Protein 2DY1 (pdb70)

Sequence (660 aa):
GAMIRTVALVGHAGSGKTTLTEALLYKTGAKERRGRVEEGTTTTDYTPEAKLHRTTVRTGVAPLLFRGHRVFLLDAPGYGDFVGEIRGALEAADAALVAVSAEAGVQVGTERAWTVAERLGLPRMVVVTKLDKGGDYYALLEDLRSTLGPILPIDLPLYEGGKWVGLIDVFHGKAYRYENGEEREAEVPPEERERVQRFRQEVLEAIVETDEGLLEKYLEGEEVTGEALEKAFHEAVRRGLLYPVALASGEREIGVLPLLELILEALPSPTERFGDGPPLAKVFKVQVDPFMGQVAYLRLYRGRLKPGDSLQSEAGQVRLPHLYVPMGKDLLEVEEAEAGFVLGVPKAEGLHRGMVLWQGEKPESEEVPFARLPDPNVPVALHPKGRTDEARLGEALRKLLEEDPSLKLERQEETGELLLWGHGELHLATAKERLQDYGVEVEFSVPKVPYRETIKKVAEGQGKYKKQTGGHGQYGDVWLRLEPASEYGFEWRITGGVIPSKYQEAIEEGIKEAAKKGVLAGFPVMGFKAIVYNGSYHEVDSSDLAFQIAASLAFKKVMAEAHPVLLEPIYRLKVLAPQERVGDVLSDLQARRGRILGMEQEGALSVVHAEVPLAEVLEYYKALPGLTGGAGAYTLEFSHYAEVPPHLAQRIVQERAQEG

CATH classification: 3.40.50.300 (+2 more: 2.40.30.10, 3.30.70.870)

Organism: Thermus thermophilus (strain ATCC 27634 / DSM 579 / HB8) (NCBI:txid300852)

InterPro domains:
  IPR000640 Elongation factor EFG, domain V-like [PF00679] (563-649)
  IPR000640 Elongation factor EFG, domain V-like [SM00838] (563-650)
  IPR000795 Translational (tr)-type GTP-binding domain [PF00009] (2-267)
  IPR000795 Translational (tr)-type GTP-binding domain [PS51722] (1-269)
  IPR005225 Small GTP-binding domain [TIGR00231] (4-142)
  IPR005517 Translation elongation factor EFG/EF2, domain IV [PF03764] (445-560)
  IPR005517 Translation elongation factor EFG/EF2, domain IV [SM00889] (446-561)
  IPR009000 Translation protein, beta-barrel domain superfamily [SSF50447] (251-366)
  IPR009022 Elongation factor G, domain III [cd16262] (372-446)
  IPR014721 Small ribosomal subunit protein uS5 domain 2-type fold, subgroup [G3DSA:3.30.230.10] (450-651)
  IPR020568 Ribosomal protein uS5 domain 2-type superfamily [SSF54211] (448-562)
  IPR027417 P-loop containing nucleoside triphosphate hydrolase [G3DSA:3.40.50.300] (1-273)
  IPR027417 P-loop containing nucleoside triphosphate hydrolase [SSF52540] (2-267)
  IPR035647 EF-G domain III/V-like [SSF54980] (372-447)
  IPR035647 EF-G domain III/V-like [SSF54980] (563-653)
  IPR035649 EFG, domain V [cd03713] (566-643)
  IPR041095 Elongation Factor G, domain II [PF14492] (371-442)
  IPR047872 Elongation factor G, domain IV [cd01434] (449-561)
  IPR053905 Elongation factor G-like, domain II [PF22042] (279-348)

Solvent-accessible surface area: 30512 Å² total; per-residue (Å²): 88,72,65,12,12,1,0,0,0,0,2,45,21,52,2,18,11,11,27,0,1,2,0,0,0,91,49,32,61,43,50,162,189,29,8,82,36,102,113,16,74,10,23,6,7,41,4,71,4,2,81,125,60,112,16,8,10,23,7,2,4,1,18,2,95,25,184,42,29,84,2,3,0,0,0,0,1,6,95,21,22,8,18,5,11,19,31,0,0,0,6,0,0,0,0,0,0,0,0,2,7,10,104,52,12,38,54,103,4,1,66,115,4,10,56,8,0,90,161,27,59,2,7,10,0,0,0,0,4,62,4,62,118,66,27,87,1,41,42,8,7,124,82,0,113,101,68,17,25,57,4,2,6,25,10,0,0,4,69,73,92,71,121,9,8,0,7,0,31,0,52,107,35,96,0,57,62,19,106,151,6,111,80,189,112,25,138,13,34,104,173,25,114,150,76,9,91,120,26,74,95,81,5,44,89,27,5,5,115,36,44,157,39,10,59,108,82,119,147,117,67,95,135,32,65,38,122,29,15,92,149,4,11,30,47,1,0,79,132,18,83,8,12,0,0,2,2,0,4,4,90,102,18,5,1,3,46,38,3,0,74,13,0,11,87,0,0,5,21,5,68,75,75,38,32,125,35,66,14,4,1,4,0,2,3,1,1,6,20,42,215,84,31,0,4,0,11,3,0,2,0,51,16,127,2,110,49,25,47,35,0,60,4,129,80,30,114,20,147,4,70,93,2,45,6,0,27,4,129,82,40,75,88,35,126,74,0,55,20,0,7,0,4,1,17,41,187,3,86,49,12,75,54,32,28,33,0,17,64,63,164,97,19,122,97,150,89,19,14,140,10,152,35,41,120,18,80,4,21,9,0,9,71,38,131,32,221,75,10,104,92,128,8,52,81,4,10,103,57,4,40,32,8,20,59,5,6,99,61,50,149,42,169,58,37,43,18,31,9,0,58,0,33,12,89,38,3,4,33,7,4,81,29,10,0,115,38,36,34,2,79,2,65,56,44,67,12,134,17,28,30,58,0,17,6,104,114,67,12,79,8,46,0,81,42,126,133,128,119,75,65,151,10,43,17,0,8,0,84,0,80,1,39,53,32,116,135,90,22,34,38,53,126,23,100,81,53,54,3,31,88,133,14,63,131,3,0,39,66,0,0,105,81,4,10,136,142,6,60,52,12,30,22,36,15,55,12,3,70,0,19,0,64,63,7,35,76,99,138,124,38,14,31,75,99,0,0,41,47,0,0,28,78,0,0,70,100,0,0,63,81,0,93,28,17,4,14,4,1,16,45,108,0,98,0,32,0,31,111,153,79,19,48,62,0,35,65,30,0,122,82,44,77,20,156,68,88,29,84,108,145,103,52,72,61,14,15,0,46,1,42,0,7,19,34,51,2,25,64,0,27,97,34,6,65,60,31,1,62,59,58,22,58,45,69,46,96,94,31,71,38,32,92,8,51,95,142,40,13,114,129,21,30,95,107,113,78,141,148,131

Secondary structure (DSSP, 8-state):
---EEEEEEEESTTSSHHHHHHHHHHHTTSSSS---GGGT--SS--SHHHHHTTS--S-EEEEEEETTEEEEEEE---SGGGHHHHHHHHHH-SEEEEEEETTT-S-HHHHHHHHHHHHTT--EEEEEE-GGG---HHHHHHHHHHHH-SEEE-EEEEEETTEEEEEEETTTTEEEEEETTEEEEEPPPGGGHHHHHHHHHHHHHHHHTT-HHHHHHHHHT----HHHHHHHHHHHHHTTS-EEEEE-BTTTTBSHHHHHHHHHHHSPPHHHHH-S-S-EEEEEEEEEETTTEEEEEEEEEESEE-TTEEEB-TTS-EEESSEEEEETTEEEEES-EETT-EEEESS-TT--TT-EEESSSPPPGGGS---PPPPP-EEEEEEESSHHHHHHHHHHHHHHHHH-TTSEEEE-TTT--EEEEESSHHHHHHHHHHHHHTT--EEEEPPPP--EEEESS-EEEEEEEEEEETTEEEEEEEEEEEEE-SS-EEEE---TTSS-GGGHHHHHHHHHHHHTS-TTTSPPB-SEEEEEEEEE--TTTB-HHHHHHHHHHHHHHHHHHS-EEEEEEEEEEEEEEEGGGHHHHHHHHHHTT-EEEEEEEETTEEEEEEEEEGGG-TTHHHHHHHHHTT--EEEEEEEEEEEPPHHHHHHHHHHHHH--

Structure (mmCIF, N/CA/C/O backbone):
data_2DY1
#
_entry.id   2DY1
#
_cell.length_a   159.194
_cell.length_b   56.129
_cell.length_c   92.189
_cell.angle_alpha   90.00
_cell.angle_beta   104.568
_cell.angle_gamma   90.00
#
_symmetry.space_group_name_H-M   'C 1 2 1'
#
loop_
_entity.id
_entity.type
_entity.pdbx_description
1 polymer 'Elongation factor G'
2 non-polymer 'MAGNESIUM ION'
3 non-polymer "GUANOSINE-5'-TRIPHOSPHATE"
4 water water
#
loop_
_atom_site.group_PDB
_atom_site.id
_atom_site.type_symbol
_atom_site.label_atom_id
_atom_site.label_alt_id
_atom_site.label_comp_id
_atom_site.label_asym_id
_atom_site.label_entity_id
_atom_site.label_seq_id
_atom_site.pdbx_PDB_ins_code
_atom_site.Cartn_x
_atom_site.Cartn_y
_atom_site.Cartn_z
_atom_site.occupancy
_atom_site.B_iso_or_equiv
_atom_site.auth_seq_id
_atom_site.auth_comp_id
_atom_site.auth_asym_id
_atom_site.auth_atom_id
_atom_site.pdbx_PDB_model_num
ATOM 1 N N . GLY A 1 6 ? 42.216 13.309 12.492 1.00 57.52 6 GLY A N 1
ATOM 2 C CA . GLY A 1 6 ? 41.721 12.354 11.457 1.00 58.41 6 GLY A CA 1
ATOM 3 C C . GLY A 1 6 ? 40.600 11.476 11.978 1.00 56.00 6 GLY A C 1
ATOM 4 O O . GLY A 1 6 ? 40.675 10.972 13.098 1.00 60.40 6 GLY A O 1
ATOM 5 N N . ALA A 1 7 ? 39.560 11.295 11.170 1.00 48.75 7 ALA A N 1
ATOM 6 C CA . ALA A 1 7 ? 38.416 10.475 11.557 1.00 50.54 7 ALA A CA 1
ATOM 7 C C . ALA A 1 7 ? 37.621 11.105 12.701 1.00 46.10 7 ALA A C 1
ATOM 8 O O . ALA A 1 7 ? 36.914 10.409 13.432 1.00 50.65 7 ALA A O 1
ATOM 10 N N . MET A 1 8 ? 37.740 12.420 12.852 1.00 36.50 8 MET A N 1
ATOM 11 C CA . MET A 1 8 ? 37.033 13.128 13.907 1.00 24.03 8 MET A CA 1
ATOM 12 C C . MET A 1 8 ? 35.568 13.247 13.520 1.00 18.91 8 MET A C 1
ATOM 13 O O . MET A 1 8 ? 35.239 13.351 12.342 1.00 16.69 8 MET A O 1
ATOM 18 N N . ILE A 1 9 ? 34.697 13.207 14.515 1.00 15.41 9 ILE A N 1
ATOM 19 C CA . ILE A 1 9 ? 33.263 13.334 14.271 1.00 12.64 9 ILE A CA 1
ATOM 20 C C . ILE A 1 9 ? 32.708 14.356 15.251 1.00 13.20 9 ILE A C 1
ATOM 21 O O . ILE A 1 9 ? 33.173 14.443 16.384 1.00 12.30 9 ILE A O 1
ATOM 26 N N . ARG A 1 10 ? 31.748 15.167 14.799 1.00 11.13 10 ARG A N 1
ATOM 27 C CA . ARG A 1 10 ? 31.084 16.150 15.655 1.00 8.48 10 ARG A CA 1
ATOM 28 C C . ARG A 1 10 ? 29.584 16.068 15.364 1.00 10.83 10 ARG A C 1
ATOM 29 O O . ARG A 1 10 ? 29.192 15.792 14.237 1.00 13.79 10 ARG A O 1
ATOM 37 N N . THR A 1 11 ? 28.760 16.279 16.381 1.00 9.59 11 THR A N 1
ATOM 38 C CA . THR A 1 11 ? 27.306 16.341 16.199 1.00 8.33 11 THR A CA 1
ATOM 39 C C . THR A 1 11 ? 26.963 17.754 16.683 1.00 12.66 11 THR A C 1
ATOM 40 O O . THR A 1 11 ? 27.203 18.101 17.845 1.00 10.14 11 THR A O 1
ATOM 44 N N . VAL A 1 12 ? 26.324 18.533 15.818 1.00 9.25 12 VAL A N 1
ATOM 45 C CA . VAL A 1 12 ? 26.063 19.939 16.126 1.00 10.12 12 VAL A CA 1
ATOM 46 C C . VAL A 1 12 ? 24.650 20.342 15.745 1.00 9.50 12 VAL A C 1
ATOM 47 O O . VAL A 1 12 ? 24.211 20.014 14.640 1.00 9.84 12 VAL A O 1
ATOM 51 N N . ALA A 1 13 ? 23.945 21.040 16.646 1.00 9.34 13 ALA A N 1
ATOM 52 C CA . ALA A 1 13 ? 22.590 21.531 16.324 1.00 7.82 13 ALA A CA 1
ATOM 53 C C . ALA A 1 13 ? 22.741 22.988 15.910 1.00 9.08 13 ALA A C 1
ATOM 54 O O . ALA A 1 13 ? 23.354 23.763 16.635 1.00 10.39 13 ALA A O 1
ATOM 56 N N . LEU A 1 14 ? 22.169 23.342 14.762 1.00 6.99 14 LEU A N 1
ATOM 57 C CA . LEU A 1 14 ? 22.232 24.711 14.230 1.00 8.36 14 LEU A CA 1
ATOM 58 C C . LEU A 1 14 ? 20.871 25.315 14.587 1.00 9.09 14 LEU A C 1
ATOM 59 O O . LEU A 1 14 ? 19.809 24.893 14.068 1.00 9.31 14 LEU A O 1
ATOM 64 N N . VAL A 1 15 ? 20.902 26.312 15.469 1.00 8.52 15 VAL A N 1
ATOM 65 C CA . VAL A 1 15 ? 19.689 26.938 15.985 1.00 7.48 15 VAL A CA 1
ATOM 66 C C . VAL A 1 15 ? 19.797 28.442 15.866 1.00 7.95 15 VAL A C 1
ATOM 67 O O . VAL A 1 15 ? 20.860 28.968 15.534 1.00 10.56 15 VAL A O 1
ATOM 71 N N . GLY A 1 16 ? 18.693 29.125 16.116 1.00 9.15 16 GLY A N 1
ATOM 72 C CA . GLY A 1 16 ? 18.713 30.580 16.032 1.00 9.60 16 GLY A CA 1
ATOM 73 C C . GLY A 1 16 ? 17.337 31.096 15.648 1.00 10.76 16 GLY A C 1
ATOM 74 O O . GLY A 1 16 ? 16.472 30.329 15.252 1.00 12.70 16 GLY A O 1
ATOM 75 N N . HIS A 1 17 ? 17.137 32.397 15.768 1.00 10.70 17 HIS A N 1
ATOM 76 C CA . HIS A 1 17 ? 15.858 32.997 15.438 1.00 13.37 17 HIS A CA 1
ATOM 77 C C . HIS A 1 17 ? 15.461 32.720 14.009 1.00 12.73 17 HIS A C 1
ATOM 78 O O . HIS A 1 17 ? 16.300 32.560 13.119 1.00 11.84 17 HIS A O 1
ATOM 85 N N . ALA A 1 18 ? 14.153 32.711 13.787 1.00 13.09 18 ALA A N 1
ATOM 86 C CA . ALA A 1 18 ? 13.623 32.484 12.465 1.00 14.00 18 ALA A CA 1
ATOM 87 C C . ALA A 1 18 ? 14.251 33.439 11.451 1.00 13.50 18 ALA A C 1
ATOM 88 O O . ALA A 1 18 ? 14.332 34.649 11.686 1.00 13.82 18 ALA A O 1
ATOM 90 N N . GLY A 1 19 ? 14.687 32.897 10.323 1.00 11.74 19 GLY A N 1
ATOM 91 C CA . GLY A 1 19 ? 15.259 33.695 9.254 1.00 11.08 19 GLY A CA 1
ATOM 92 C C . GLY A 1 19 ? 16.696 34.145 9.427 1.00 12.62 19 GLY A C 1
ATOM 93 O O . GLY A 1 19 ? 17.170 34.988 8.665 1.00 20.42 19 GLY A O 1
ATOM 94 N N . SER A 1 20 ? 17.391 33.597 10.423 1.00 11.89 20 SER A N 1
ATOM 95 C CA . SER A 1 20 ? 18.781 33.969 10.679 1.00 10.23 20 SER A CA 1
ATOM 96 C C . SER A 1 20 ? 19.781 33.345 9.690 1.00 18.83 20 SER A C 1
ATOM 97 O O . SER A 1 20 ? 20.984 33.536 9.832 1.00 21.66 20 SER A O 1
ATOM 100 N N . GLY A 1 21 ? 19.295 32.568 8.719 1.00 11.85 21 GLY A N 1
ATOM 101 C CA . GLY A 1 21 ? 20.167 32.014 7.698 1.00 12.51 21 GLY A CA 1
ATOM 102 C C . GLY A 1 21 ? 20.677 30.596 7.872 1.00 11.06 21 GLY A C 1
ATOM 103 O O . GLY A 1 21 ? 21.614 30.204 7.190 1.00 11.33 21 GLY A O 1
ATOM 104 N N . LYS A 1 22 ? 20.042 29.851 8.769 1.00 8.74 22 LYS A N 1
ATOM 105 C CA . LYS A 1 22 ? 20.437 28.477 9.076 1.00 9.93 22 LYS A CA 1
ATOM 106 C C . LYS A 1 22 ? 20.377 27.509 7.898 1.00 11.47 22 LYS A C 1
ATOM 107 O O . LYS A 1 22 ? 21.357 26.833 7.565 1.00 10.68 22 LYS A O 1
ATOM 113 N N . THR A 1 23 ? 19.224 27.437 7.250 1.00 9.40 23 THR A N 1
ATOM 114 C CA . THR A 1 23 ? 19.096 26.507 6.149 1.00 9.48 23 THR A CA 1
ATOM 115 C C . THR A 1 23 ? 19.965 26.905 4.978 1.00 10.73 23 THR A C 1
ATOM 116 O O . THR A 1 23 ? 20.497 26.060 4.282 1.00 9.09 23 THR A O 1
ATOM 120 N N . THR A 1 24 ? 20.125 28.213 4.766 1.00 10.29 24 THR A N 1
ATOM 121 C CA . THR A 1 24 ? 20.955 28.688 3.673 1.00 8.67 24 THR A CA 1
ATOM 122 C C . THR A 1 24 ? 22.435 28.324 3.926 1.00 9.10 24 THR A C 1
ATOM 123 O O . THR A 1 24 ? 23.179 27.966 3.006 1.00 11.06 24 THR A O 1
ATOM 127 N N . LEU A 1 25 ? 22.845 28.395 5.188 1.00 10.15 25 LEU A N 1
ATOM 128 C CA . LEU A 1 25 ? 24.205 28.022 5.535 1.00 10.08 25 LEU A CA 1
ATOM 129 C C . LEU A 1 25 ? 24.373 26.509 5.350 1.00 7.66 25 LEU A C 1
ATOM 130 O O . LEU A 1 25 ? 25.393 26.026 4.847 1.00 9.54 25 LEU A O 1
ATOM 135 N N . THR A 1 26 ? 23.349 25.766 5.761 1.00 9.27 26 THR A N 1
ATOM 136 C CA . THR A 1 26 ? 23.376 24.303 5.645 1.00 8.78 26 THR A CA 1
ATOM 137 C C . THR A 1 26 ? 23.516 23.910 4.176 1.00 11.54 26 THR A C 1
ATOM 138 O O . THR A 1 26 ? 24.310 23.038 3.822 1.00 10.32 26 THR A O 1
ATOM 142 N N . GLU A 1 27 ? 22.720 24.552 3.313 1.00 10.60 27 GLU A N 1
ATOM 143 C CA . GLU A 1 27 ? 22.797 24.312 1.868 1.00 9.62 27 GLU A CA 1
ATOM 144 C C . GLU A 1 27 ? 24.203 24.592 1.340 1.00 11.18 27 GLU A C 1
ATOM 145 O O . GLU A 1 27 ? 24.738 23.829 0.550 1.00 11.63 27 GLU A O 1
ATOM 151 N N . ALA A 1 28 ? 24.798 25.698 1.783 1.00 11.15 28 ALA A N 1
ATOM 152 C CA . ALA A 1 28 ? 26.141 26.066 1.334 1.00 12.61 28 ALA A CA 1
ATOM 153 C C . ALA A 1 28 ? 27.169 25.026 1.772 1.00 11.84 28 ALA A C 1
ATOM 154 O O . ALA A 1 28 ? 28.071 24.690 1.009 1.00 11.78 28 ALA A O 1
ATOM 156 N N . LEU A 1 29 ? 27.027 24.520 2.993 1.00 9.77 29 LEU A N 1
ATOM 157 C CA . LEU A 1 29 ? 27.943 23.492 3.488 1.00 10.53 29 LEU A CA 1
ATOM 158 C C . LEU A 1 29 ? 27.773 22.193 2.678 1.00 11.32 29 LEU A C 1
ATOM 159 O O . LEU A 1 29 ? 28.770 21.517 2.322 1.00 11.38 29 LEU A O 1
ATOM 164 N N . LEU A 1 30 ? 26.528 21.827 2.358 1.00 11.58 30 LEU A N 1
ATOM 165 C CA . LEU A 1 30 ? 26.306 20.605 1.568 1.00 13.13 30 LEU A CA 1
ATOM 166 C C . LEU A 1 30 ? 26.911 20.766 0.163 1.00 12.48 30 LEU A C 1
ATOM 167 O O . LEU A 1 30 ? 27.566 19.848 -0.370 1.00 12.30 30 LEU A O 1
ATOM 172 N N . TYR A 1 31 ? 26.727 21.942 -0.424 1.00 11.11 31 TYR A N 1
ATOM 173 C CA . TYR A 1 31 ? 27.278 22.198 -1.747 1.00 13.93 31 TYR A CA 1
ATOM 174 C C . TYR A 1 31 ? 28.806 22.257 -1.739 1.00 15.71 31 TYR A C 1
ATOM 175 O O . TYR A 1 31 ? 29.463 21.562 -2.533 1.00 13.83 31 TYR A O 1
ATOM 184 N N . LYS A 1 32 ? 29.378 23.028 -0.808 1.00 11.13 32 LYS A N 1
ATOM 185 C CA . LYS A 1 32 ? 30.828 23.187 -0.787 1.00 14.14 32 LYS A CA 1
ATOM 186 C C . LYS A 1 32 ? 31.609 21.925 -0.471 1.00 16.31 32 LYS A C 1
ATOM 187 O O . LYS A 1 32 ? 32.749 21.794 -0.916 1.00 13.29 32 LYS A O 1
ATOM 193 N N . THR A 1 33 ? 31.008 21.010 0.287 1.00 12.90 33 THR A N 1
ATOM 194 C CA . THR A 1 33 ? 31.667 19.743 0.611 1.00 14.37 33 THR A CA 1
ATOM 195 C C . THR A 1 33 ? 31.417 18.697 -0.473 1.00 15.36 33 THR A C 1
ATOM 196 O O . THR A 1 33 ? 31.973 17.596 -0.424 1.00 17.88 33 THR A O 1
ATOM 200 N N . GLY A 1 34 ? 30.557 19.025 -1.436 1.00 14.50 34 GLY A N 1
ATOM 201 C CA . GLY A 1 34 ? 30.295 18.103 -2.530 1.00 16.67 34 GLY A CA 1
ATOM 202 C C . GLY A 1 34 ? 29.191 17.094 -2.295 1.00 20.99 34 GLY A C 1
ATOM 203 O O . GLY A 1 34 ? 29.049 16.148 -3.085 1.00 21.73 34 GLY A O 1
ATOM 204 N N . ALA A 1 35 ? 28.405 17.284 -1.231 1.00 15.70 35 ALA A N 1
ATOM 205 C CA . ALA A 1 35 ? 27.301 16.365 -0.916 1.00 15.97 35 ALA A CA 1
ATOM 206 C C . ALA A 1 35 ? 26.159 16.478 -1.920 1.00 18.01 35 ALA A C 1
ATOM 207 O O . ALA A 1 35 ? 25.342 15.550 -2.048 1.00 23.56 35 ALA A O 1
ATOM 209 N N . LYS A 1 36 ? 26.080 17.606 -2.615 1.00 17.23 36 LYS A N 1
ATOM 210 C CA . LYS A 1 36 ? 25.047 17.799 -3.634 1.00 21.41 36 LYS A CA 1
ATOM 211 C C . LYS A 1 36 ? 25.573 18.720 -4.743 1.00 25.27 36 LYS A C 1
ATOM 212 O O . LYS A 1 36 ? 26.430 19.571 -4.494 1.00 20.84 36 LYS A O 1
ATOM 218 N N . GLU A 1 37 ? 25.066 18.525 -5.967 1.00 26.94 37 GLU A N 1
ATOM 219 C CA . GLU A 1 37 ? 25.502 19.300 -7.150 1.00 31.37 37 GLU A CA 1
ATOM 220 C C . GLU A 1 37 ? 25.404 20.811 -7.085 1.00 26.46 37 GLU A C 1
ATOM 221 O O . GLU A 1 37 ? 26.305 21.527 -7.525 1.00 28.78 37 GLU A O 1
ATOM 227 N N . ARG A 1 38 ? 24.275 21.304 -6.601 1.00 27.50 38 ARG A N 1
ATOM 228 C CA . ARG A 1 38 ? 24.060 22.736 -6.562 1.00 33.07 38 ARG A CA 1
ATOM 229 C C . ARG A 1 38 ? 23.486 23.188 -5.249 1.00 23.78 38 ARG A C 1
ATOM 230 O O . ARG A 1 38 ? 22.835 22.412 -4.544 1.00 34.70 38 ARG A O 1
ATOM 238 N N . ARG A 1 39 ? 23.760 24.434 -4.895 1.00 23.24 39 ARG A N 1
ATOM 239 C CA . ARG A 1 39 ? 23.213 24.973 -3.671 1.00 22.76 39 ARG A CA 1
ATOM 240 C C . ARG A 1 39 ? 21.760 25.304 -3.987 1.00 24.97 39 ARG A C 1
ATOM 241 O O . ARG A 1 39 ? 21.489 26.090 -4.905 1.00 28.72 39 ARG A O 1
ATOM 249 N N . GLY A 1 40 ? 20.833 24.689 -3.256 1.00 17.38 40 GLY A N 1
ATOM 250 C CA . GLY A 1 40 ? 19.427 24.987 -3.453 1.00 16.48 40 GLY A CA 1
ATOM 251 C C . GLY A 1 40 ? 19.139 26.303 -2.746 1.00 20.89 40 GLY A C 1
ATOM 252 O O . GLY A 1 40 ? 20.017 26.871 -2.104 1.00 20.83 40 GLY A O 1
ATOM 253 N N . ARG A 1 41 ? 17.899 26.773 -2.832 1.00 12.79 41 ARG A N 1
ATOM 254 C CA . ARG A 1 41 ? 17.486 28.034 -2.249 1.00 13.66 41 ARG A CA 1
ATOM 255 C C . ARG A 1 41 ? 16.145 27.910 -1.556 1.00 13.13 41 ARG A C 1
ATOM 256 O O . ARG A 1 41 ? 15.215 27.303 -2.086 1.00 13.86 41 ARG A O 1
ATOM 264 N N . VAL A 1 42 ? 16.030 28.495 -0.375 1.00 11.97 42 VAL A N 1
ATOM 265 C CA . VAL A 1 42 ? 14.777 28.446 0.376 1.00 11.23 42 VAL A CA 1
ATOM 266 C C . VAL A 1 42 ? 13.643 29.072 -0.444 1.00 17.03 42 VAL A C 1
ATOM 267 O O . VAL A 1 42 ? 12.544 28.528 -0.508 1.00 13.82 42 VAL A O 1
ATOM 271 N N . GLU A 1 43 ? 13.926 30.207 -1.082 1.00 15.64 43 GLU A N 1
ATOM 272 C CA . GLU A 1 43 ? 12.921 30.905 -1.877 1.00 18.88 43 GLU A CA 1
ATOM 273 C C . GLU A 1 43 ? 12.448 30.115 -3.107 1.00 19.66 43 GLU A C 1
ATOM 274 O O . GLU A 1 43 ? 11.443 30.483 -3.732 1.00 21.18 43 GLU A O 1
ATOM 280 N N . GLU A 1 44 ? 13.156 29.042 -3.470 1.00 15.93 44 GLU A N 1
ATOM 281 C CA . GLU A 1 44 ? 12.757 28.210 -4.611 1.00 15.93 44 GLU A CA 1
ATOM 282 C C . GLU A 1 44 ? 12.316 26.802 -4.192 1.00 17.54 44 GLU A C 1
ATOM 283 O O . GLU A 1 44 ? 11.985 25.982 -5.033 1.00 15.56 44 GLU A O 1
ATOM 289 N N . GLY A 1 45 ? 12.318 26.539 -2.884 1.00 13.08 45 GLY A N 1
ATOM 290 C CA . GLY A 1 45 ? 11.921 25.236 -2.368 1.00 12.70 45 GLY A CA 1
ATOM 291 C C . GLY A 1 45 ? 12.862 24.099 -2.709 1.00 14.55 45 GLY A C 1
ATOM 292 O O . GLY A 1 45 ? 12.470 22.920 -2.665 1.00 12.35 45 GLY A O 1
ATOM 293 N N . THR A 1 46 ? 14.123 24.429 -2.992 1.00 12.58 46 THR A N 1
ATOM 294 C CA . THR A 1 46 ? 15.092 23.425 -3.405 1.00 10.42 46 THR A CA 1
ATOM 295 C C . THR A 1 46 ? 16.175 23.042 -2.387 1.00 9.15 46 THR A C 1
ATOM 296 O O . THR A 1 46 ? 17.195 22.495 -2.779 1.00 13.16 46 THR A O 1
ATOM 300 N N . THR A 1 47 ? 15.932 23.303 -1.107 1.00 11.62 47 THR A N 1
ATOM 301 C CA . THR A 1 47 ? 16.924 22.936 -0.096 1.00 11.95 47 THR A CA 1
ATOM 302 C C . THR A 1 47 ? 16.697 21.515 0.387 1.00 9.22 47 THR A C 1
ATOM 303 O O . THR A 1 47 ? 15.599 20.977 0.295 1.00 12.48 47 THR A O 1
ATOM 307 N N . THR A 1 48 ? 17.765 20.929 0.912 1.00 12.38 48 THR A N 1
ATOM 308 C CA . THR A 1 48 ? 17.713 19.585 1.474 1.00 12.03 48 THR A CA 1
ATOM 309 C C . THR A 1 48 ? 16.871 19.542 2.747 1.00 9.58 48 THR A C 1
ATOM 310 O O . THR A 1 48 ? 16.078 18.616 2.933 1.00 11.00 48 THR A O 1
ATOM 314 N N . THR A 1 49 ? 17.036 20.526 3.643 1.00 9.76 49 THR A N 1
ATOM 315 C CA . THR A 1 49 ? 16.275 20.543 4.890 1.00 11.46 49 THR A CA 1
ATOM 316 C C . THR A 1 49 ? 14.785 20.727 4.730 1.00 11.98 49 THR A C 1
ATOM 317 O O . THR A 1 49 ? 13.980 19.974 5.260 1.00 13.81 49 THR A O 1
ATOM 321 N N . ASP A 1 50 ? 14.413 21.781 4.024 1.00 9.89 50 ASP A N 1
ATOM 322 C CA . ASP A 1 50 ? 13.018 22.086 3.866 1.00 11.39 50 ASP A CA 1
ATOM 323 C C . ASP A 1 50 ? 12.388 21.327 2.702 1.00 16.09 50 ASP A C 1
ATOM 324 O O . ASP A 1 50 ? 12.364 21.803 1.566 1.00 14.95 50 ASP A O 1
ATOM 329 N N . TYR A 1 51 ? 11.883 20.132 2.994 1.00 11.05 51 TYR A N 1
ATOM 330 C CA . TYR A 1 51 ? 11.281 19.301 1.957 1.00 11.86 51 TYR A CA 1
ATOM 331 C C . TYR A 1 51 ? 9.808 18.952 2.180 1.00 10.97 51 TYR A C 1
ATOM 332 O O . TYR A 1 51 ? 9.133 18.572 1.229 1.00 13.29 51 TYR A O 1
ATOM 341 N N . THR A 1 52 ? 9.291 19.055 3.406 1.00 9.49 52 THR A N 1
ATOM 342 C CA . THR A 1 52 ? 7.870 18.742 3.589 1.00 10.85 52 THR A CA 1
ATOM 343 C C . THR A 1 52 ? 7.033 19.878 3.007 1.00 10.45 52 THR A C 1
ATOM 344 O O . THR A 1 52 ? 7.516 21.004 2.840 1.00 12.06 52 THR A O 1
ATOM 348 N N . PRO A 1 53 ? 5.772 19.601 2.654 1.00 11.65 53 PRO A N 1
ATOM 349 C CA . PRO A 1 53 ? 4.925 20.650 2.095 1.00 11.46 53 PRO A CA 1
ATOM 350 C C . PRO A 1 53 ? 4.788 21.860 3.016 1.00 12.09 53 PRO A C 1
ATOM 351 O O . PRO A 1 53 ? 4.719 23.009 2.566 1.00 12.03 53 PRO A O 1
ATOM 355 N N . GLU A 1 54 ? 4.757 21.597 4.323 1.00 10.68 54 GLU A N 1
ATOM 356 C CA . GLU A 1 54 ? 4.577 22.659 5.288 1.00 10.11 54 GLU A CA 1
ATOM 357 C C . GLU A 1 54 ? 5.803 23.563 5.329 1.00 10.54 54 GLU A C 1
ATOM 358 O O . GLU A 1 54 ? 5.679 24.786 5.375 1.00 10.60 54 GLU A O 1
ATOM 364 N N . ALA A 1 55 ? 6.990 22.960 5.316 1.00 9.46 55 ALA A N 1
ATOM 365 C CA . ALA A 1 55 ? 8.226 23.754 5.339 1.00 12.59 55 ALA A CA 1
ATOM 366 C C . ALA A 1 55 ? 8.349 24.651 4.124 1.00 11.14 55 ALA A C 1
ATOM 367 O O . ALA A 1 55 ? 8.758 25.802 4.237 1.00 11.64 55 ALA A O 1
ATOM 369 N N . LYS A 1 56 ? 8.001 24.124 2.956 1.00 12.12 56 LYS A N 1
ATOM 370 C CA . LYS A 1 56 ? 8.103 24.900 1.738 1.00 11.55 56 LYS A CA 1
ATOM 371 C C . LYS A 1 56 ? 7.020 25.965 1.650 1.00 12.06 56 LYS A C 1
ATOM 372 O O . LYS A 1 56 ? 7.319 27.117 1.351 1.00 12.08 56 LYS A O 1
ATOM 378 N N . LEU A 1 57 ? 5.775 25.607 1.959 1.00 11.85 57 LEU A N 1
ATOM 379 C CA . LEU A 1 57 ? 4.687 26.583 1.879 1.00 11.51 57 LEU A CA 1
ATOM 380 C C . LEU A 1 57 ? 4.948 27.783 2.785 1.00 14.75 57 LEU A C 1
ATOM 381 O O . LEU A 1 57 ? 4.782 28.946 2.372 1.00 14.23 57 LEU A O 1
ATOM 386 N N . HIS A 1 58 ? 5.376 27.518 4.014 1.00 11.57 58 HIS A N 1
ATOM 387 C CA . HIS A 1 58 ? 5.612 28.593 4.962 1.00 11.27 58 HIS A CA 1
ATOM 388 C C . HIS A 1 58 ? 7.019 29.166 4.919 1.00 10.64 58 HIS A C 1
ATOM 389 O O . HIS A 1 58 ? 7.338 30.074 5.685 1.00 13.91 58 HIS A O 1
ATOM 396 N N . ARG A 1 59 ? 7.849 28.629 4.027 1.00 10.66 59 ARG A N 1
ATOM 397 C CA . ARG A 1 59 ? 9.229 29.087 3.849 1.00 10.75 59 ARG A CA 1
ATOM 398 C C . ARG A 1 59 ? 9.962 29.195 5.189 1.00 11.80 59 ARG A C 1
ATOM 399 O O . ARG A 1 59 ? 10.617 30.196 5.485 1.00 13.52 59 ARG A O 1
ATOM 407 N N . THR A 1 60 ? 9.836 28.150 5.998 1.00 11.03 60 THR A N 1
ATOM 408 C CA . THR A 1 60 ? 10.491 28.110 7.303 1.00 7.61 60 THR A CA 1
ATOM 409 C C . THR A 1 60 ? 10.746 26.648 7.632 1.00 9.79 60 THR A C 1
ATOM 410 O O . THR A 1 60 ? 10.029 25.764 7.176 1.00 11.25 60 THR A O 1
ATOM 414 N N . THR A 1 61 ? 11.780 26.378 8.418 1.00 8.75 61 THR A N 1
ATOM 415 C CA . THR A 1 61 ? 12.069 25.013 8.790 1.00 10.43 61 THR A CA 1
ATOM 416 C C . THR A 1 61 ? 11.090 24.539 9.858 1.00 10.71 61 THR A C 1
ATOM 417 O O . THR A 1 61 ? 11.186 24.897 11.034 1.00 10.07 61 THR A O 1
ATOM 421 N N . VAL A 1 62 ? 10.146 23.701 9.434 1.00 10.63 62 VAL A N 1
ATOM 422 C CA . VAL A 1 62 ? 9.126 23.151 10.319 1.00 8.12 62 VAL A CA 1
ATOM 423 C C . VAL A 1 62 ? 9.674 21.892 10.988 1.00 9.10 62 VAL A C 1
ATOM 424 O O . VAL A 1 62 ? 9.320 21.583 12.130 1.00 10.05 62 VAL A O 1
ATOM 428 N N . ARG A 1 63 ? 10.529 21.183 10.249 1.00 10.14 63 ARG A N 1
ATOM 429 C CA . ARG A 1 63 ? 11.110 19.933 10.720 1.00 8.38 63 ARG A CA 1
ATOM 430 C C . ARG A 1 63 ? 12.612 19.942 10.562 1.00 9.29 63 ARG A C 1
ATOM 431 O O . ARG A 1 63 ? 13.135 20.301 9.501 1.00 9.64 63 ARG A O 1
ATOM 439 N N . THR A 1 64 ? 13.312 19.558 11.627 1.00 9.46 64 THR A N 1
ATOM 440 C CA . THR A 1 64 ? 14.759 19.476 11.581 1.00 8.15 64 THR A CA 1
ATOM 441 C C . THR A 1 64 ? 15.237 18.574 10.445 1.00 11.12 64 THR A C 1
ATOM 442 O O . THR A 1 64 ? 14.689 17.485 10.232 1.00 11.39 64 THR A O 1
ATOM 446 N N . GLY A 1 65 ? 16.245 19.045 9.713 1.00 9.14 65 GLY A N 1
ATOM 447 C CA . GLY A 1 65 ? 16.842 18.267 8.635 1.00 8.17 65 GLY A CA 1
ATOM 448 C C . GLY A 1 65 ? 18.276 17.919 9.003 1.00 11.10 65 GLY A C 1
ATOM 449 O O . GLY A 1 65 ? 18.991 18.719 9.585 1.00 10.23 65 GLY A O 1
ATOM 450 N N . VAL A 1 66 ? 18.688 16.700 8.677 1.00 8.75 66 VAL A N 1
ATOM 451 C CA . VAL A 1 66 ? 20.054 16.265 8.952 1.00 8.52 66 VAL A CA 1
ATOM 452 C C . VAL A 1 66 ? 20.931 16.500 7.727 1.00 10.91 66 VAL A C 1
ATOM 453 O O . VAL A 1 66 ? 20.536 16.209 6.584 1.00 12.29 66 VAL A O 1
ATOM 457 N N . ALA A 1 67 ? 22.091 17.105 7.951 1.00 8.43 67 ALA A N 1
ATOM 458 C CA . ALA A 1 67 ? 23.073 17.321 6.903 1.00 8.58 67 ALA A CA 1
ATOM 459 C C . ALA A 1 67 ? 24.337 16.609 7.380 1.00 10.98 67 ALA A C 1
ATOM 460 O O . ALA A 1 67 ? 25.055 17.113 8.233 1.00 11.60 67 ALA A O 1
ATOM 462 N N . PRO A 1 68 ? 24.600 15.410 6.859 1.00 8.51 68 PRO A N 1
ATOM 463 C CA . PRO A 1 68 ? 25.781 14.618 7.249 1.00 9.18 68 PRO A CA 1
ATOM 464 C C . PRO A 1 68 ? 27.004 15.040 6.460 1.00 16.38 68 PRO A C 1
ATOM 465 O O . PRO A 1 68 ? 27.335 14.440 5.447 1.00 21.83 68 PRO A O 1
ATOM 469 N N . LEU A 1 69 ? 27.706 16.049 6.957 1.00 10.48 69 LEU A N 1
ATOM 470 C CA . LEU A 1 69 ? 28.848 16.580 6.232 1.00 9.60 69 LEU A CA 1
ATOM 471 C C . LEU A 1 69 ? 30.117 15.769 6.350 1.00 13.03 69 LEU A C 1
ATOM 472 O O . LEU A 1 69 ? 30.453 15.276 7.432 1.00 14.45 69 LEU A O 1
ATOM 477 N N . LEU A 1 70 ? 30.790 15.616 5.214 1.00 11.48 70 LEU A N 1
ATOM 478 C CA . LEU A 1 70 ? 32.058 14.896 5.137 1.00 13.79 70 LEU A CA 1
ATOM 479 C C . LEU A 1 70 ? 33.082 15.897 4.618 1.00 14.30 70 LEU A C 1
ATOM 480 O O . LEU A 1 70 ? 32.863 16.550 3.601 1.00 15.78 70 LEU A O 1
ATOM 485 N N . PHE A 1 71 ? 34.200 16.034 5.317 1.00 13.19 71 PHE A N 1
ATOM 486 C CA . PHE A 1 71 ? 35.201 16.991 4.887 1.00 15.24 71 PHE A CA 1
ATOM 487 C C . PHE A 1 71 ? 36.569 16.484 5.309 1.00 15.24 71 PHE A C 1
ATOM 488 O O . PHE A 1 71 ? 36.861 16.355 6.495 1.00 16.14 71 PHE A O 1
ATOM 496 N N . ARG A 1 72 ? 37.406 16.207 4.315 1.00 16.99 72 ARG A N 1
ATOM 497 C CA . ARG A 1 72 ? 38.750 15.705 4.562 1.00 18.65 72 ARG A CA 1
ATOM 498 C C . ARG A 1 72 ? 38.774 14.552 5.545 1.00 16.33 72 ARG A C 1
ATOM 499 O O . ARG A 1 72 ? 39.624 14.497 6.439 1.00 18.63 72 ARG A O 1
ATOM 507 N N . GLY A 1 73 ? 37.830 13.628 5.375 1.00 17.62 73 GLY A N 1
ATOM 508 C CA . GLY A 1 73 ? 37.778 12.458 6.238 1.00 18.43 73 GLY A CA 1
ATOM 509 C C . GLY A 1 73 ? 37.081 12.651 7.580 1.00 17.61 73 GLY A C 1
ATOM 510 O O . GLY A 1 73 ? 36.846 11.686 8.316 1.00 23.24 73 GLY A O 1
ATOM 511 N N . HIS A 1 74 ? 36.757 13.897 7.906 1.00 14.27 74 HIS A N 1
ATOM 512 C CA . HIS A 1 74 ? 36.070 14.206 9.165 1.00 12.36 74 HIS A CA 1
ATOM 513 C C . HIS A 1 74 ? 34.572 14.302 8.877 1.00 14.89 74 HIS A C 1
ATOM 514 O O . HIS A 1 74 ? 34.172 14.577 7.751 1.00 16.04 74 HIS A O 1
ATOM 521 N N . ARG A 1 75 ? 33.752 14.072 9.895 1.00 12.12 75 ARG A N 1
ATOM 522 C CA . ARG A 1 75 ? 32.311 14.125 9.723 1.00 10.16 75 ARG A CA 1
ATOM 523 C C . ARG A 1 75 ? 31.659 15.057 10.722 1.00 16.90 75 ARG A C 1
ATOM 524 O O . ARG A 1 75 ? 31.987 15.055 11.914 1.00 15.82 75 ARG A O 1
ATOM 532 N N . VAL A 1 76 ? 30.763 15.899 10.228 1.00 10.62 76 VAL A N 1
ATOM 533 C CA . VAL A 1 76 ? 30.018 16.759 11.121 1.00 9.41 76 VAL A CA 1
ATOM 534 C C . VAL A 1 76 ? 28.565 16.478 10.825 1.00 12.09 76 VAL A C 1
ATOM 535 O O . VAL A 1 76 ? 28.111 16.712 9.706 1.00 12.03 76 VAL A O 1
ATOM 539 N N . PHE A 1 77 ? 27.851 15.922 11.808 1.00 10.08 77 PHE A N 1
ATOM 540 C CA . PHE A 1 77 ? 26.423 15.673 11.603 1.00 10.00 77 PHE A CA 1
ATOM 541 C C . PHE A 1 77 ? 25.757 16.938 12.087 1.00 11.13 77 PHE A C 1
ATOM 542 O O . PHE A 1 77 ? 25.657 17.173 13.287 1.00 10.80 77 PHE A O 1
ATOM 550 N N . LEU A 1 78 ? 25.286 17.743 11.129 1.00 10.12 78 LEU A N 1
ATOM 551 C CA . LEU A 1 78 ? 24.680 19.042 11.424 1.00 8.62 78 LEU A CA 1
ATOM 552 C C . LEU A 1 78 ? 23.168 18.920 11.400 1.00 9.50 78 LEU A C 1
ATOM 553 O O . LEU A 1 78 ? 22.601 18.434 10.429 1.00 10.51 78 LEU A O 1
ATOM 558 N N . LEU A 1 79 ? 22.526 19.354 12.477 1.00 9.40 79 LEU A N 1
ATOM 559 C CA . LEU A 1 79 ? 21.061 19.282 12.553 1.00 9.00 79 LEU A CA 1
ATOM 560 C C . LEU A 1 79 ? 20.534 20.700 12.325 1.00 10.46 79 LEU A C 1
ATOM 561 O O . LEU A 1 79 ? 20.694 21.567 13.178 1.00 11.35 79 LEU A O 1
ATOM 566 N N . ASP A 1 80 ? 19.897 20.915 11.165 1.00 8.34 80 ASP A N 1
ATOM 567 C CA . ASP A 1 80 ? 19.377 22.244 10.775 1.00 8.78 80 ASP A CA 1
ATOM 568 C C . ASP A 1 80 ? 17.976 22.332 11.376 1.00 9.52 80 ASP A C 1
ATOM 569 O O . ASP A 1 80 ? 17.013 21.755 10.861 1.00 10.35 80 ASP A O 1
ATOM 574 N N . ALA A 1 81 ? 17.882 23.045 12.484 1.00 9.07 81 ALA A N 1
ATOM 575 C CA . ALA A 1 81 ? 16.652 23.114 13.272 1.00 8.64 81 ALA A CA 1
ATOM 576 C C . ALA A 1 81 ? 15.756 24.289 12.972 1.00 7.93 81 ALA A C 1
ATOM 577 O O . ALA A 1 81 ? 16.190 25.255 12.335 1.00 9.07 81 ALA A O 1
ATOM 579 N N . PRO A 1 82 ? 14.495 24.224 13.439 1.00 9.91 82 PRO A N 1
ATOM 580 C CA . PRO A 1 82 ? 13.546 25.317 13.227 1.00 9.24 82 PRO A CA 1
ATOM 581 C C . PRO A 1 82 ? 14.005 26.566 13.968 1.00 9.95 82 PRO A C 1
ATOM 582 O O . PRO A 1 82 ? 14.862 26.530 14.871 1.00 10.65 82 PRO A O 1
ATOM 586 N N . GLY A 1 83 ? 13.370 27.675 13.616 1.00 12.30 83 GLY A N 1
ATOM 587 C CA . GLY A 1 83 ? 13.660 28.927 14.274 1.00 11.25 83 GLY A CA 1
ATOM 588 C C . GLY A 1 83 ? 12.462 29.373 15.115 1.00 13.76 83 GLY A C 1
ATOM 589 O O . GLY A 1 83 ? 12.622 29.907 16.196 1.00 16.25 83 GLY A O 1
ATOM 590 N N . TYR A 1 84 ? 11.246 29.120 14.639 1.00 10.79 84 TYR A N 1
ATOM 591 C CA . TYR A 1 84 ? 10.066 29.569 15.372 1.00 10.87 84 TYR A CA 1
ATOM 592 C C . TYR A 1 84 ? 9.741 28.747 16.608 1.00 13.70 84 TYR A C 1
ATOM 593 O O . TYR A 1 84 ? 9.871 27.516 16.594 1.00 11.26 84 TYR A O 1
ATOM 602 N N . GLY A 1 85 ? 9.277 29.427 17.657 1.00 16.67 85 GLY A N 1
ATOM 603 C CA . GLY A 1 85 ? 8.922 28.751 18.902 1.00 16.14 85 GLY A CA 1
ATOM 604 C C . GLY A 1 85 ? 7.779 27.765 18.728 1.00 14.07 85 GLY A C 1
ATOM 605 O O . GLY A 1 85 ? 7.549 26.878 19.556 1.00 12.84 85 GLY A O 1
ATOM 606 N N . ASP A 1 86 ? 7.023 27.937 17.651 1.00 11.34 86 ASP A N 1
ATOM 607 C CA . ASP A 1 86 ? 5.951 27.014 17.342 1.00 10.83 86 ASP A CA 1
ATOM 608 C C . ASP A 1 86 ? 6.493 25.594 17.248 1.00 9.68 86 ASP A C 1
ATOM 609 O O . ASP A 1 86 ? 5.777 24.604 17.508 1.00 10.73 86 ASP A O 1
ATOM 614 N N . PHE A 1 87 ? 7.750 25.504 16.840 1.00 11.65 87 PHE A N 1
ATOM 615 C CA . PHE A 1 87 ? 8.390 24.206 16.631 1.00 9.58 87 PHE A CA 1
ATOM 616 C C . PHE A 1 87 ? 9.389 23.828 17.716 1.00 10.30 87 PHE A C 1
ATOM 617 O O . PHE A 1 87 ? 10.401 23.174 17.437 1.00 11.26 87 PHE A O 1
ATOM 625 N N . VAL A 1 88 ? 9.090 24.256 18.936 1.00 10.28 88 VAL A N 1
ATOM 626 C CA . VAL A 1 88 ? 9.913 23.955 20.118 1.00 8.71 88 VAL A CA 1
ATOM 627 C C . VAL A 1 88 ? 10.215 22.447 20.211 1.00 11.87 88 VAL A C 1
ATOM 628 O O . VAL A 1 88 ? 11.292 22.058 20.662 1.00 12.12 88 VAL A O 1
ATOM 632 N N . GLY A 1 89 ? 9.268 21.596 19.825 1.00 10.47 89 GLY A N 1
ATOM 633 C CA . GLY A 1 89 ? 9.515 20.158 19.885 1.00 11.83 89 GLY A CA 1
ATOM 634 C C . GLY A 1 89 ? 10.772 19.762 19.119 1.00 10.55 89 GLY A C 1
ATOM 635 O O . GLY A 1 89 ? 11.698 19.115 19.643 1.00 12.31 89 GLY A O 1
ATOM 636 N N . GLU A 1 90 ? 10.836 20.196 17.875 1.00 10.91 90 GLU A N 1
ATOM 637 C CA . GLU A 1 90 ? 11.973 19.887 17.027 1.00 8.97 90 GLU A CA 1
ATOM 638 C C . GLU A 1 90 ? 13.242 20.595 17.460 1.00 9.69 90 GLU A C 1
ATOM 639 O O . GLU A 1 90 ? 14.326 20.028 17.389 1.00 10.64 90 GLU A O 1
ATOM 645 N N . ILE A 1 91 ? 13.107 21.838 17.903 1.00 9.54 91 ILE A N 1
ATOM 646 C CA . ILE A 1 91 ? 14.271 22.581 18.351 1.00 9.60 91 ILE A CA 1
ATOM 647 C C . ILE A 1 91 ? 14.905 21.897 19.558 1.00 9.42 91 ILE A C 1
ATOM 648 O O . ILE A 1 91 ? 16.128 21.672 19.577 1.00 10.45 91 ILE A O 1
ATOM 653 N N . ARG A 1 92 ? 14.098 21.577 20.561 1.00 10.36 92 ARG A N 1
ATOM 654 C CA . ARG A 1 92 ? 14.673 20.946 21.756 1.00 9.55 92 ARG A CA 1
ATOM 655 C C . ARG A 1 92 ? 15.192 19.551 21.442 1.00 10.35 92 ARG A C 1
ATOM 656 O O . ARG A 1 92 ? 16.227 19.128 21.986 1.00 11.31 92 ARG A O 1
ATOM 664 N N . GLY A 1 93 ? 14.509 18.854 20.542 1.00 10.1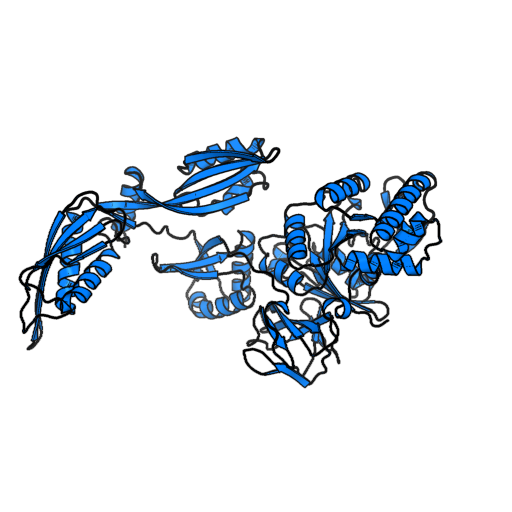0 93 GLY A N 1
ATOM 665 C CA . GLY A 1 93 ? 14.969 17.531 20.142 1.00 11.24 93 GLY A CA 1
ATOM 666 C C . GLY A 1 93 ? 16.332 17.599 19.457 1.00 11.33 93 GLY A C 1
ATOM 667 O O . GLY A 1 93 ? 17.187 16.741 19.681 1.00 11.40 93 GLY A O 1
ATOM 668 N N . ALA A 1 94 ? 16.552 18.603 18.605 1.00 8.63 94 ALA A N 1
ATOM 669 C CA . ALA A 1 94 ? 17.833 18.746 17.906 1.00 7.97 94 ALA A CA 1
ATOM 670 C C . ALA A 1 94 ? 18.947 19.040 18.903 1.00 9.48 94 ALA A C 1
ATOM 671 O O . ALA A 1 94 ? 20.036 18.493 18.783 1.00 9.80 94 ALA A O 1
ATOM 673 N N . LEU A 1 95 ? 18.666 19.887 19.890 1.00 9.48 95 LEU A N 1
ATOM 674 C CA . LEU A 1 95 ? 19.681 20.213 20.885 1.00 8.21 95 LEU A CA 1
ATOM 675 C C . LEU A 1 95 ? 19.989 18.976 21.737 1.00 11.35 95 LEU A C 1
ATOM 676 O O . LEU A 1 95 ? 21.151 18.712 22.060 1.00 12.40 95 LEU A O 1
ATOM 681 N N . GLU A 1 96 ? 18.955 18.216 22.094 1.00 11.20 96 GLU A N 1
ATOM 682 C CA . GLU A 1 96 ? 19.140 16.975 22.873 1.00 11.64 96 GLU A CA 1
ATOM 683 C C . GLU A 1 96 ? 20.074 16.018 22.158 1.00 13.48 96 GLU A C 1
ATOM 684 O O . GLU A 1 96 ? 20.877 15.307 22.785 1.00 13.76 96 GLU A O 1
ATOM 690 N N . ALA A 1 97 ? 19.934 15.971 20.834 1.00 9.74 97 ALA A N 1
ATOM 691 C CA . ALA A 1 97 ? 20.695 15.085 19.983 1.00 8.72 97 ALA A CA 1
ATOM 692 C C . ALA A 1 97 ? 22.123 15.475 19.700 1.00 8.85 97 ALA A C 1
ATOM 693 O O . ALA A 1 97 ? 22.887 14.655 19.235 1.00 11.88 97 ALA A O 1
ATOM 695 N N . ALA A 1 98 ? 22.485 16.726 19.970 1.00 10.81 98 ALA A N 1
ATOM 696 C CA . ALA A 1 98 ? 23.826 17.205 19.627 1.00 9.39 98 ALA A CA 1
ATOM 697 C C . ALA A 1 98 ? 24.727 17.373 20.831 1.00 8.74 98 ALA A C 1
ATOM 698 O O . ALA A 1 98 ? 24.246 17.365 21.951 1.00 9.66 98 ALA A O 1
ATOM 700 N N . ASP A 1 99 ? 26.021 17.550 20.565 1.00 8.89 99 ASP A N 1
ATOM 701 C CA . ASP A 1 99 ? 26.984 17.759 21.634 1.00 9.20 99 ASP A CA 1
ATOM 702 C C . ASP A 1 99 ? 27.409 19.229 21.723 1.00 12.55 99 ASP A C 1
ATOM 703 O O . ASP A 1 99 ? 28.213 19.597 22.595 1.00 12.34 99 ASP A O 1
ATOM 708 N N . ALA A 1 100 ? 26.873 20.071 20.837 1.00 9.81 100 ALA A N 1
ATOM 709 C CA . ALA A 1 100 ? 27.192 21.507 20.841 1.00 10.80 100 ALA A CA 1
ATOM 710 C C . ALA A 1 100 ? 26.138 22.215 20.012 1.00 9.54 100 ALA A C 1
ATOM 711 O O . ALA A 1 100 ? 25.488 21.590 19.166 1.00 10.35 100 ALA A O 1
ATOM 713 N N . ALA A 1 101 ? 25.975 23.514 20.266 1.00 10.51 101 ALA A N 1
ATOM 714 C CA . ALA A 1 101 ? 25.011 24.310 19.520 1.00 9.16 101 ALA A CA 1
ATOM 715 C C . ALA A 1 101 ? 25.735 25.380 18.706 1.00 11.76 101 ALA A C 1
ATOM 716 O O . ALA A 1 101 ? 26.613 26.061 19.221 1.00 13.48 101 ALA A O 1
ATOM 718 N N . LEU A 1 102 ? 25.390 25.489 17.426 1.00 8.94 102 LEU A N 1
ATOM 719 C CA . LEU A 1 102 ? 25.927 26.533 16.547 1.00 10.19 102 LEU A CA 1
ATOM 720 C C . LEU A 1 102 ? 24.733 27.471 16.451 1.00 9.36 102 LEU A C 1
ATOM 721 O O . LEU A 1 102 ? 23.683 27.093 15.930 1.00 10.17 102 LEU A O 1
ATOM 726 N N . VAL A 1 103 ? 24.895 28.692 16.939 1.00 10.24 103 VAL A N 1
ATOM 727 C CA . VAL A 1 103 ? 23.786 29.638 17.009 1.00 10.41 103 VAL A CA 1
ATOM 728 C C . VAL A 1 103 ? 23.936 30.725 15.962 1.00 11.07 103 VAL A C 1
ATOM 729 O O . VAL A 1 103 ? 24.846 31.532 16.042 1.00 10.71 103 VAL A O 1
ATOM 733 N N . ALA A 1 104 ? 23.043 30.724 14.964 1.00 9.04 104 ALA A N 1
ATOM 734 C CA . ALA A 1 104 ? 23.084 31.723 13.898 1.00 9.46 104 ALA A CA 1
ATOM 735 C C . ALA A 1 104 ? 22.468 33.006 14.417 1.00 9.32 104 ALA A C 1
ATOM 736 O O . ALA A 1 104 ? 21.422 32.991 15.079 1.00 11.02 104 ALA A O 1
ATOM 738 N N . VAL A 1 105 ? 23.140 34.115 14.121 1.00 10.57 105 VAL A N 1
ATOM 739 C CA . VAL A 1 105 ? 22.676 35.436 14.534 1.00 12.18 105 VAL A CA 1
ATOM 740 C C . VAL A 1 105 ? 22.800 36.365 13.327 1.00 11.46 105 VAL A C 1
ATOM 741 O O . VAL A 1 105 ? 23.881 36.537 12.769 1.00 11.19 105 VAL A O 1
ATOM 745 N N . SER A 1 106 ? 21.685 36.967 12.917 1.00 13.43 106 SER A N 1
ATOM 746 C CA . SER A 1 106 ? 21.708 37.905 11.794 1.00 13.33 106 SER A CA 1
ATOM 747 C C . SER A 1 106 ? 22.382 39.211 12.237 1.00 11.67 106 SER A C 1
ATOM 748 O O . SER A 1 106 ? 22.053 39.749 13.294 1.00 14.19 106 SER A O 1
ATOM 751 N N . ALA A 1 107 ? 23.317 39.713 11.436 1.00 14.11 107 ALA A N 1
ATOM 752 C CA . ALA A 1 107 ? 24.015 40.943 11.777 1.00 15.95 107 ALA A CA 1
ATOM 753 C C . ALA A 1 107 ? 23.049 42.123 11.800 1.00 17.83 107 ALA A C 1
ATOM 754 O O . ALA A 1 107 ? 23.319 43.131 12.440 1.00 21.47 107 ALA A O 1
ATOM 756 N N . GLU A 1 108 ? 21.923 41.985 11.117 1.00 18.06 108 GLU A N 1
ATOM 757 C CA . GLU A 1 108 ? 20.920 43.052 11.079 1.00 27.93 108 GLU A CA 1
ATOM 758 C C . GLU A 1 108 ? 20.157 43.167 12.385 1.00 29.60 108 GLU A C 1
ATOM 759 O O . GLU A 1 108 ? 19.883 44.258 12.876 1.00 33.58 108 GLU A O 1
ATOM 765 N N . ALA A 1 109 ? 19.767 42.016 12.913 1.00 23.73 109 ALA A N 1
ATOM 766 C CA . ALA A 1 109 ? 18.951 41.973 14.114 1.00 21.33 109 ALA A CA 1
ATOM 767 C C . ALA A 1 109 ? 19.617 41.724 15.448 1.00 25.85 109 ALA A C 1
ATOM 768 O O . ALA A 1 109 ? 19.077 42.113 16.482 1.00 26.02 109 ALA A O 1
ATOM 770 N N . GLY A 1 110 ? 20.764 41.059 15.453 1.00 17.52 110 GLY A N 1
ATOM 771 C CA . GLY A 1 110 ? 21.421 40.780 16.716 1.00 18.83 110 GLY A CA 1
ATOM 772 C C . GLY A 1 110 ? 20.690 39.656 17.429 1.00 20.00 110 GLY A C 1
ATOM 773 O O . GLY A 1 110 ? 19.948 38.897 16.798 1.00 17.67 110 GLY A O 1
ATOM 774 N N . VAL A 1 111 ? 20.901 39.537 18.732 1.00 18.61 111 VAL A N 1
ATOM 775 C CA . VAL A 1 111 ? 20.233 38.503 19.518 1.00 18.89 111 VAL A CA 1
ATOM 776 C C . VAL A 1 111 ? 18.733 38.800 19.597 1.00 20.93 111 VAL A C 1
ATOM 777 O O . VAL A 1 111 ? 18.323 39.880 20.031 1.00 20.19 111 VAL A O 1
ATOM 781 N N . GLN A 1 112 ? 17.920 37.844 19.157 1.00 17.02 112 GLN A N 1
ATOM 782 C CA . GLN A 1 112 ? 16.473 37.995 19.185 1.00 14.95 112 GLN A CA 1
ATOM 783 C C . GLN A 1 112 ? 15.885 37.018 20.194 1.00 17.95 112 GLN A C 1
ATOM 784 O O . GLN A 1 112 ? 16.608 36.215 20.784 1.00 18.00 112 GLN A O 1
ATOM 790 N N . VAL A 1 113 ? 14.579 37.099 20.418 1.00 22.71 113 VAL A N 1
ATOM 791 C CA . VAL A 1 113 ? 13.955 36.211 21.384 1.00 24.65 113 VAL A CA 1
ATOM 792 C C . VAL A 1 113 ? 14.217 34.746 21.053 1.00 21.85 113 VAL A C 1
ATOM 793 O O . VAL A 1 113 ? 14.516 33.954 21.948 1.00 22.15 113 VAL A O 1
ATOM 797 N N . GLY A 1 114 ? 14.137 34.394 19.772 1.00 20.06 114 GLY A N 1
ATOM 798 C CA . GLY A 1 114 ? 14.374 33.011 19.378 1.00 17.15 114 GLY A CA 1
ATOM 799 C C . GLY A 1 114 ? 15.806 32.564 19.606 1.00 19.17 114 GLY A C 1
ATOM 800 O O . GLY A 1 114 ? 16.080 31.371 19.796 1.00 20.74 114 GLY A O 1
ATOM 801 N N . THR A 1 115 ? 16.730 33.523 19.571 1.00 16.94 115 THR A N 1
ATOM 802 C CA . THR A 1 115 ? 18.142 33.256 19.790 1.00 18.72 115 THR A CA 1
ATOM 803 C C . THR A 1 115 ? 18.296 32.887 21.266 1.00 18.62 115 THR A C 1
ATOM 804 O O . THR A 1 115 ? 18.927 31.892 21.602 1.00 18.54 115 THR A O 1
ATOM 808 N N . GLU A 1 116 ? 17.711 33.708 22.136 1.00 16.16 116 GLU A N 1
ATOM 809 C CA . GLU A 1 116 ? 17.779 33.474 23.575 1.00 17.58 116 GLU A CA 1
ATOM 810 C C . GLU A 1 116 ? 17.162 32.141 23.970 1.00 17.29 116 GLU A C 1
ATOM 811 O O . GLU A 1 116 ? 17.709 31.436 24.805 1.00 18.57 116 GLU A O 1
ATOM 817 N N . ARG A 1 117 ? 16.021 31.800 23.380 1.00 17.21 117 ARG A N 1
ATOM 818 C CA . ARG A 1 117 ? 15.384 30.533 23.733 1.00 19.57 117 ARG A CA 1
ATOM 819 C C . ARG A 1 117 ? 16.292 29.344 23.442 1.00 19.88 117 ARG A C 1
ATOM 820 O O . ARG A 1 117 ? 16.431 28.440 24.273 1.00 21.27 117 ARG A O 1
ATOM 828 N N . ALA A 1 118 ? 16.889 29.322 22.254 1.00 16.28 118 ALA A N 1
ATOM 829 C CA . ALA A 1 118 ? 17.764 28.207 21.899 1.00 15.79 118 ALA A CA 1
ATOM 830 C C . ALA A 1 118 ? 19.008 28.222 22.785 1.00 18.54 118 ALA A C 1
ATOM 831 O O . ALA A 1 118 ? 19.477 27.172 23.220 1.00 16.90 118 ALA A O 1
ATOM 833 N N . TRP A 1 119 ? 19.550 29.416 23.034 1.00 16.30 119 TRP A N 1
ATOM 834 C CA . TRP A 1 119 ? 20.739 29.563 23.875 1.00 16.59 119 TRP A CA 1
ATOM 835 C C . TRP A 1 119 ? 20.495 28.988 25.275 1.00 15.53 119 TRP A C 1
ATOM 836 O O . TRP A 1 119 ? 21.327 28.261 25.818 1.00 16.81 119 TRP A O 1
ATOM 847 N N . THR A 1 120 ? 19.339 29.311 25.843 1.00 17.49 120 THR A N 1
ATOM 848 C CA . THR A 1 120 ? 18.981 28.849 27.181 1.00 17.52 120 THR A CA 1
ATOM 849 C C . THR A 1 120 ? 18.837 27.327 27.243 1.00 14.98 120 THR A C 1
ATOM 850 O O . THR A 1 120 ? 19.298 26.695 28.191 1.00 16.81 120 THR A O 1
ATOM 854 N N . VAL A 1 121 ? 18.187 26.750 26.238 1.00 12.70 121 VAL A N 1
ATOM 855 C CA . VAL A 1 121 ? 18.020 25.294 26.208 1.00 12.88 121 VAL A CA 1
ATOM 856 C C . VAL A 1 121 ? 19.400 24.651 26.120 1.00 15.74 121 VAL A C 1
ATOM 857 O O . VAL A 1 121 ? 19.698 23.683 26.839 1.00 14.15 121 VAL A O 1
ATOM 861 N N . ALA A 1 122 ? 20.263 25.204 25.265 1.00 13.80 122 ALA A N 1
ATOM 862 C CA . ALA A 1 122 ? 21.601 24.654 25.122 1.00 12.71 122 ALA A CA 1
ATOM 863 C C . ALA A 1 122 ? 22.336 24.713 26.458 1.00 16.75 122 ALA A C 1
ATOM 864 O O . ALA A 1 122 ? 23.013 23.762 26.845 1.00 14.18 122 ALA A O 1
ATOM 866 N N . GLU A 1 123 ? 22.206 25.845 27.146 1.00 16.06 123 GLU A N 1
ATOM 867 C CA . GLU A 1 123 ? 22.858 26.034 28.442 1.00 21.56 123 GLU A CA 1
ATOM 868 C C . GLU A 1 123 ? 22.384 24.988 29.453 1.00 18.94 123 GLU A C 1
ATOM 869 O O . GLU A 1 123 ? 23.211 24.366 30.141 1.00 20.72 123 GLU A O 1
ATOM 875 N N . ARG A 1 124 ? 21.071 24.766 29.527 1.00 18.39 124 ARG A N 1
ATOM 876 C CA . ARG A 1 124 ? 20.516 23.793 30.469 1.00 19.83 124 ARG A CA 1
ATOM 877 C C . ARG A 1 124 ? 20.973 22.376 30.159 1.00 19.11 124 ARG A C 1
ATOM 878 O O . ARG A 1 124 ? 21.083 21.551 31.056 1.00 19.52 124 ARG A O 1
ATOM 886 N N . LEU A 1 125 ? 21.234 22.092 28.886 1.00 15.07 125 LEU A N 1
ATOM 887 C CA . LEU A 1 125 ? 21.725 20.773 28.482 1.00 13.95 125 LEU A CA 1
ATOM 888 C C . LEU A 1 125 ? 23.226 20.656 28.708 1.00 16.72 125 LEU A C 1
ATOM 889 O O . LEU A 1 125 ? 23.797 19.582 28.537 1.00 19.58 125 LEU A O 1
ATOM 894 N N . GLY A 1 126 ? 23.861 21.769 29.076 1.00 15.91 126 GLY A N 1
ATOM 895 C CA . GLY A 1 126 ? 25.295 21.767 29.323 1.00 17.20 126 GLY A CA 1
ATOM 896 C C . GLY A 1 126 ? 26.117 21.762 28.053 1.00 19.00 126 GLY A C 1
ATOM 897 O O . GLY A 1 126 ? 27.262 21.302 28.035 1.00 20.11 126 GLY A O 1
ATOM 898 N N . LEU A 1 127 ? 25.537 22.297 26.983 1.00 13.60 127 LEU A N 1
ATOM 899 C CA . LEU A 1 127 ? 26.212 22.315 25.703 1.00 10.78 127 LEU A CA 1
ATOM 900 C C . LEU A 1 127 ? 27.085 23.503 25.370 1.00 12.33 127 LEU A C 1
ATOM 901 O O . LEU A 1 127 ? 26.716 24.632 25.644 1.00 13.37 127 LEU A O 1
ATOM 906 N N . PRO A 1 128 ? 28.250 23.250 24.757 1.00 11.20 128 PRO A N 1
ATOM 907 C CA . PRO A 1 128 ? 29.155 24.320 24.336 1.00 11.30 128 PRO A CA 1
ATOM 908 C C . PRO A 1 128 ? 28.362 25.076 23.258 1.00 14.86 128 PRO A C 1
ATOM 909 O O . PRO A 1 128 ? 27.487 24.496 22.591 1.00 13.19 128 PRO A O 1
ATOM 913 N N . ARG A 1 129 ? 28.665 26.356 23.081 1.00 13.22 129 ARG A N 1
ATOM 914 C CA . ARG A 1 129 ? 27.982 27.172 22.087 1.00 13.59 129 ARG A CA 1
ATOM 915 C C . ARG A 1 129 ? 28.986 27.985 21.279 1.00 14.92 129 ARG A C 1
ATOM 916 O O . ARG A 1 129 ? 30.004 28.448 21.806 1.00 13.19 129 ARG A O 1
ATOM 924 N N . MET A 1 130 ? 28.713 28.110 19.985 1.00 11.22 130 MET A N 1
ATOM 925 C CA . MET A 1 130 ? 29.522 28.913 19.062 1.00 11.02 130 MET A CA 1
ATOM 926 C C . MET A 1 130 ? 28.472 29.749 18.332 1.00 14.42 130 MET A C 1
ATOM 927 O O . MET A 1 130 ? 27.347 29.301 18.171 1.00 14.60 130 MET A O 1
ATOM 932 N N . VAL A 1 131 ? 28.824 30.970 17.940 1.00 10.64 131 VAL A N 1
ATOM 933 C CA . VAL A 1 131 ? 27.899 31.850 17.221 1.00 11.16 131 VAL A CA 1
ATOM 934 C C . VAL A 1 131 ? 28.390 32.016 15.804 1.00 9.50 131 VAL A C 1
ATOM 935 O O . VAL A 1 131 ? 29.596 32.116 15.580 1.00 12.48 131 VAL A O 1
ATOM 939 N N . VAL A 1 132 ? 27.472 32.032 14.838 1.00 7.66 132 VAL A N 1
ATOM 940 C CA . VAL A 1 132 ? 27.861 32.329 13.460 1.00 9.73 132 VAL A CA 1
ATOM 941 C C . VAL A 1 132 ? 27.014 33.529 13.037 1.00 9.45 132 VAL A C 1
ATOM 942 O O . VAL A 1 132 ? 25.788 33.507 13.118 1.00 10.48 132 VAL A O 1
ATOM 946 N N . VAL A 1 133 ? 27.690 34.601 12.631 1.00 8.35 133 VAL A N 1
ATOM 947 C CA . VAL A 1 133 ? 27.009 35.828 12.223 1.00 8.68 133 VAL A CA 1
ATOM 948 C C . VAL A 1 133 ? 26.782 35.819 10.730 1.00 8.64 133 VAL A C 1
ATOM 949 O O . VAL A 1 133 ? 27.726 35.758 9.926 1.00 9.34 133 VAL A O 1
ATOM 953 N N . THR A 1 134 ? 25.501 35.872 10.379 1.00 9.90 134 THR A N 1
ATOM 954 C CA . THR A 1 134 ? 25.053 35.853 8.988 1.00 9.45 134 THR A CA 1
ATOM 955 C C . THR A 1 134 ? 24.533 37.212 8.542 1.00 10.33 134 THR A C 1
ATOM 956 O O . THR A 1 134 ? 24.413 38.131 9.337 1.00 12.15 134 THR A O 1
ATOM 960 N N . LYS A 1 135 ? 24.223 37.305 7.250 1.00 13.90 135 LYS A N 1
ATOM 961 C CA . LYS A 1 135 ? 23.626 38.509 6.668 1.00 16.08 135 LYS A CA 1
ATOM 962 C C . LYS A 1 135 ? 24.373 39.835 6.816 1.00 15.30 135 LYS A C 1
ATOM 963 O O . LYS A 1 135 ? 23.762 40.908 6.711 1.00 17.38 135 LYS A O 1
ATOM 969 N N . LEU A 1 136 ? 25.682 39.793 7.060 1.00 11.49 136 LEU A N 1
ATOM 970 C CA . LEU A 1 136 ? 26.398 41.059 7.181 1.00 12.05 136 LEU A CA 1
ATOM 971 C C . LEU A 1 136 ? 26.353 41.817 5.839 1.00 14.33 136 LEU A C 1
ATOM 972 O O . LEU A 1 136 ? 26.523 43.043 5.818 1.00 17.95 136 LEU A O 1
ATOM 977 N N . ASP A 1 137 ? 26.091 41.114 4.741 1.00 15.65 137 ASP A N 1
ATOM 978 C CA . ASP A 1 137 ? 26.042 41.761 3.424 1.00 18.13 137 ASP A CA 1
ATOM 979 C C . ASP A 1 137 ? 24.882 42.735 3.329 1.00 22.79 137 ASP A C 1
ATOM 980 O O . ASP A 1 137 ? 24.845 43.584 2.426 1.00 21.95 137 ASP A O 1
ATOM 985 N N . LYS A 1 138 ? 23.935 42.625 4.254 1.00 18.81 138 LYS A N 1
ATOM 986 C CA . LYS A 1 138 ? 22.804 43.532 4.241 1.00 26.51 138 LYS A CA 1
ATOM 987 C C . LYS A 1 138 ? 23.144 44.905 4.850 1.00 30.37 138 LYS A C 1
ATOM 988 O O . LYS A 1 138 ? 22.313 45.811 4.823 1.00 33.31 138 LYS A O 1
ATOM 994 N N . GLY A 1 139 ? 24.359 45.063 5.396 1.00 26.63 139 GLY A N 1
ATOM 995 C CA . GLY A 1 139 ? 24.786 46.372 5.903 1.00 29.16 139 GLY A CA 1
ATOM 996 C C . GLY A 1 139 ? 25.047 46.742 7.364 1.00 31.51 139 GLY A C 1
ATOM 997 O O . GLY A 1 139 ? 25.355 47.909 7.660 1.00 34.57 139 GLY A O 1
ATOM 998 N N . GLY A 1 140 ? 24.962 45.773 8.265 1.00 24.02 140 GLY A N 1
ATOM 999 C CA . GLY A 1 140 ? 25.146 46.026 9.688 1.00 20.85 140 GLY A CA 1
ATOM 1000 C C . GLY A 1 140 ? 26.518 46.389 10.230 1.00 15.36 140 GLY A C 1
ATOM 1001 O O . GLY A 1 140 ? 27.494 46.464 9.499 1.00 20.91 140 GLY A O 1
ATOM 1002 N N . ASP A 1 141 ? 26.570 46.617 11.540 1.00 15.05 141 ASP A N 1
ATOM 1003 C CA . ASP A 1 141 ? 27.802 47.002 12.229 1.00 12.00 141 ASP A CA 1
ATOM 1004 C C . ASP A 1 141 ? 28.298 45.825 13.070 1.00 14.53 141 ASP A C 1
ATOM 1005 O O . ASP A 1 141 ? 27.844 45.603 14.200 1.00 14.58 141 ASP A O 1
ATOM 1010 N N . TYR A 1 142 ? 29.251 45.095 12.516 1.00 13.86 142 TYR A N 1
ATOM 1011 C CA . TYR A 1 142 ? 29.785 43.916 13.180 1.00 14.99 142 TYR A CA 1
ATOM 1012 C C . TYR A 1 142 ? 30.425 44.202 14.530 1.00 12.26 142 TYR A C 1
ATOM 1013 O O . TYR A 1 142 ? 30.290 43.418 15.461 1.00 14.52 142 TYR A O 1
ATOM 1022 N N . TYR A 1 143 ? 31.120 45.326 14.645 1.00 12.40 143 TYR A N 1
ATOM 1023 C CA . TYR A 1 143 ? 31.782 45.643 15.892 1.00 13.19 143 TYR A CA 1
ATOM 1024 C C . TYR A 1 143 ? 30.806 45.952 17.012 1.00 12.16 143 TYR A C 1
ATOM 1025 O O . TYR A 1 143 ? 31.026 45.536 18.145 1.00 13.69 143 TYR A O 1
ATOM 1034 N N . ALA A 1 144 ? 29.716 46.650 16.697 1.00 12.57 144 ALA A N 1
ATOM 1035 C CA . ALA A 1 144 ? 28.708 46.943 17.701 1.00 14.37 144 ALA A CA 1
ATOM 1036 C C . ALA A 1 144 ? 28.024 45.621 18.069 1.00 14.33 144 ALA A C 1
ATOM 1037 O O . ALA A 1 144 ? 27.644 45.416 19.219 1.00 14.91 144 ALA A O 1
ATOM 1039 N N . LEU A 1 145 ? 27.866 44.731 17.087 1.00 13.29 145 LEU A N 1
ATOM 1040 C CA . LEU A 1 145 ? 27.243 43.434 17.346 1.00 12.81 145 LEU A CA 1
ATOM 1041 C C . LEU A 1 145 ? 28.102 42.645 18.324 1.00 12.85 145 LEU A C 1
ATOM 1042 O O . LEU A 1 145 ? 27.574 42.060 19.257 1.00 13.39 145 LEU A O 1
ATOM 1047 N N . LEU A 1 146 ? 29.421 42.645 18.140 1.00 12.00 146 LEU A N 1
ATOM 1048 C CA . LEU A 1 146 ? 30.280 41.930 19.092 1.00 13.66 146 LEU A CA 1
ATOM 1049 C C . LEU A 1 146 ? 30.081 42.477 20.514 1.00 15.47 146 LEU A C 1
ATOM 1050 O O . LEU A 1 146 ? 30.034 41.710 21.479 1.00 15.99 146 LEU A O 1
ATOM 1055 N N . GLU A 1 147 ? 29.974 43.802 20.656 1.00 14.23 147 GLU A N 1
ATOM 1056 C CA . GLU A 1 147 ? 29.763 44.371 21.988 1.00 16.28 147 GLU A CA 1
ATOM 1057 C C . GLU A 1 147 ? 28.417 43.920 22.552 1.00 16.59 147 GLU A C 1
ATOM 1058 O O . GLU A 1 147 ? 28.291 43.609 23.738 1.00 17.67 147 GLU A O 1
ATOM 1064 N N . ASP A 1 148 ? 27.404 43.881 21.699 1.00 15.21 148 ASP A N 1
ATOM 1065 C CA . ASP A 1 148 ? 26.081 43.464 22.134 1.00 14.04 148 ASP A CA 1
ATOM 1066 C C . ASP A 1 148 ? 26.093 41.990 22.529 1.00 16.27 148 ASP A C 1
ATOM 1067 O O . ASP A 1 148 ? 25.434 41.598 23.482 1.00 18.24 148 ASP A O 1
ATOM 1072 N N . LEU A 1 149 ? 26.830 41.179 21.775 1.00 13.68 149 LEU A N 1
ATOM 1073 C CA . LEU A 1 149 ? 26.921 39.754 22.087 1.00 13.54 149 LEU A CA 1
ATOM 1074 C C . LEU A 1 149 ? 27.615 39.572 23.434 1.00 16.48 149 LEU A C 1
ATOM 1075 O O . LEU A 1 149 ? 27.207 38.741 24.239 1.00 17.72 149 LEU A O 1
ATOM 1080 N N . ARG A 1 150 ? 28.663 40.352 23.677 1.00 17.09 150 ARG A N 1
ATOM 1081 C CA . ARG A 1 150 ? 29.372 40.257 24.953 1.00 18.40 150 ARG A CA 1
ATOM 1082 C C . ARG A 1 150 ? 28.439 40.648 26.106 1.00 21.38 150 ARG A C 1
ATOM 1083 O O . ARG A 1 150 ? 28.422 40.000 27.161 1.00 21.97 150 ARG A O 1
ATOM 1091 N N . SER A 1 151 ? 27.655 41.701 25.896 1.00 20.49 151 SER A N 1
ATOM 1092 C CA . SER A 1 151 ? 26.729 42.180 26.917 1.00 20.20 151 SER A CA 1
ATOM 1093 C C . SER A 1 151 ? 25.638 41.174 27.249 1.00 25.15 151 SER A C 1
ATOM 1094 O O . SER A 1 151 ? 25.231 41.042 28.401 1.00 25.41 151 SER A O 1
ATOM 1097 N N . THR A 1 152 ? 25.166 40.474 26.228 1.00 20.55 152 THR A N 1
ATOM 1098 C CA . THR A 1 152 ? 24.073 39.525 26.379 1.00 24.22 152 THR A CA 1
ATOM 1099 C C . THR A 1 152 ? 24.453 38.080 26.668 1.00 24.36 152 THR A C 1
ATOM 1100 O O . THR A 1 152 ? 23.806 37.416 27.484 1.00 25.89 152 THR A O 1
ATOM 1104 N N . LEU A 1 153 ? 25.489 37.588 26.000 1.00 21.62 153 LEU A N 1
ATOM 1105 C CA . LEU A 1 153 ? 25.911 36.197 26.164 1.00 20.89 153 LEU A CA 1
ATOM 1106 C C . LEU A 1 153 ? 27.127 35.976 27.062 1.00 22.13 153 LEU A C 1
ATOM 1107 O O . LEU A 1 153 ? 27.334 34.874 27.583 1.00 25.58 153 LEU A O 1
ATOM 1112 N N . GLY A 1 154 ? 27.956 36.995 27.228 1.00 21.45 154 GLY A N 1
ATOM 1113 C CA . GLY A 1 154 ? 29.103 36.820 28.092 1.00 18.90 154 GLY A CA 1
ATOM 1114 C C . GLY A 1 154 ? 30.454 36.646 27.433 1.00 21.47 154 GLY A C 1
ATOM 1115 O O . GLY A 1 154 ? 30.843 37.451 26.580 1.00 22.77 154 GLY A O 1
ATOM 1116 N N . PRO A 1 155 ? 31.191 35.583 27.801 1.00 18.31 155 PRO A N 1
ATOM 1117 C CA . PRO A 1 155 ? 32.518 35.304 27.268 1.00 16.62 155 PRO A CA 1
ATOM 1118 C C . PRO A 1 155 ? 32.653 34.896 25.805 1.00 16.23 155 PRO A C 1
ATOM 1119 O O . PRO A 1 155 ? 33.142 33.817 25.492 1.00 15.13 155 PRO A O 1
ATOM 1123 N N . ILE A 1 156 ? 32.251 35.786 24.907 1.00 16.52 156 ILE A N 1
ATOM 1124 C CA . ILE A 1 156 ? 32.401 35.495 23.487 1.00 19.20 156 ILE A CA 1
ATOM 1125 C C . ILE A 1 156 ? 33.871 35.618 23.104 1.00 18.35 156 ILE A C 1
ATOM 1126 O O . ILE A 1 156 ? 34.666 36.279 23.791 1.00 21.09 156 ILE A O 1
ATOM 1131 N N . LEU A 1 157 ? 34.242 34.977 22.005 1.00 12.23 157 LEU A N 1
ATOM 1132 C CA . LEU A 1 157 ? 35.622 34.992 21.555 1.00 14.62 157 LEU A CA 1
ATOM 1133 C C . LEU A 1 157 ? 35.617 35.219 20.044 1.00 15.51 157 LEU A C 1
ATOM 1134 O O . LEU A 1 157 ? 35.368 34.301 19.271 1.00 14.80 157 LEU A O 1
ATOM 1139 N N . PRO A 1 158 ? 35.896 36.451 19.606 1.00 14.75 158 PRO A N 1
ATOM 1140 C CA . PRO A 1 158 ? 35.900 36.717 18.160 1.00 13.63 158 PRO A CA 1
ATOM 1141 C C . PRO A 1 158 ? 36.995 35.968 17.415 1.00 15.15 158 PRO A C 1
ATOM 1142 O O . PRO A 1 158 ? 38.172 36.144 17.688 1.00 23.18 158 PRO A O 1
ATOM 1146 N N . ILE A 1 159 ? 36.608 35.121 16.475 1.00 13.35 159 ILE A N 1
ATOM 1147 C CA . ILE A 1 159 ? 37.566 34.385 15.668 1.00 13.92 159 ILE A CA 1
ATOM 1148 C C . ILE A 1 159 ? 37.789 35.163 14.382 1.00 14.92 159 ILE A C 1
ATOM 1149 O O . ILE A 1 159 ? 38.908 35.258 13.876 1.00 14.54 159 ILE A O 1
ATOM 1154 N N . ASP A 1 160 ? 36.704 35.725 13.855 1.00 12.07 160 ASP A N 1
ATOM 1155 C CA . ASP A 1 160 ? 36.764 36.450 12.591 1.00 12.16 160 ASP A CA 1
ATOM 1156 C C . ASP A 1 160 ? 36.331 37.891 12.743 1.00 10.10 160 ASP A C 1
ATOM 1157 O O . ASP A 1 160 ? 35.505 38.212 13.605 1.00 12.23 160 ASP A O 1
ATOM 1162 N N . LEU A 1 161 ? 36.889 38.723 11.866 1.00 13.18 161 LEU A N 1
ATOM 1163 C CA . LEU A 1 161 ? 36.479 40.119 11.719 1.00 11.70 161 LEU A CA 1
ATOM 1164 C C . LEU A 1 161 ? 36.181 40.224 10.213 1.00 11.19 161 LEU A C 1
ATOM 1165 O O . LEU A 1 161 ? 36.694 39.462 9.406 1.00 12.29 161 LEU A O 1
ATOM 1170 N N . PRO A 1 162 ? 35.336 41.173 9.818 1.00 9.83 162 PRO A N 1
ATOM 1171 C CA . PRO A 1 162 ? 35.020 41.291 8.395 1.00 12.23 162 PRO A CA 1
ATOM 1172 C C . PRO A 1 162 ? 36.060 41.979 7.535 1.00 12.26 162 PRO A C 1
ATOM 1173 O O . PRO A 1 162 ? 36.692 42.961 7.962 1.00 13.05 162 PRO A O 1
ATOM 1177 N N . LEU A 1 163 ? 36.258 41.444 6.332 1.00 12.00 163 LEU A N 1
ATOM 1178 C CA . LEU A 1 163 ? 37.152 42.094 5.380 1.00 11.73 163 LEU A CA 1
ATOM 1179 C C . LEU A 1 163 ? 36.273 42.901 4.440 1.00 13.04 163 LEU A C 1
ATOM 1180 O O . LEU A 1 163 ? 35.355 42.369 3.823 1.00 13.22 163 LEU A O 1
ATOM 1185 N N . TYR A 1 164 ? 36.526 44.206 4.359 1.00 13.93 164 TYR A N 1
ATOM 1186 C CA . TYR A 1 164 ? 35.762 45.073 3.472 1.00 13.18 164 TYR A CA 1
ATOM 1187 C C . TYR A 1 164 ? 36.632 45.636 2.364 1.00 14.12 164 TYR A C 1
ATOM 1188 O O . TYR A 1 164 ? 37.843 45.805 2.531 1.00 17.87 164 TYR A O 1
ATOM 1197 N N . GLU A 1 165 ? 35.997 45.932 1.238 1.00 18.15 165 GLU A N 1
ATOM 1198 C CA . GLU A 1 165 ? 36.670 46.574 0.111 1.00 19.11 165 GLU A CA 1
ATOM 1199 C C . GLU A 1 165 ? 35.692 47.656 -0.316 1.00 23.21 165 GLU A C 1
ATOM 1200 O O . GLU A 1 165 ? 34.581 47.373 -0.762 1.00 22.42 165 GLU A O 1
ATOM 1206 N N . GLY A 1 166 ? 36.092 48.908 -0.120 1.00 28.64 166 GLY A N 1
ATOM 1207 C CA . GLY A 1 166 ? 35.231 50.016 -0.491 1.00 34.55 166 GLY A CA 1
ATOM 1208 C C . GLY A 1 166 ? 33.822 49.911 0.064 1.00 35.83 166 GLY A C 1
ATOM 1209 O O . GLY A 1 166 ? 32.846 50.156 -0.651 1.00 35.66 166 GLY A O 1
ATOM 1210 N N . GLY A 1 167 ? 33.707 49.540 1.335 1.00 32.14 167 GLY A N 1
ATOM 1211 C CA . GLY A 1 167 ? 32.394 49.430 1.953 1.00 32.36 167 GLY A CA 1
ATOM 1212 C C . GLY A 1 167 ? 31.639 48.131 1.719 1.00 31.50 167 GLY A C 1
ATOM 1213 O O . GLY A 1 167 ? 30.600 47.907 2.334 1.00 33.92 167 GLY A O 1
ATOM 1214 N N . LYS A 1 168 ? 32.157 47.272 0.845 1.00 22.49 168 LYS A N 1
ATOM 1215 C CA . LYS A 1 168 ? 31.505 46.008 0.546 1.00 23.41 168 LYS A CA 1
ATOM 1216 C C . LYS A 1 168 ? 32.155 44.861 1.318 1.00 15.17 168 LYS A C 1
ATOM 1217 O O . LYS A 1 168 ? 33.383 44.728 1.317 1.00 13.64 168 LYS A O 1
ATOM 1223 N N . TRP A 1 169 ? 31.337 44.040 1.971 1.00 17.68 169 TRP A N 1
ATOM 1224 C CA . TRP A 1 169 ? 31.867 42.889 2.722 1.00 13.53 169 TRP A CA 1
ATOM 1225 C C . TRP A 1 169 ? 32.266 41.826 1.706 1.00 15.32 169 TRP A C 1
ATOM 1226 O O . TRP A 1 169 ? 31.424 41.351 0.940 1.00 15.01 169 TRP A O 1
ATOM 1237 N N . VAL A 1 170 ? 33.540 41.452 1.704 1.00 12.01 170 VAL A N 1
ATOM 1238 C CA . VAL A 1 170 ? 34.065 40.476 0.750 1.00 10.44 170 VAL A CA 1
ATOM 1239 C C . VAL A 1 170 ? 34.790 39.301 1.367 1.00 12.29 170 VAL A C 1
ATOM 1240 O O . VAL A 1 170 ? 35.168 38.375 0.653 1.00 14.59 170 VAL A O 1
ATOM 1244 N N . GLY A 1 171 ? 34.989 39.318 2.680 1.00 11.91 171 GLY A N 1
ATOM 1245 C CA . GLY A 1 171 ? 35.731 38.221 3.260 1.00 13.11 171 GLY A CA 1
ATOM 1246 C C . GLY A 1 171 ? 35.929 38.251 4.755 1.00 9.83 171 GLY A C 1
ATOM 1247 O O . GLY A 1 171 ? 35.190 38.899 5.498 1.00 12.79 171 GLY A O 1
ATOM 1248 N N . LEU A 1 172 ? 36.977 37.545 5.174 1.00 10.68 172 LEU A N 1
ATOM 1249 C CA . LEU A 1 172 ? 37.285 37.377 6.579 1.00 12.03 172 LEU A CA 1
ATOM 1250 C C . LEU A 1 172 ? 38.712 37.705 6.940 1.00 9.75 172 LEU A C 1
ATOM 1251 O O . LEU A 1 172 ? 39.631 37.508 6.141 1.00 14.53 172 LEU A O 1
ATOM 1256 N N . ILE A 1 173 ? 38.872 38.215 8.151 1.00 10.54 173 ILE A N 1
ATOM 1257 C CA . ILE A 1 173 ? 40.190 38.454 8.726 1.00 12.76 173 ILE A CA 1
ATOM 1258 C C . ILE A 1 173 ? 40.197 37.476 9.894 1.00 14.35 173 ILE A C 1
ATOM 1259 O O . ILE A 1 173 ? 39.384 37.586 10.829 1.00 13.63 173 ILE A O 1
ATOM 1264 N N . ASP A 1 174 ? 41.088 36.494 9.826 1.00 15.88 174 ASP A N 1
ATOM 1265 C CA . ASP A 1 174 ? 41.190 35.490 10.875 1.00 20.76 174 ASP A CA 1
ATOM 1266 C C . ASP A 1 174 ? 42.102 36.119 11.923 1.00 20.21 174 ASP A C 1
ATOM 1267 O O . ASP A 1 174 ? 43.306 36.231 11.711 1.00 21.18 174 ASP A O 1
ATOM 1272 N N . VAL A 1 175 ? 41.502 36.562 13.029 1.00 14.97 175 VAL A N 1
ATOM 1273 C CA . VAL A 1 175 ? 42.224 37.284 14.084 1.00 19.09 175 VAL A CA 1
ATOM 1274 C C . VAL A 1 175 ? 43.476 36.604 14.585 1.00 25.18 175 VAL A C 1
ATOM 1275 O O . VAL A 1 175 ? 44.543 37.220 14.668 1.00 30.94 175 VAL A O 1
ATOM 1279 N N . PHE A 1 176 ? 43.340 35.335 14.928 1.00 21.86 176 PHE A N 1
ATOM 1280 C CA . PHE A 1 176 ? 44.459 34.564 15.459 1.00 33.15 176 PHE A CA 1
ATOM 1281 C C . PHE A 1 176 ? 45.717 34.555 14.589 1.00 32.81 176 PHE A C 1
ATOM 1282 O O . PHE A 1 176 ? 46.825 34.799 15.091 1.00 31.84 176 PHE A O 1
ATOM 1290 N N . HIS A 1 177 ? 45.554 34.273 13.295 1.00 27.62 177 HIS A N 1
ATOM 1291 C CA . HIS A 1 177 ? 46.698 34.193 12.402 1.00 30.93 177 HIS A CA 1
ATOM 1292 C C . HIS A 1 177 ? 47.085 35.489 11.698 1.00 27.80 177 HIS A C 1
ATOM 1293 O O . HIS A 1 177 ? 48.119 35.541 11.030 1.00 31.52 177 HIS A O 1
ATOM 1300 N N . GLY A 1 178 ? 46.279 36.534 11.854 1.00 28.06 178 GLY A N 1
ATOM 1301 C CA . GLY A 1 178 ? 46.598 37.799 11.210 1.00 29.05 178 GLY A CA 1
ATOM 1302 C C . GLY A 1 178 ? 46.658 37.644 9.703 1.00 31.87 178 GLY A C 1
ATOM 1303 O O . GLY A 1 178 ? 47.555 38.163 9.034 1.00 25.61 178 GLY A O 1
ATOM 1304 N N . LYS A 1 179 ? 45.697 36.904 9.162 1.00 24.44 179 LYS A N 1
ATOM 1305 C CA . LYS A 1 179 ? 45.635 36.681 7.734 1.00 23.42 179 LYS A CA 1
ATOM 1306 C C . LYS A 1 179 ? 44.230 36.998 7.281 1.00 23.96 179 LYS A C 1
ATOM 1307 O O . LYS A 1 179 ? 43.288 36.932 8.071 1.00 27.59 179 LYS A O 1
ATOM 1313 N N . ALA A 1 180 ? 44.097 37.364 6.016 1.00 23.84 180 ALA A N 1
ATOM 1314 C CA . ALA A 1 180 ? 42.797 37.718 5.487 1.00 17.23 180 ALA A CA 1
ATOM 1315 C C . ALA A 1 180 ? 42.517 36.930 4.212 1.00 16.97 180 ALA A C 1
ATOM 1316 O O . ALA A 1 180 ? 43.443 36.493 3.513 1.00 16.15 180 ALA A O 1
ATOM 1318 N N . TYR A 1 181 ? 41.232 36.772 3.913 1.00 15.83 181 TYR A N 1
ATOM 1319 C CA . TYR A 1 181 ? 40.803 36.023 2.743 1.00 16.55 181 TYR A CA 1
ATOM 1320 C C . TYR A 1 181 ? 39.611 36.697 2.103 1.00 15.07 181 TYR A C 1
ATOM 1321 O O . TYR A 1 181 ? 38.662 37.055 2.796 1.00 13.85 181 TYR A O 1
ATOM 1330 N N . ARG A 1 182 ? 39.652 36.856 0.788 1.00 15.08 182 ARG A N 1
ATOM 1331 C CA . ARG A 1 182 ? 38.533 37.471 0.091 1.00 14.79 182 ARG A CA 1
ATOM 1332 C C . ARG A 1 182 ? 37.857 36.418 -0.769 1.00 15.34 182 ARG A C 1
ATOM 1333 O O . ARG A 1 182 ? 38.488 35.445 -1.190 1.00 21.04 182 ARG A O 1
ATOM 1341 N N . TYR A 1 183 ? 36.574 36.618 -1.026 1.00 14.05 183 TYR A N 1
ATOM 1342 C CA . TYR A 1 183 ? 35.798 35.690 -1.825 1.00 15.54 183 TYR A CA 1
ATOM 1343 C C . TYR A 1 183 ? 35.213 36.321 -3.070 1.00 18.02 183 TYR A C 1
ATOM 1344 O O . TYR A 1 183 ? 34.777 37.468 -3.059 1.00 19.99 183 TYR A O 1
ATOM 1353 N N . GLU A 1 184 ? 35.212 35.552 -4.147 1.00 20.09 184 GLU A N 1
ATOM 1354 C CA . GLU A 1 184 ? 34.592 35.988 -5.377 1.00 29.32 184 GLU A CA 1
ATOM 1355 C C . GLU A 1 184 ? 33.981 34.701 -5.888 1.00 29.72 184 GLU A C 1
ATOM 1356 O O . GLU A 1 184 ? 34.687 33.724 -6.135 1.00 31.83 184 GLU A O 1
ATOM 1362 N N . ASN A 1 185 ? 32.654 34.688 -5.952 1.00 31.47 185 ASN A N 1
ATOM 1363 C CA . ASN A 1 185 ? 31.912 33.514 -6.397 1.00 35.91 185 ASN A CA 1
ATOM 1364 C C . ASN A 1 185 ? 32.167 32.283 -5.525 1.00 39.03 185 ASN A C 1
ATOM 1365 O O . ASN A 1 185 ? 32.349 31.180 -6.035 1.00 39.07 185 ASN A O 1
ATOM 1370 N N . GLY A 1 186 ? 32.182 32.483 -4.208 1.00 34.57 186 GLY A N 1
ATOM 1371 C CA . GLY A 1 186 ? 32.388 31.384 -3.284 1.00 31.50 186 GLY A CA 1
ATOM 1372 C C . GLY A 1 186 ? 33.795 30.831 -3.221 1.00 32.00 186 GLY A C 1
ATOM 1373 O O . GLY A 1 186 ? 34.073 29.909 -2.442 1.00 34.31 186 GLY A O 1
ATOM 1374 N N . GLU A 1 187 ? 34.682 31.383 -4.049 1.00 31.48 187 GLU A N 1
ATOM 1375 C CA . GLU A 1 187 ? 36.070 30.946 -4.087 1.00 29.34 187 GLU A CA 1
ATOM 1376 C C . GLU A 1 187 ? 36.931 31.912 -3.293 1.00 20.11 187 GLU A C 1
ATOM 1377 O O . GLU A 1 187 ? 36.857 33.129 -3.474 1.00 23.97 187 GLU A O 1
ATOM 1383 N N . GLU A 1 188 ? 37.756 31.340 -2.432 1.00 21.44 188 GLU A N 1
ATOM 1384 C CA . GLU A 1 188 ? 38.624 32.085 -1.546 1.00 27.66 188 GLU A CA 1
ATOM 1385 C C . GLU A 1 188 ? 40.073 32.274 -2.013 1.00 27.19 188 GLU A C 1
ATOM 1386 O O . GLU A 1 188 ? 40.668 31.361 -2.574 1.00 24.09 188 GLU A O 1
ATOM 1392 N N . ARG A 1 189 ? 40.617 33.472 -1.811 1.00 21.40 189 ARG A N 1
ATOM 1393 C CA . ARG A 1 189 ? 42.034 33.742 -2.098 1.00 24.24 189 ARG A CA 1
ATOM 1394 C C . ARG A 1 189 ? 42.527 34.605 -0.958 1.00 25.68 189 ARG A C 1
ATOM 1395 O O . ARG A 1 189 ? 41.776 35.435 -0.441 1.00 19.66 189 ARG A O 1
ATOM 1403 N N . GLU A 1 190 ? 43.769 34.392 -0.538 1.00 17.97 190 GLU A N 1
ATOM 1404 C CA . GLU A 1 190 ? 44.331 35.172 0.557 1.00 20.54 190 GLU A CA 1
ATOM 1405 C C . GLU A 1 190 ? 44.451 36.627 0.111 1.00 19.94 190 GLU A C 1
ATOM 1406 O O . GLU A 1 190 ? 44.697 36.924 -1.055 1.00 22.96 190 GLU A O 1
ATOM 1412 N N . ALA A 1 191 ? 44.265 37.522 1.064 1.00 18.69 191 ALA A N 1
ATOM 1413 C CA . ALA A 1 191 ? 44.336 38.947 0.823 1.00 16.98 191 ALA A CA 1
ATOM 1414 C C . ALA A 1 191 ? 45.163 39.542 1.944 1.00 17.02 191 ALA A C 1
ATOM 1415 O O . ALA A 1 191 ? 45.457 38.874 2.948 1.00 20.64 191 ALA A O 1
ATOM 1417 N N . GLU A 1 192 ? 45.555 40.803 1.791 1.00 16.88 192 GLU A N 1
ATOM 1418 C CA . GLU A 1 192 ? 46.329 41.453 2.834 1.00 20.31 192 GLU A CA 1
ATOM 1419 C C . GLU A 1 192 ? 45.381 42.062 3.849 1.00 18.82 192 GLU A C 1
ATOM 1420 O O . GLU A 1 192 ? 44.270 42.463 3.489 1.00 22.74 192 GLU A O 1
ATOM 1426 N N . VAL A 1 193 ? 45.801 42.119 5.110 1.00 21.57 193 VAL A N 1
ATOM 1427 C CA . VAL A 1 193 ? 44.984 42.772 6.124 1.00 23.06 193 VAL A CA 1
ATOM 1428 C C . VAL A 1 193 ? 45.174 44.246 5.776 1.00 25.54 193 VAL A C 1
ATOM 1429 O O . VAL A 1 193 ? 46.313 44.727 5.696 1.00 19.98 193 VAL A O 1
ATOM 1433 N N . PRO A 1 194 ? 44.073 44.977 5.534 1.00 23.16 194 PRO A N 1
ATOM 1434 C CA . PRO A 1 194 ? 44.212 46.394 5.191 1.00 20.25 194 PRO A CA 1
ATOM 1435 C C . PRO A 1 194 ? 45.031 47.159 6.245 1.00 19.80 194 PRO A C 1
ATOM 1436 O O . PRO A 1 194 ? 44.842 46.962 7.442 1.00 19.83 194 PRO A O 1
ATOM 1440 N N . PRO A 1 195 ? 45.926 48.052 5.803 1.00 19.58 195 PRO A N 1
ATOM 1441 C CA . PRO A 1 195 ? 46.790 48.865 6.674 1.00 21.26 195 PRO A CA 1
ATOM 1442 C C . PRO A 1 195 ? 45.992 49.579 7.773 1.00 20.31 195 PRO A C 1
ATOM 1443 O O . PRO A 1 195 ? 46.362 49.579 8.954 1.00 20.18 195 PRO A O 1
ATOM 1447 N N . GLU A 1 196 ? 44.884 50.182 7.374 1.00 20.39 196 GLU A N 1
ATOM 1448 C CA . GLU A 1 196 ? 44.031 50.904 8.306 1.00 23.52 196 GLU A CA 1
ATOM 1449 C C . GLU A 1 196 ? 43.329 50.024 9.335 1.00 23.50 196 GLU A C 1
ATOM 1450 O O . GLU A 1 196 ? 42.758 50.538 10.292 1.00 24.38 196 GLU A O 1
ATOM 1456 N N . GLU A 1 197 ? 43.375 48.708 9.143 1.00 21.02 197 GLU A N 1
ATOM 1457 C CA . GLU A 1 197 ? 42.716 47.777 10.054 1.00 23.99 197 GLU A CA 1
ATOM 1458 C C . GLU A 1 197 ? 43.685 47.085 10.999 1.00 19.59 197 GLU A C 1
ATOM 1459 O O . GLU A 1 197 ? 43.266 46.507 12.001 1.00 18.48 197 GLU A O 1
ATOM 1465 N N . ARG A 1 198 ? 44.971 47.136 10.682 1.00 19.73 198 ARG A N 1
ATOM 1466 C CA . ARG A 1 198 ? 45.943 46.407 11.479 1.00 17.91 198 ARG A CA 1
ATOM 1467 C C . ARG A 1 198 ? 45.978 46.621 12.970 1.00 18.87 198 ARG A C 1
ATOM 1468 O O . ARG A 1 198 ? 46.080 45.652 13.721 1.00 19.43 198 ARG A O 1
ATOM 1476 N N . GLU A 1 199 ? 45.880 47.865 13.413 1.00 18.95 199 GLU A N 1
ATOM 1477 C CA . GLU A 1 199 ? 45.902 48.115 14.846 1.00 20.29 199 GLU A CA 1
ATOM 1478 C C . GLU A 1 199 ? 44.700 47.473 15.545 1.00 22.09 199 GLU A C 1
ATOM 1479 O O . GLU A 1 199 ? 44.845 46.880 16.616 1.00 20.23 199 GLU A O 1
ATOM 1485 N N . ARG A 1 200 ? 43.522 47.562 14.934 1.00 19.15 200 ARG A N 1
ATOM 1486 C CA . ARG A 1 200 ? 42.335 46.975 15.555 1.00 17.10 200 ARG A CA 1
ATOM 1487 C C . ARG A 1 200 ? 42.440 45.455 15.545 1.00 15.69 200 ARG A C 1
ATOM 1488 O O . ARG A 1 200 ? 42.083 44.798 16.523 1.00 20.20 200 ARG A O 1
ATOM 1496 N N . VAL A 1 201 ? 42.924 44.892 14.441 1.00 18.32 201 VAL A N 1
ATOM 1497 C CA . VAL A 1 201 ? 43.074 43.444 14.353 1.00 14.89 201 VAL A CA 1
ATOM 1498 C C . VAL A 1 201 ? 44.023 42.965 15.441 1.00 19.85 201 VAL A C 1
ATOM 1499 O O . VAL A 1 201 ? 43.773 41.947 16.094 1.00 22.81 201 VAL A O 1
ATOM 1503 N N . GLN A 1 202 ? 45.107 43.710 15.640 1.00 18.69 202 GLN A N 1
ATOM 1504 C CA . GLN A 1 202 ? 46.085 43.353 16.659 1.00 23.88 202 GLN A CA 1
ATOM 1505 C C . GLN A 1 202 ? 45.465 43.383 18.056 1.00 21.80 202 GLN A C 1
ATOM 1506 O O . GLN A 1 202 ? 45.739 42.512 18.883 1.00 22.78 202 GLN A O 1
ATOM 1512 N N . ARG A 1 203 ? 44.628 44.385 18.317 1.00 19.03 203 ARG A N 1
ATOM 1513 C CA . ARG A 1 203 ? 43.960 44.520 19.609 1.00 19.89 203 ARG A CA 1
ATOM 1514 C C . ARG A 1 203 ? 43.085 43.297 19.866 1.00 21.61 203 ARG A C 1
ATOM 1515 O O . ARG A 1 203 ? 43.095 42.720 20.960 1.00 19.89 203 ARG A O 1
ATOM 1523 N N . PHE A 1 204 ? 42.311 42.906 18.860 1.00 18.63 204 PHE A N 1
ATOM 1524 C CA . PHE A 1 204 ? 41.456 41.737 19.022 1.00 17.74 204 PHE A CA 1
ATOM 1525 C C . PHE A 1 204 ? 42.280 40.472 19.231 1.00 16.13 204 PHE A C 1
ATOM 1526 O O . PHE A 1 204 ? 41.879 39.584 19.991 1.00 21.60 204 PHE A O 1
ATOM 1534 N N . ARG A 1 205 ? 43.417 40.367 18.556 1.00 17.55 205 ARG A N 1
ATOM 1535 C CA . ARG A 1 205 ? 44.235 39.174 18.722 1.00 20.80 205 ARG A CA 1
ATOM 1536 C C . ARG A 1 205 ? 44.724 39.069 20.166 1.00 24.09 205 ARG A C 1
ATOM 1537 O O . ARG A 1 205 ? 44.699 37.986 20.769 1.00 23.20 205 ARG A O 1
ATOM 1545 N N . GLN A 1 206 ? 45.154 40.197 20.722 1.00 23.15 206 GLN A N 1
ATOM 1546 C CA . GLN A 1 206 ? 45.648 40.241 22.098 1.00 28.71 206 GLN A CA 1
ATOM 1547 C C . GLN A 1 206 ? 44.527 39.834 23.050 1.00 28.44 206 GLN A C 1
ATOM 1548 O O . GLN A 1 206 ? 44.745 39.116 24.024 1.00 26.18 206 GLN A O 1
ATOM 1554 N N . GLU A 1 207 ? 43.327 40.326 22.773 1.00 23.51 207 GLU A N 1
ATOM 1555 C CA . GLU A 1 207 ? 42.175 40.009 23.603 1.00 24.55 207 GLU A CA 1
ATOM 1556 C C . GLU A 1 207 ? 41.841 38.525 23.548 1.00 22.42 207 GLU A C 1
ATOM 1557 O O . GLU A 1 207 ? 41.490 37.934 24.564 1.00 24.60 207 GLU A O 1
ATOM 1563 N N . VAL A 1 208 ? 41.944 37.930 22.364 1.00 23.75 208 VAL A N 1
ATOM 1564 C CA . VAL A 1 208 ? 41.649 36.513 22.202 1.00 20.29 208 VAL A CA 1
ATOM 1565 C C . VAL A 1 208 ? 42.675 35.659 22.950 1.00 23.64 208 VAL A C 1
ATOM 1566 O O . VAL A 1 208 ? 42.305 34.729 23.675 1.00 22.19 208 VAL A O 1
ATOM 1570 N N . LEU A 1 209 ? 43.954 35.989 22.783 1.00 24.12 209 LEU A N 1
ATOM 1571 C CA . LEU A 1 209 ? 45.029 35.269 23.458 1.00 24.67 209 LEU A CA 1
ATOM 1572 C C . LEU A 1 209 ? 44.816 35.315 24.956 1.00 24.92 209 LEU A C 1
ATOM 1573 O O . LEU A 1 209 ? 44.850 34.278 25.627 1.00 21.99 209 LEU A O 1
ATOM 1578 N N . GLU A 1 210 ? 44.597 36.517 25.476 1.00 22.60 210 GLU A N 1
ATOM 1579 C CA . GLU A 1 210 ? 44.377 36.704 26.898 1.00 25.20 210 GLU A CA 1
ATOM 1580 C C . GLU A 1 210 ? 43.153 35.940 27.408 1.00 28.54 210 GLU A C 1
ATOM 1581 O O . GLU A 1 210 ? 43.200 35.336 28.480 1.00 24.00 210 GLU A O 1
ATOM 1587 N N . ALA A 1 211 ? 42.060 35.931 26.642 1.00 23.88 211 ALA A N 1
ATOM 1588 C CA . ALA A 1 211 ? 40.864 35.208 27.091 1.00 21.83 211 ALA A CA 1
ATOM 1589 C C . ALA A 1 211 ? 41.090 33.701 27.203 1.00 21.43 211 ALA A C 1
ATOM 1590 O O . ALA A 1 211 ? 40.557 33.048 28.109 1.00 21.90 211 ALA A O 1
ATOM 1592 N N . ILE A 1 212 ? 41.872 33.152 26.282 1.00 17.01 212 ILE A N 1
ATOM 1593 C CA . ILE A 1 212 ? 42.170 31.731 26.281 1.00 17.19 212 ILE A CA 1
ATOM 1594 C C . ILE A 1 212 ? 43.117 31.376 27.422 1.00 21.41 212 ILE A C 1
ATOM 1595 O O . ILE A 1 212 ? 42.886 30.401 28.144 1.00 19.42 212 ILE A O 1
ATOM 1600 N N . VAL A 1 213 ? 44.180 32.156 27.566 1.00 23.08 213 VAL A N 1
ATOM 1601 C CA . VAL A 1 213 ? 45.163 31.920 28.622 1.00 29.03 213 VAL A CA 1
ATOM 1602 C C . VAL A 1 213 ? 44.508 31.856 29.998 1.00 27.68 213 VAL A C 1
ATOM 1603 O O . VAL A 1 213 ? 44.810 30.961 30.797 1.00 26.09 213 VAL A O 1
ATOM 1607 N N . GLU A 1 214 ? 43.600 32.789 30.262 1.00 22.90 214 GLU A N 1
ATOM 1608 C CA . GLU A 1 214 ? 42.908 32.849 31.540 1.00 23.74 214 GLU A CA 1
ATOM 1609 C C . GLU A 1 214 ? 42.069 31.626 31.918 1.00 28.36 214 GLU A C 1
ATOM 1610 O O . GLU A 1 214 ? 41.715 31.457 33.085 1.00 27.16 214 GLU A O 1
ATOM 1616 N N . THR A 1 215 ? 41.775 30.763 30.950 1.00 27.75 215 THR A N 1
ATOM 1617 C CA . THR A 1 215 ? 40.982 29.565 31.225 1.00 23.80 215 THR A CA 1
ATOM 1618 C C . THR A 1 215 ? 41.819 28.335 31.504 1.00 25.09 215 THR A C 1
ATOM 1619 O O . THR A 1 215 ? 41.272 27.266 31.796 1.00 23.37 215 THR A O 1
ATOM 1623 N N . ASP A 1 216 ? 43.140 28.463 31.408 1.00 26.01 216 ASP A N 1
ATOM 1624 C CA . ASP A 1 216 ? 44.016 27.321 31.623 1.00 24.80 216 ASP A CA 1
ATOM 1625 C C . ASP A 1 216 ? 45.088 27.645 32.659 1.00 28.99 216 ASP A C 1
ATOM 1626 O O . ASP A 1 216 ? 45.918 28.536 32.456 1.00 26.53 216 ASP A O 1
ATOM 1631 N N . GLU A 1 217 ? 45.058 26.916 33.769 1.00 31.52 217 GLU A N 1
ATOM 1632 C CA . GLU A 1 217 ? 46.004 27.141 34.854 1.00 30.27 217 GLU A CA 1
ATOM 1633 C C . GLU A 1 217 ? 47.452 27.083 34.404 1.00 25.99 217 GLU A C 1
ATOM 1634 O O . GLU A 1 217 ? 48.262 27.905 34.820 1.00 27.05 217 GLU A O 1
ATOM 1640 N N . GLY A 1 218 ? 47.774 26.119 33.546 1.00 28.58 218 GLY A N 1
ATOM 1641 C CA . GLY A 1 218 ? 49.133 25.991 33.055 1.00 27.20 218 GLY A CA 1
ATOM 1642 C C . GLY A 1 218 ? 49.591 27.208 32.276 1.00 30.70 218 GLY A C 1
ATOM 1643 O O . GLY A 1 218 ? 50.647 27.762 32.550 1.00 29.61 218 GLY A O 1
ATOM 1644 N N . LEU A 1 219 ? 48.798 27.635 31.298 1.00 26.47 219 LEU A N 1
ATOM 1645 C CA . LEU A 1 219 ? 49.163 28.799 30.501 1.00 26.21 219 LEU A CA 1
ATOM 1646 C C . LEU A 1 219 ? 49.103 30.087 31.298 1.00 26.69 219 LEU A C 1
ATOM 1647 O O . LEU A 1 219 ? 49.861 31.024 31.059 1.00 29.22 219 LEU A O 1
ATOM 1652 N N . LEU A 1 220 ? 48.185 30.146 32.246 1.00 23.64 220 LEU A N 1
ATOM 1653 C CA . LEU A 1 220 ? 48.043 31.334 33.046 1.00 26.65 220 LEU A CA 1
ATOM 1654 C C . LEU A 1 220 ? 49.296 31.537 33.888 1.00 31.99 220 LEU A C 1
ATOM 1655 O O . LEU A 1 220 ? 49.757 32.667 34.086 1.00 32.42 220 LEU A O 1
ATOM 1660 N N . GLU A 1 221 ? 49.844 30.434 34.380 1.00 25.56 221 GLU A N 1
ATOM 1661 C CA . GLU A 1 221 ? 51.050 30.490 35.200 1.00 31.57 221 GLU A CA 1
ATOM 1662 C C . GLU A 1 221 ? 52.193 31.047 34.365 1.00 35.44 221 GLU A C 1
ATOM 1663 O O . GLU A 1 221 ? 52.925 31.943 34.802 1.00 33.90 221 GLU A O 1
ATOM 1669 N N . LYS A 1 222 ? 52.328 30.527 33.149 1.00 31.70 222 LYS A N 1
ATOM 1670 C CA . LYS A 1 222 ? 53.379 30.976 32.254 1.00 34.58 222 LYS A CA 1
ATOM 1671 C C . LYS A 1 222 ? 53.268 32.454 31.885 1.00 35.82 222 LYS A C 1
ATOM 1672 O O . LYS A 1 222 ? 54.273 33.160 31.841 1.00 34.89 222 LYS A O 1
ATOM 1678 N N . TYR A 1 223 ? 52.056 32.938 31.642 1.00 37.39 223 TYR A N 1
ATOM 1679 C CA . TYR A 1 223 ? 51.894 34.336 31.265 1.00 43.64 223 TYR A CA 1
ATOM 1680 C C . TYR A 1 223 ? 52.257 35.296 32.391 1.00 48.71 223 TYR A C 1
ATOM 1681 O O . TYR A 1 223 ? 52.820 36.361 32.146 1.00 50.92 223 TYR A O 1
ATOM 1690 N N . LEU A 1 224 ? 51.938 34.922 33.625 1.00 44.16 224 LEU A N 1
ATOM 1691 C CA . LEU A 1 224 ? 52.242 35.774 34.767 1.00 49.66 224 LEU A CA 1
ATOM 1692 C C . LEU A 1 224 ? 53.748 35.950 34.912 1.00 49.39 224 LEU A C 1
ATOM 1693 O O . LEU A 1 224 ? 54.231 37.035 35.243 1.00 52.12 224 LEU A O 1
ATOM 1698 N N . GLU A 1 225 ? 54.481 34.873 34.645 1.00 49.61 225 GLU A N 1
ATOM 1699 C CA . GLU A 1 225 ? 55.935 34.866 34.752 1.00 51.79 225 GLU A CA 1
ATOM 1700 C C . GLU A 1 225 ? 56.627 35.444 33.524 1.00 55.19 225 GLU A C 1
ATOM 1701 O O . GLU A 1 225 ? 57.752 35.936 33.608 1.00 57.66 225 GLU A O 1
ATOM 1707 N N . GLY A 1 226 ? 55.955 35.376 32.382 1.00 57.81 226 GLY A N 1
ATOM 1708 C CA . GLY A 1 226 ? 56.545 35.890 31.163 1.00 58.17 226 GLY A CA 1
ATOM 1709 C C . GLY A 1 226 ? 57.197 34.786 30.354 1.00 57.83 226 GLY A C 1
ATOM 1710 O O . GLY A 1 226 ? 58.128 35.037 29.589 1.00 59.99 226 GLY A O 1
ATOM 1711 N N . GLU A 1 227 ? 56.721 33.558 30.540 1.00 57.08 227 GLU A N 1
ATOM 1712 C CA . GLU A 1 227 ? 57.237 32.409 29.802 1.00 54.18 227 GLU A CA 1
ATOM 1713 C C . GLU A 1 227 ? 56.502 32.348 28.470 1.00 55.21 227 GLU A C 1
ATOM 1714 O O . GLU A 1 227 ? 55.453 32.975 28.305 1.00 53.29 227 GLU A O 1
ATOM 1720 N N . GLU A 1 228 ? 57.045 31.589 27.524 1.00 54.74 228 GLU A N 1
ATOM 1721 C CA . GLU A 1 228 ? 56.426 31.477 26.209 1.00 54.76 228 GLU A CA 1
ATOM 1722 C C . GLU A 1 228 ? 55.271 30.482 26.211 1.00 51.53 228 GLU A C 1
ATOM 1723 O O . GLU A 1 228 ? 55.324 29.441 26.870 1.00 49.79 228 GLU A O 1
ATOM 1729 N N . VAL A 1 229 ? 54.230 30.814 25.461 1.00 46.48 229 VAL A N 1
ATOM 1730 C CA . VAL A 1 229 ? 53.062 29.955 25.333 1.00 43.93 229 VAL A CA 1
ATOM 1731 C C . VAL A 1 229 ? 53.040 29.491 23.880 1.00 39.69 229 VAL A C 1
ATOM 1732 O O . VAL A 1 229 ? 52.993 30.316 22.972 1.00 41.59 229 VAL A O 1
ATOM 1736 N N . THR A 1 230 ? 53.080 28.180 23.656 1.00 34.35 230 THR A N 1
ATOM 1737 C CA . THR A 1 230 ? 53.094 27.660 22.288 1.00 34.08 230 THR A CA 1
ATOM 1738 C C . THR A 1 230 ? 51.732 27.682 21.621 1.00 36.33 230 THR A C 1
ATOM 1739 O O . THR A 1 230 ? 50.699 27.793 22.287 1.00 32.87 230 THR A O 1
ATOM 1743 N N . GLY A 1 231 ? 51.741 27.584 20.296 1.00 34.92 231 GLY A N 1
ATOM 1744 C CA . GLY A 1 231 ? 50.499 27.570 19.550 1.00 36.39 231 GLY A CA 1
ATOM 1745 C C . GLY A 1 231 ? 49.728 26.323 19.927 1.00 36.68 231 GLY A C 1
ATOM 1746 O O . GLY A 1 231 ? 48.513 26.372 20.119 1.00 37.42 231 GLY A O 1
ATOM 1747 N N . GLU A 1 232 ? 50.440 25.204 20.035 1.00 40.91 232 GLU A N 1
ATOM 1748 C CA . GLU A 1 232 ? 49.831 23.932 20.412 1.00 43.48 232 GLU A CA 1
ATOM 1749 C C . GLU A 1 232 ? 49.120 24.033 21.749 1.00 42.26 232 GLU A C 1
ATOM 1750 O O . GLU A 1 232 ? 48.011 23.519 21.908 1.00 37.90 232 GLU A O 1
ATOM 1756 N N . ALA A 1 233 ? 49.780 24.670 22.714 1.00 31.36 233 ALA A N 1
ATOM 1757 C CA . ALA A 1 233 ? 49.221 24.833 24.050 1.00 30.63 233 ALA A CA 1
ATOM 1758 C C . ALA A 1 233 ? 47.967 25.682 23.986 1.00 27.12 233 ALA A C 1
ATOM 1759 O O . ALA A 1 233 ? 46.975 25.387 24.654 1.00 27.22 233 ALA A O 1
ATOM 1761 N N . LEU A 1 234 ? 48.030 26.740 23.185 1.00 28.21 234 LEU A N 1
ATOM 1762 C CA . LEU A 1 234 ? 46.901 27.647 23.010 1.00 26.25 234 LEU A CA 1
ATOM 1763 C C . LEU A 1 234 ? 45.724 26.953 22.328 1.00 26.27 234 LEU A C 1
ATOM 1764 O O . LEU A 1 234 ? 44.574 27.164 22.719 1.00 26.64 234 LEU A O 1
ATOM 1769 N N . GLU A 1 235 ? 46.000 26.129 21.322 1.00 27.59 235 GLU A N 1
ATOM 1770 C CA . GLU A 1 235 ? 44.919 25.412 20.625 1.00 28.48 235 GLU A CA 1
ATOM 1771 C C . GLU A 1 235 ? 44.188 24.497 21.603 1.00 27.46 235 GLU A C 1
ATOM 1772 O O . GLU A 1 235 ? 42.956 24.492 21.669 1.00 25.71 235 GLU A O 1
ATOM 1778 N N . LYS A 1 236 ? 44.951 23.716 22.363 1.00 23.31 236 LYS A N 1
ATOM 1779 C CA . LYS A 1 236 ? 44.356 22.791 23.319 1.00 21.24 236 LYS A CA 1
ATOM 1780 C C . LYS A 1 236 ? 43.574 23.520 24.399 1.00 22.47 236 LYS A C 1
ATOM 1781 O O . LYS A 1 236 ? 42.503 23.077 24.803 1.00 23.55 236 LYS A O 1
ATOM 1787 N N . ALA A 1 237 ? 44.092 24.650 24.868 1.00 20.56 237 ALA A N 1
ATOM 1788 C CA . ALA A 1 237 ? 43.393 25.405 25.887 1.00 17.52 237 ALA A CA 1
ATOM 1789 C C . ALA A 1 237 ? 42.072 25.947 25.324 1.00 17.67 237 ALA A C 1
ATOM 1790 O O . ALA A 1 237 ? 41.049 25.918 26.003 1.00 18.30 237 ALA A O 1
ATOM 1792 N N . PHE A 1 238 ? 42.127 26.438 24.089 1.00 19.47 238 PHE A N 1
ATOM 1793 C CA . PHE A 1 238 ? 40.945 26.968 23.390 1.00 16.90 238 PHE A CA 1
ATOM 1794 C C . PHE A 1 238 ? 39.867 25.887 23.317 1.00 14.43 238 PHE A C 1
ATOM 1795 O O . PHE A 1 238 ? 38.735 26.118 23.737 1.00 17.20 238 PHE A O 1
ATOM 1803 N N . HIS A 1 239 ? 40.232 24.717 22.811 1.00 18.15 239 HIS A N 1
ATOM 1804 C CA . HIS A 1 239 ? 39.285 23.598 22.684 1.00 16.72 239 HIS A CA 1
ATOM 1805 C C . HIS A 1 239 ? 38.702 23.205 24.039 1.00 17.80 239 HIS A C 1
ATOM 1806 O O . HIS A 1 239 ? 37.506 22.935 24.171 1.00 19.41 239 HIS A O 1
ATOM 1813 N N . GLU A 1 240 ? 39.548 23.188 25.064 1.00 16.53 240 GLU A N 1
ATOM 1814 C CA . GLU A 1 240 ? 39.091 22.806 26.384 1.00 15.27 240 GLU A CA 1
ATOM 1815 C C . GLU A 1 240 ? 38.154 23.846 26.979 1.00 14.22 240 GLU A C 1
ATOM 1816 O O . GLU A 1 240 ? 37.171 23.509 27.645 1.00 17.93 240 GLU A O 1
ATOM 1822 N N . ALA A 1 241 ? 38.428 25.125 26.724 1.00 15.20 241 ALA A N 1
ATOM 1823 C CA . ALA A 1 241 ? 37.572 26.167 27.254 1.00 12.06 241 ALA A CA 1
ATOM 1824 C C . ALA A 1 241 ? 36.185 26.122 26.595 1.00 11.97 241 ALA A C 1
ATOM 1825 O O . ALA A 1 241 ? 35.175 26.340 27.256 1.00 13.96 241 ALA A O 1
ATOM 1827 N N . VAL A 1 242 ? 36.160 25.874 25.290 1.00 15.55 242 VAL A N 1
ATOM 1828 C CA . VAL A 1 242 ? 34.876 25.817 24.588 1.00 11.63 242 VAL A CA 1
ATOM 1829 C C . VAL A 1 242 ? 34.104 24.595 25.087 1.00 12.14 242 VAL A C 1
ATOM 1830 O O . VAL A 1 242 ? 32.900 24.685 25.327 1.00 13.51 242 VAL A O 1
ATOM 1834 N N . ARG A 1 243 ? 34.807 23.478 25.253 1.00 12.26 243 ARG A N 1
ATOM 1835 C CA . ARG A 1 243 ? 34.189 22.248 25.755 1.00 14.96 243 ARG A CA 1
ATOM 1836 C C . ARG A 1 243 ? 33.455 22.483 27.085 1.00 15.35 243 ARG A C 1
ATOM 1837 O O . ARG A 1 243 ? 32.376 21.921 27.316 1.00 17.08 243 ARG A O 1
ATOM 1845 N N . ARG A 1 244 ? 34.045 23.309 27.956 1.00 16.52 244 ARG A N 1
ATOM 1846 C CA . ARG A 1 244 ? 33.494 23.611 29.272 1.00 16.76 244 ARG A CA 1
ATOM 1847 C C . ARG A 1 244 ? 32.505 24.775 29.308 1.00 19.18 244 ARG A C 1
ATOM 1848 O O . ARG A 1 244 ? 32.001 25.154 30.369 1.00 20.49 244 ARG A O 1
ATOM 1856 N N . GLY A 1 245 ? 32.209 25.343 28.139 1.00 16.43 245 GLY A N 1
ATOM 1857 C CA . GLY A 1 245 ? 31.275 26.446 28.091 1.00 15.57 245 GLY A CA 1
ATOM 1858 C C . GLY A 1 245 ? 31.821 27.726 28.687 1.00 16.87 245 GLY A C 1
ATOM 1859 O O . GLY A 1 245 ? 31.049 28.565 29.153 1.00 17.71 245 GLY A O 1
ATOM 1860 N N . LEU A 1 246 ? 33.145 27.874 28.653 1.00 18.61 246 LEU A N 1
ATOM 1861 C CA . LEU A 1 246 ? 33.804 29.055 29.204 1.00 19.30 246 LEU A CA 1
ATOM 1862 C C . LEU A 1 246 ? 34.109 30.126 28.156 1.00 14.64 246 LEU A C 1
ATOM 1863 O O . LEU A 1 246 ? 34.430 31.269 28.498 1.00 16.67 246 LEU A O 1
ATOM 1868 N N . LEU A 1 247 ? 34.024 29.750 26.881 1.00 15.56 247 LEU A N 1
ATOM 1869 C CA . LEU A 1 247 ? 34.257 30.702 25.799 1.00 12.87 247 LEU A CA 1
ATOM 1870 C C . LEU A 1 247 ? 33.309 30.322 24.673 1.00 13.41 247 LEU A C 1
ATOM 1871 O O . LEU A 1 247 ? 33.083 29.144 24.429 1.00 14.61 247 LEU A O 1
ATOM 1876 N N . TYR A 1 248 ? 32.788 31.329 23.983 1.00 13.33 248 TYR A N 1
ATOM 1877 C CA . TYR A 1 248 ? 31.857 31.107 22.879 1.00 14.32 248 TYR A CA 1
ATOM 1878 C C . TYR A 1 248 ? 32.467 31.723 21.617 1.00 11.31 248 TYR A C 1
ATOM 1879 O O . TYR A 1 248 ? 32.387 32.931 21.418 1.00 12.47 248 TYR A O 1
ATOM 1888 N N . PRO A 1 249 ? 33.070 30.905 20.745 1.00 11.92 249 PRO A N 1
ATOM 1889 C CA . PRO A 1 249 ? 33.670 31.466 19.527 1.00 11.39 249 PRO A CA 1
ATOM 1890 C C . PRO A 1 249 ? 32.620 32.145 18.659 1.00 14.15 249 PRO A C 1
ATOM 1891 O O . PRO A 1 249 ? 31.488 31.667 18.589 1.00 14.28 249 PRO A O 1
ATOM 1895 N N . VAL A 1 250 ? 33.004 33.251 18.014 1.00 9.90 250 VAL A N 1
ATOM 1896 C CA . VAL A 1 250 ? 32.097 33.960 17.116 1.00 10.03 250 VAL A CA 1
ATOM 1897 C C . VAL A 1 250 ? 32.731 33.957 15.729 1.00 12.42 250 VAL A C 1
ATOM 1898 O O . VAL A 1 250 ? 33.823 34.503 15.513 1.00 12.35 250 VAL A O 1
ATOM 1902 N N . ALA A 1 251 ? 32.040 33.327 14.788 1.00 9.94 251 ALA A N 1
ATOM 1903 C CA . ALA A 1 251 ? 32.500 33.221 13.419 1.00 10.74 251 ALA A CA 1
ATOM 1904 C C . ALA A 1 251 ? 31.589 34.049 12.516 1.00 9.16 251 ALA A C 1
ATOM 1905 O O . ALA A 1 251 ? 30.479 34.411 12.896 1.00 12.42 251 ALA A O 1
ATOM 1907 N N . LEU A 1 252 ? 32.098 34.347 11.333 1.00 10.12 252 LEU A N 1
ATOM 1908 C CA . LEU A 1 252 ? 31.353 35.111 10.347 1.00 8.78 252 LEU A CA 1
ATOM 1909 C C . LEU A 1 252 ? 31.227 34.262 9.090 1.00 10.01 252 LEU A C 1
ATOM 1910 O O . LEU A 1 252 ? 32.240 33.815 8.537 1.00 11.41 252 LEU A O 1
ATOM 1915 N N . ALA A 1 253 ? 29.995 34.033 8.624 1.00 9.92 253 ALA A N 1
ATOM 1916 C CA . ALA A 1 253 ? 29.807 33.248 7.403 1.00 9.22 253 ALA A CA 1
ATOM 1917 C C . ALA A 1 253 ? 28.427 33.530 6.834 1.00 8.70 253 ALA A C 1
ATOM 1918 O O . ALA A 1 253 ? 27.505 33.864 7.571 1.00 12.33 253 ALA A O 1
ATOM 1920 N N . SER A 1 254 ? 28.303 33.402 5.516 1.00 11.07 254 SER A N 1
ATOM 1921 C CA . SER A 1 254 ? 27.022 33.615 4.850 1.00 10.88 254 SER A CA 1
ATOM 1922 C C . SER A 1 254 ? 26.875 32.569 3.751 1.00 9.97 254 SER A C 1
ATOM 1923 O O . SER A 1 254 ? 27.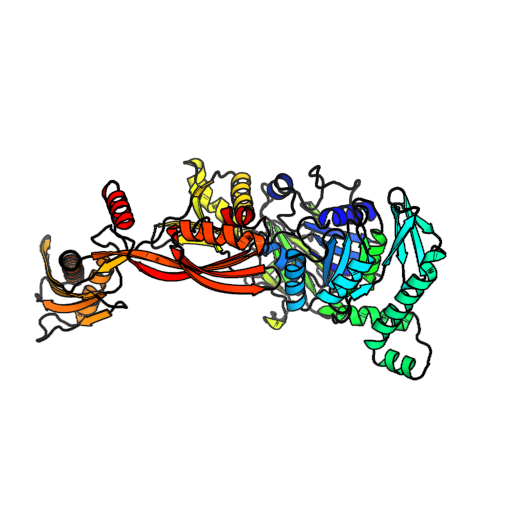745 32.425 2.901 1.00 11.16 254 SER A O 1
ATOM 1926 N N . GLY A 1 255 ? 25.772 31.822 3.779 1.00 11.89 255 GLY A N 1
ATOM 1927 C CA . GLY A 1 255 ? 25.583 30.842 2.724 1.00 13.54 255 GLY A CA 1
ATOM 1928 C C . GLY A 1 255 ? 25.083 31.511 1.452 1.00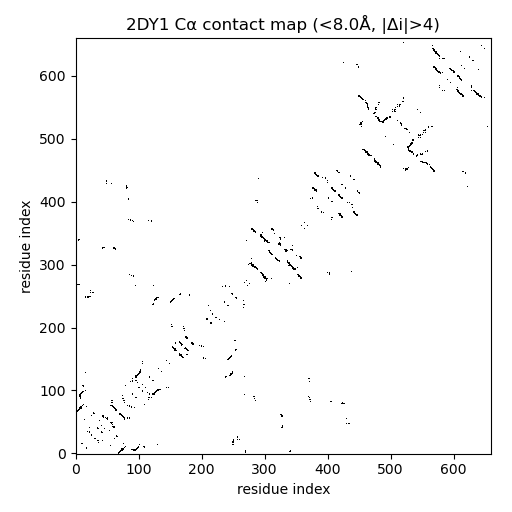 13.70 255 GLY A C 1
ATOM 1929 O O . GLY A 1 255 ? 25.248 30.981 0.365 1.00 17.83 255 GLY A O 1
ATOM 1930 N N . GLU A 1 256 ? 24.519 32.712 1.598 1.00 11.76 256 GLU A N 1
ATOM 1931 C CA . GLU A 1 256 ? 23.967 33.449 0.452 1.00 14.20 256 GLU A CA 1
ATOM 1932 C C . GLU A 1 256 ? 25.098 34.086 -0.352 1.00 16.19 256 GLU A C 1
ATOM 1933 O O . GLU A 1 256 ? 25.109 34.018 -1.570 1.00 20.00 256 GLU A O 1
ATOM 1939 N N . ARG A 1 257 ? 26.064 34.683 0.341 1.00 15.34 257 ARG A N 1
ATOM 1940 C CA . ARG A 1 257 ? 27.212 35.308 -0.325 1.00 16.05 257 ARG A CA 1
ATOM 1941 C C . ARG A 1 257 ? 28.362 34.309 -0.515 1.00 17.59 257 ARG A C 1
ATOM 1942 O O . ARG A 1 257 ? 29.374 34.635 -1.133 1.00 20.24 257 ARG A O 1
ATOM 1950 N N . GLU A 1 258 ? 28.196 33.091 0.005 1.00 14.02 258 GLU A N 1
ATOM 1951 C CA . GLU A 1 258 ? 29.218 32.054 -0.045 1.00 15.17 258 GLU A CA 1
ATOM 1952 C C . GLU A 1 258 ? 30.554 32.569 0.483 1.00 13.03 258 GLU A C 1
ATOM 1953 O O . GLU A 1 258 ? 31.587 32.438 -0.168 1.00 15.52 258 GLU A O 1
ATOM 1959 N N . ILE A 1 259 ? 30.503 33.161 1.669 1.00 12.78 259 ILE A N 1
ATOM 1960 C CA . ILE A 1 259 ? 31.697 33.670 2.337 1.00 10.19 259 ILE A CA 1
ATOM 1961 C C . ILE A 1 259 ? 31.914 32.910 3.647 1.00 10.72 259 ILE A C 1
ATOM 1962 O O . ILE A 1 259 ? 30.995 32.795 4.463 1.00 11.01 259 ILE A O 1
ATOM 1967 N N . GLY A 1 260 ? 33.120 32.365 3.829 1.00 12.33 260 GLY A N 1
ATOM 1968 C CA . GLY A 1 260 ? 33.472 31.686 5.076 1.00 12.81 260 GLY A CA 1
ATOM 1969 C C . GLY A 1 260 ? 32.816 30.363 5.395 1.00 10.71 260 GLY A C 1
ATOM 1970 O O . GLY A 1 260 ? 32.842 29.937 6.539 1.00 11.79 260 GLY A O 1
ATOM 1971 N N . VAL A 1 261 ? 32.265 29.697 4.390 1.00 10.39 261 VAL A N 1
ATOM 1972 C CA . VAL A 1 261 ? 31.584 28.430 4.637 1.00 10.32 261 VAL A CA 1
ATOM 1973 C C . VAL A 1 261 ? 32.516 27.296 5.066 1.00 12.48 261 VAL A C 1
ATOM 1974 O O . VAL A 1 261 ? 32.290 26.686 6.118 1.00 10.82 261 VAL A O 1
ATOM 1978 N N . LEU A 1 262 ? 33.557 27.004 4.289 1.00 13.39 262 LEU A N 1
ATOM 1979 C CA . LEU A 1 262 ? 34.446 25.916 4.694 1.00 13.01 262 LEU A CA 1
ATOM 1980 C C . LEU A 1 262 ? 35.238 26.330 5.941 1.00 14.19 262 LEU A C 1
ATOM 1981 O O . LEU A 1 262 ? 35.519 25.497 6.788 1.00 11.62 262 LEU A O 1
ATOM 1986 N N . PRO A 1 263 ? 35.624 27.611 6.063 1.00 11.00 263 PRO A N 1
ATOM 1987 C CA . PRO A 1 263 ? 36.350 27.997 7.286 1.00 12.60 263 PRO A CA 1
ATOM 1988 C C . PRO A 1 263 ? 35.467 27.744 8.538 1.00 13.50 263 PRO A C 1
ATOM 1989 O O . PRO A 1 263 ? 35.975 27.406 9.613 1.00 14.13 263 PRO A O 1
ATOM 1993 N N . LEU A 1 264 ? 34.149 27.918 8.403 1.00 10.62 264 LEU A N 1
ATOM 1994 C CA . LEU A 1 264 ? 33.233 27.665 9.524 1.00 10.74 264 LEU A CA 1
ATOM 1995 C C . LEU A 1 264 ? 33.266 26.173 9.866 1.00 10.85 264 LEU A C 1
ATOM 1996 O O . LEU A 1 264 ? 33.266 25.792 11.038 1.00 11.44 264 LEU A O 1
ATOM 2001 N N . LEU A 1 265 ? 33.284 25.325 8.842 1.00 11.72 265 LEU A N 1
ATOM 2002 C CA . LEU A 1 265 ? 33.323 23.893 9.083 1.00 9.83 265 LEU A CA 1
ATOM 2003 C C . LEU A 1 265 ? 34.624 23.495 9.798 1.00 12.17 265 LEU A C 1
ATOM 2004 O O . LEU A 1 265 ? 34.608 22.681 10.731 1.00 12.52 265 LEU A O 1
ATOM 2009 N N . GLU A 1 266 ? 35.735 24.085 9.372 1.00 11.93 266 GLU A N 1
ATOM 2010 C CA . GLU A 1 266 ? 37.025 23.798 9.994 1.00 11.78 266 GLU A CA 1
ATOM 2011 C C . GLU A 1 266 ? 36.997 24.267 11.450 1.00 14.85 266 GLU A C 1
ATOM 2012 O O . GLU A 1 266 ? 37.512 23.587 12.349 1.00 14.01 266 GLU A O 1
ATOM 2018 N N . LEU A 1 267 ? 36.389 25.426 11.697 1.00 11.53 267 LEU A N 1
ATOM 2019 C CA . LEU A 1 267 ? 36.291 25.937 13.062 1.00 12.33 267 LEU A CA 1
ATOM 2020 C C . LEU A 1 267 ? 35.414 25.030 13.932 1.00 15.54 267 LEU A C 1
ATOM 2021 O O . LEU A 1 267 ? 35.686 24.862 15.116 1.00 12.53 267 LEU A O 1
ATOM 2026 N N . ILE A 1 268 ? 34.355 24.453 13.359 1.00 10.87 268 ILE A N 1
ATOM 2027 C CA . ILE A 1 268 ? 33.509 23.534 14.116 1.00 10.18 268 ILE A CA 1
ATOM 2028 C C . ILE A 1 268 ? 34.369 22.364 14.600 1.00 13.64 268 ILE A C 1
ATOM 2029 O O . ILE A 1 268 ? 34.299 21.969 15.777 1.00 13.58 268 ILE A O 1
ATOM 2034 N N . LEU A 1 269 ? 35.183 21.814 13.702 1.00 13.78 269 LEU A N 1
ATOM 2035 C CA . LEU A 1 269 ? 36.049 20.693 14.061 1.00 12.34 269 LEU A CA 1
ATOM 2036 C C . LEU A 1 269 ? 37.072 21.109 15.111 1.00 14.93 269 LEU A C 1
ATOM 2037 O O . LEU A 1 269 ? 37.319 20.393 16.084 1.00 17.36 269 LEU A O 1
ATOM 2042 N N . GLU A 1 270 ? 37.646 22.289 14.944 1.00 13.65 270 GLU A N 1
ATOM 2043 C CA . GLU A 1 270 ? 38.655 22.748 15.887 1.00 16.04 270 GLU A CA 1
ATOM 2044 C C . GLU A 1 270 ? 38.146 23.131 17.273 1.00 17.64 270 GLU A C 1
ATOM 2045 O O . GLU A 1 270 ? 38.793 22.854 18.288 1.00 16.39 270 GLU A O 1
ATOM 2051 N N . ALA A 1 271 ? 36.978 23.760 17.324 1.00 10.56 271 ALA A N 1
ATOM 2052 C CA . ALA A 1 271 ? 36.426 24.246 18.579 1.00 11.55 271 ALA A CA 1
ATOM 2053 C C . ALA A 1 271 ? 35.429 23.412 19.364 1.00 13.89 271 ALA A C 1
ATOM 2054 O O . ALA A 1 271 ? 35.400 23.483 20.587 1.00 15.82 271 ALA A O 1
ATOM 2056 N N . LEU A 1 272 ? 34.599 22.639 18.675 1.00 10.59 272 LEU A N 1
ATOM 2057 C CA . LEU A 1 272 ? 33.556 21.897 19.353 1.00 9.99 272 LEU A CA 1
ATOM 2058 C C . LEU A 1 272 ? 33.999 20.503 19.734 1.00 11.35 272 LEU A C 1
ATOM 2059 O O . LEU A 1 272 ? 34.864 19.926 19.089 1.00 12.80 272 LEU A O 1
ATOM 2064 N N . PRO A 1 273 ? 33.400 19.952 20.798 1.00 12.88 273 PRO A N 1
ATOM 2065 C CA . PRO A 1 273 ? 33.785 18.616 21.262 1.00 13.05 273 PRO A CA 1
ATOM 2066 C C . PRO A 1 273 ? 33.312 17.419 20.493 1.00 14.80 273 PRO A C 1
ATOM 2067 O O . PRO A 1 273 ? 32.260 17.435 19.875 1.00 14.27 273 PRO A O 1
ATOM 2071 N N . SER A 1 274 ? 34.109 16.357 20.584 1.00 16.12 274 SER A N 1
ATOM 2072 C CA . SER A 1 274 ? 33.777 15.088 19.963 1.00 12.58 274 SER A CA 1
ATOM 2073 C C . SER A 1 274 ? 32.879 14.333 20.950 1.00 14.61 274 SER A C 1
ATOM 2074 O O . SER A 1 274 ? 32.787 14.679 22.133 1.00 11.96 274 SER A O 1
ATOM 2077 N N . PRO A 1 275 ? 32.188 13.289 20.473 1.00 11.40 275 PRO A N 1
ATOM 2078 C CA . PRO A 1 275 ? 31.316 12.516 21.359 1.00 11.47 275 PRO A CA 1
ATOM 2079 C C . PRO A 1 275 ? 32.125 11.878 22.501 1.00 12.58 275 PRO A C 1
ATOM 2080 O O . PRO A 1 275 ? 31.648 11.785 23.630 1.00 14.27 275 PRO A O 1
ATOM 2084 N N . THR A 1 276 ? 33.342 11.452 22.178 1.00 16.94 276 THR A N 1
ATOM 2085 C CA . THR A 1 276 ? 34.214 10.837 23.176 1.00 16.35 276 THR A CA 1
ATOM 2086 C C . THR A 1 276 ? 34.529 11.823 24.288 1.00 17.78 276 THR A C 1
ATOM 2087 O O . THR A 1 276 ? 34.576 11.458 25.468 1.00 19.81 276 THR A O 1
ATOM 2091 N N . GLU A 1 277 ? 34.765 13.081 23.924 1.00 14.50 277 GLU A N 1
ATOM 2092 C CA . GLU A 1 277 ? 35.047 14.087 24.933 1.00 15.66 277 GLU A CA 1
ATOM 2093 C C . GLU A 1 277 ? 33.843 14.356 25.842 1.00 21.40 277 GLU A C 1
ATOM 2094 O O . GLU A 1 277 ? 33.995 14.825 26.969 1.00 24.92 277 GLU A O 1
ATOM 2100 N N . ARG A 1 278 ? 32.638 14.058 25.368 1.00 16.69 278 ARG A N 1
ATOM 2101 C CA . ARG A 1 278 ? 31.465 14.289 26.184 1.00 18.07 278 ARG A CA 1
ATOM 2102 C C . ARG A 1 278 ? 31.024 13.071 27.001 1.00 17.90 278 ARG A C 1
ATOM 2103 O O . ARG A 1 278 ? 30.769 13.178 28.205 1.00 22.40 278 ARG A O 1
ATOM 2111 N N . PHE A 1 279 ? 30.975 11.919 26.342 1.00 14.67 279 PHE A N 1
ATOM 2112 C CA . PHE A 1 279 ? 30.490 10.660 26.926 1.00 16.10 279 PHE A CA 1
ATOM 2113 C C . PHE A 1 279 ? 31.543 9.617 27.244 1.00 19.41 279 PHE A C 1
ATOM 2114 O O . PHE A 1 279 ? 31.219 8.608 27.878 1.00 21.93 279 PHE A O 1
ATOM 2122 N N . GLY A 1 280 ? 32.770 9.841 26.787 1.00 18.34 280 GLY A N 1
ATOM 2123 C CA . GLY A 1 280 ? 33.816 8.852 26.984 1.00 22.37 280 GLY A CA 1
ATOM 2124 C C . GLY A 1 280 ? 33.545 7.683 26.042 1.00 25.68 280 GLY A C 1
ATOM 2125 O O . GLY A 1 280 ? 32.625 7.740 25.213 1.00 20.83 280 GLY A O 1
ATOM 2126 N N . ASP A 1 281 ? 34.340 6.625 26.146 1.00 25.92 281 ASP A N 1
ATOM 2127 C CA . ASP A 1 281 ? 34.144 5.456 25.294 1.00 28.32 281 ASP A CA 1
ATOM 2128 C C . ASP A 1 281 ? 33.369 4.435 26.105 1.00 27.44 281 ASP A C 1
ATOM 2129 O O . ASP A 1 281 ? 33.371 4.473 27.335 1.00 30.86 281 ASP A O 1
ATOM 2134 N N . GLY A 1 282 ? 32.683 3.533 25.419 1.00 20.60 282 GLY A N 1
ATOM 2135 C CA . GLY A 1 282 ? 31.910 2.544 26.139 1.00 25.82 282 GLY A CA 1
ATOM 2136 C C . GLY A 1 282 ? 30.870 1.876 25.273 1.00 20.66 282 GLY A C 1
ATOM 2137 O O . GLY A 1 282 ? 30.875 2.035 24.046 1.00 21.22 282 GLY A O 1
ATOM 2138 N N . PRO A 1 283 ? 29.952 1.120 25.892 1.00 21.48 283 PRO A N 1
ATOM 2139 C CA . PRO A 1 283 ? 28.907 0.422 25.143 1.00 19.79 283 PRO A CA 1
ATOM 2140 C C . PRO A 1 283 ? 27.967 1.394 24.465 1.00 16.83 283 PRO A C 1
ATOM 2141 O O . PRO A 1 283 ? 27.806 2.527 24.910 1.00 17.58 283 PRO A O 1
ATOM 2145 N N . PRO A 1 284 ? 27.338 0.947 23.372 1.00 17.17 284 PRO A N 1
ATOM 2146 C CA . PRO A 1 284 ? 26.391 1.766 22.622 1.00 15.58 284 PRO A CA 1
ATOM 2147 C C . PRO A 1 284 ? 25.334 2.420 23.515 1.00 16.19 284 PRO A C 1
ATOM 2148 O O . PRO A 1 284 ? 24.772 1.790 24.432 1.00 15.50 284 PRO A O 1
ATOM 2152 N N . LEU A 1 285 ? 25.085 3.707 23.268 1.00 13.74 285 LEU A N 1
ATOM 2153 C CA . LEU A 1 285 ? 24.070 4.475 23.991 1.00 11.83 285 LEU A CA 1
ATOM 2154 C C . LEU A 1 285 ? 23.523 5.380 22.913 1.00 10.82 285 LEU A C 1
ATOM 2155 O O . LEU A 1 285 ? 24.287 6.068 22.242 1.00 11.50 285 LEU A O 1
ATOM 2160 N N . ALA A 1 286 ? 22.207 5.335 22.723 1.00 13.70 286 ALA A N 1
ATOM 2161 C CA . ALA A 1 286 ? 21.552 6.123 21.680 1.00 12.36 286 ALA A CA 1
ATOM 2162 C C . ALA A 1 286 ? 20.160 6.556 22.115 1.00 11.49 286 ALA A C 1
ATOM 2163 O O . ALA A 1 286 ? 19.609 6.082 23.110 1.00 12.35 286 ALA A O 1
ATOM 2165 N N . LYS A 1 287 ? 19.574 7.453 21.339 1.00 12.59 287 LYS A N 1
ATOM 2166 C CA . LYS A 1 287 ? 18.239 7.923 21.657 1.00 13.04 287 LYS A CA 1
ATOM 2167 C C . LYS A 1 287 ? 17.517 8.338 20.379 1.00 11.22 287 LYS A C 1
ATOM 2168 O O . LYS A 1 287 ? 18.145 8.865 19.464 1.00 11.50 287 LYS A O 1
ATOM 2174 N N . VAL A 1 288 ? 16.210 8.083 20.316 1.00 12.13 288 VAL A N 1
ATOM 2175 C CA . VAL A 1 288 ? 15.406 8.498 19.154 1.00 9.59 288 VAL A CA 1
ATOM 2176 C C . VAL A 1 288 ? 15.045 9.952 19.499 1.00 10.02 288 VAL A C 1
ATOM 2177 O O . VAL A 1 288 ? 14.265 10.191 20.424 1.00 12.42 288 VAL A O 1
ATOM 2181 N N . PHE A 1 289 ? 15.617 10.919 18.774 1.00 9.54 289 PHE A N 1
ATOM 2182 C CA . PHE A 1 289 ? 15.344 12.321 19.098 1.00 8.41 289 PHE A CA 1
ATOM 2183 C C . PHE A 1 289 ? 14.207 12.916 18.300 1.00 10.10 289 PHE A C 1
ATOM 2184 O O . PHE A 1 289 ? 13.695 13.966 18.648 1.00 13.37 289 PHE A O 1
ATOM 2192 N N . LYS A 1 290 ? 13.854 12.259 17.206 1.00 8.65 290 LYS A N 1
ATOM 2193 C CA . LYS A 1 290 ? 12.700 12.709 16.410 1.00 11.18 290 LYS A CA 1
ATOM 2194 C C . LYS A 1 290 ? 12.221 11.594 15.515 1.00 9.73 290 LYS A C 1
ATOM 2195 O O . LYS A 1 290 ? 12.938 10.609 15.258 1.00 12.47 290 LYS A O 1
ATOM 2201 N N . VAL A 1 291 ? 11.014 11.784 14.991 1.00 11.10 291 VAL A N 1
ATOM 2202 C CA . VAL A 1 291 ? 10.400 10.795 14.127 1.00 12.89 291 VAL A CA 1
ATOM 2203 C C . VAL A 1 291 ? 9.722 11.499 12.959 1.00 10.27 291 VAL A C 1
ATOM 2204 O O . VAL A 1 291 ? 9.186 12.598 13.138 1.00 12.20 291 VAL A O 1
ATOM 2208 N N . GLN A 1 292 ? 9.832 10.921 11.767 1.00 10.30 292 GLN A N 1
ATOM 2209 C CA . GLN A 1 292 ? 9.077 11.438 10.608 1.00 8.66 292 GLN A CA 1
ATOM 2210 C C . GLN A 1 292 ? 8.141 10.316 10.179 1.00 13.39 292 GLN A C 1
ATOM 2211 O O . GLN A 1 292 ? 8.479 9.153 10.315 1.00 13.62 292 GLN A O 1
ATOM 2217 N N . VAL A 1 293 ? 6.959 10.658 9.668 1.00 10.98 293 VAL A N 1
ATOM 2218 C CA . VAL A 1 293 ? 6.067 9.641 9.087 1.00 14.32 293 VAL A CA 1
ATOM 2219 C C . VAL A 1 293 ? 5.668 10.350 7.781 1.00 16.34 293 VAL A C 1
ATOM 2220 O O . VAL A 1 293 ? 4.549 10.846 7.639 1.00 16.96 293 VAL A O 1
ATOM 2224 N N . ASP A 1 294 ? 6.625 10.451 6.857 1.00 15.70 294 ASP A N 1
ATOM 2225 C CA . ASP A 1 294 ? 6.414 11.144 5.577 1.00 15.72 294 ASP A CA 1
ATOM 2226 C C . ASP A 1 294 ? 5.522 10.316 4.663 1.00 20.34 294 ASP A C 1
ATOM 2227 O O . ASP A 1 294 ? 5.674 9.105 4.571 1.00 21.87 294 ASP A O 1
ATOM 2232 N N . PRO A 1 295 ? 4.574 10.962 3.971 1.00 15.25 295 PRO A N 1
ATOM 2233 C CA . PRO A 1 295 ? 3.707 10.191 3.076 1.00 20.42 295 PRO A CA 1
ATOM 2234 C C . PRO A 1 295 ? 4.520 9.321 2.113 1.00 20.61 295 PRO A C 1
ATOM 2235 O O . PRO A 1 295 ? 5.515 9.777 1.531 1.00 20.26 295 PRO A O 1
ATOM 2239 N N . PHE A 1 296 ? 4.083 8.073 1.959 1.00 17.97 296 PHE A N 1
ATOM 2240 C CA . PHE A 1 296 ? 4.713 7.099 1.070 1.00 24.56 296 PHE A CA 1
ATOM 2241 C C . PHE A 1 296 ? 6.078 6.605 1.538 1.00 29.15 296 PHE A C 1
ATOM 2242 O O . PHE A 1 296 ? 6.794 5.946 0.779 1.00 26.86 296 PHE A O 1
ATOM 2250 N N . MET A 1 297 ? 6.441 6.902 2.785 1.00 24.05 297 MET A N 1
ATOM 2251 C CA . MET A 1 297 ? 7.751 6.464 3.295 1.00 24.42 297 MET A CA 1
ATOM 2252 C C . MET A 1 297 ? 7.627 5.603 4.541 1.00 24.84 297 MET A C 1
ATOM 2253 O O . MET A 1 297 ? 8.523 4.798 4.833 1.00 28.42 297 MET A O 1
ATOM 2258 N N . GLY A 1 298 ? 6.521 5.746 5.266 1.00 18.93 298 GLY A N 1
ATOM 2259 C CA . GLY A 1 298 ? 6.359 4.986 6.493 1.00 23.27 298 GLY A CA 1
ATOM 2260 C C . GLY A 1 298 ? 7.134 5.702 7.594 1.00 20.29 298 GLY A C 1
ATOM 2261 O O . GLY A 1 298 ? 7.761 6.727 7.335 1.00 22.38 298 GLY A O 1
ATOM 2262 N N . GLN A 1 299 ? 7.100 5.168 8.810 1.00 15.52 299 GLN A N 1
ATOM 2263 C CA . GLN A 1 299 ? 7.776 5.798 9.935 1.00 14.48 299 GLN A CA 1
ATOM 2264 C C . GLN A 1 299 ? 9.290 5.624 9.897 1.00 16.19 299 GLN A C 1
ATOM 2265 O O . GLN A 1 299 ? 9.793 4.537 9.643 1.00 16.07 299 GLN A O 1
ATOM 2271 N N . VAL A 1 300 ? 10.011 6.728 10.089 1.00 11.48 300 VAL A N 1
ATOM 2272 C CA . VAL A 1 300 ? 11.466 6.703 10.137 1.00 14.05 300 VAL A CA 1
ATOM 2273 C C . VAL A 1 300 ? 11.854 7.321 11.479 1.00 13.14 300 VAL A C 1
ATOM 2274 O O . VAL A 1 300 ? 11.426 8.425 11.802 1.00 12.24 300 VAL A O 1
ATOM 2278 N N . ALA A 1 301 ? 12.657 6.596 12.257 1.00 12.93 301 ALA A N 1
ATOM 2279 C CA . ALA A 1 301 ? 13.117 7.055 13.559 1.00 11.02 301 ALA A CA 1
ATOM 2280 C C . ALA A 1 301 ? 14.521 7.601 13.363 1.00 11.25 301 ALA A C 1
ATOM 2281 O O . ALA A 1 301 ? 15.348 7.008 12.655 1.00 13.22 301 ALA A O 1
ATOM 2283 N N . TYR A 1 302 ? 14.781 8.762 13.956 1.00 10.40 302 TYR A N 1
ATOM 2284 C CA . TYR A 1 302 ? 16.086 9.386 13.836 1.00 11.07 302 TYR A CA 1
ATOM 2285 C C . TYR A 1 302 ? 16.803 9.192 15.150 1.00 9.80 302 TYR A C 1
ATOM 2286 O O . TYR A 1 302 ? 16.355 9.656 16.196 1.00 9.95 302 TYR A O 1
ATOM 2295 N N . LEU A 1 303 ? 17.924 8.487 15.063 1.00 10.61 303 LEU A N 1
ATOM 2296 C CA . LEU A 1 303 ? 18.680 8.111 16.243 1.00 11.42 303 LEU A CA 1
ATOM 2297 C C . LEU A 1 303 ? 20.013 8.782 16.341 1.00 9.26 303 LEU A C 1
ATOM 2298 O O . LEU A 1 303 ? 20.757 8.813 15.378 1.00 15.89 303 LEU A O 1
ATOM 2303 N N . ARG A 1 304 ? 20.317 9.308 17.521 1.00 7.97 304 ARG A N 1
ATOM 2304 C CA . ARG A 1 304 ? 21.648 9.858 17.760 1.00 8.92 304 ARG A CA 1
ATOM 2305 C C . ARG A 1 304 ? 22.406 8.762 18.507 1.00 9.42 304 ARG A C 1
ATOM 2306 O O . ARG A 1 304 ? 21.910 8.244 19.513 1.00 10.31 304 ARG A O 1
ATOM 2314 N N . LEU A 1 305 ? 23.585 8.409 18.006 1.00 8.88 305 LEU A N 1
ATOM 2315 C CA . LEU A 1 305 ? 24.434 7.419 18.677 1.00 11.42 305 LEU A CA 1
ATOM 2316 C C . LEU A 1 305 ? 25.410 8.261 19.495 1.00 9.68 305 LEU A C 1
ATOM 2317 O O . LEU A 1 305 ? 26.296 8.920 18.947 1.00 11.77 305 LEU A O 1
ATOM 2322 N N . TYR A 1 306 ? 25.230 8.244 20.806 1.00 9.95 306 TYR A N 1
ATOM 2323 C CA . TYR A 1 306 ? 26.065 9.044 21.696 1.00 10.41 306 TYR A CA 1
ATOM 2324 C C . TYR A 1 306 ? 27.388 8.415 22.003 1.00 11.54 306 TYR A C 1
ATOM 2325 O O . TYR A 1 306 ? 28.387 9.107 22.202 1.00 13.70 306 TYR A O 1
ATOM 2334 N N . ARG A 1 307 ? 27.392 7.091 22.042 1.00 11.01 307 ARG A N 1
ATOM 2335 C CA . ARG A 1 307 ? 28.601 6.374 22.422 1.00 12.79 307 ARG A CA 1
ATOM 2336 C C . ARG A 1 307 ? 28.543 5.032 21.777 1.00 14.04 307 ARG A C 1
ATOM 2337 O O . ARG A 1 307 ? 27.461 4.525 21.529 1.00 15.05 307 ARG A O 1
ATOM 2345 N N . GLY A 1 308 ? 29.715 4.475 21.501 1.00 15.84 308 GLY A N 1
ATOM 2346 C CA . GLY A 1 308 ? 29.777 3.151 20.918 1.00 17.52 308 GLY A CA 1
ATOM 2347 C C . GLY A 1 308 ? 29.870 3.125 19.417 1.00 17.74 308 GLY A C 1
ATOM 2348 O O . GLY A 1 308 ? 29.895 4.156 18.754 1.00 17.68 308 GLY A O 1
ATOM 2349 N N . ARG A 1 309 ? 29.926 1.921 18.872 1.00 13.95 309 ARG A N 1
ATOM 2350 C CA . ARG A 1 309 ? 30.036 1.748 17.451 1.00 14.13 309 ARG A CA 1
ATOM 2351 C C . ARG A 1 309 ? 29.032 0.686 17.024 1.00 16.38 309 ARG A C 1
ATOM 2352 O O . ARG A 1 309 ? 28.686 -0.210 17.799 1.00 21.13 309 ARG A O 1
ATOM 2360 N N . LEU A 1 310 ? 28.528 0.809 15.805 1.00 13.39 310 LEU A N 1
ATOM 2361 C CA . LEU A 1 310 ? 27.584 -0.174 15.294 1.00 14.04 310 LEU A CA 1
ATOM 2362 C C . LEU A 1 310 ? 27.925 -0.625 13.893 1.00 15.49 310 LEU A C 1
ATOM 2363 O O . LEU A 1 310 ? 28.472 0.131 13.074 1.00 13.44 310 LEU A O 1
ATOM 2368 N N . LYS A 1 311 ? 27.602 -1.889 13.627 1.00 13.73 311 LYS A N 1
ATOM 2369 C CA . LYS A 1 311 ? 27.787 -2.481 12.314 1.00 15.28 311 LYS A CA 1
ATOM 2370 C C . LYS A 1 311 ? 26.440 -3.031 11.866 1.00 13.43 311 LYS A C 1
ATOM 2371 O O . LYS A 1 311 ? 25.574 -3.312 12.698 1.00 15.09 311 LYS A O 1
ATOM 2377 N N . PRO A 1 312 ? 26.243 -3.207 10.550 1.00 16.20 312 PRO A N 1
ATOM 2378 C CA . PRO A 1 312 ? 24.970 -3.743 10.058 1.00 14.32 312 PRO A CA 1
ATOM 2379 C C . PRO A 1 312 ? 24.727 -5.125 10.688 1.00 14.59 312 PRO A C 1
ATOM 2380 O O . PRO A 1 312 ? 25.655 -5.936 10.786 1.00 16.42 312 PRO A O 1
ATOM 2384 N N . GLY A 1 313 ? 23.499 -5.363 11.133 1.00 15.18 313 GLY A N 1
ATOM 2385 C CA . GLY A 1 313 ? 23.182 -6.634 11.764 1.00 16.26 313 GLY A CA 1
ATOM 2386 C C . GLY A 1 313 ? 23.202 -6.577 13.281 1.00 18.58 313 GLY A C 1
ATOM 2387 O O . GLY A 1 313 ? 22.745 -7.510 13.948 1.00 17.86 313 GLY A O 1
ATOM 2388 N N . ASP A 1 314 ? 23.735 -5.494 13.840 1.00 16.02 314 ASP A N 1
ATOM 2389 C CA . ASP A 1 314 ? 23.765 -5.335 15.295 1.00 15.34 314 ASP A CA 1
ATOM 2390 C C . ASP A 1 314 ? 22.380 -5.027 15.842 1.00 16.91 314 ASP A C 1
ATOM 2391 O O . ASP A 1 314 ? 21.470 -4.668 15.095 1.00 18.02 314 ASP A O 1
ATOM 2396 N N . SER A 1 315 ? 22.232 -5.187 17.149 1.00 14.69 315 SER A N 1
ATOM 2397 C CA . SER A 1 315 ? 20.979 -4.928 17.846 1.00 16.33 315 SER A CA 1
ATOM 2398 C C . SER A 1 315 ? 21.222 -4.051 19.066 1.00 18.35 315 SER A C 1
ATOM 2399 O O . SER A 1 315 ? 22.315 -4.045 19.635 1.00 17.60 315 SER A O 1
ATOM 2402 N N . LEU A 1 316 ? 20.184 -3.318 19.470 1.00 14.99 316 LEU A N 1
ATOM 2403 C CA . LEU A 1 316 ? 20.231 -2.474 20.652 1.00 16.50 316 LEU A CA 1
ATOM 2404 C C . LEU A 1 316 ? 19.055 -2.862 21.538 1.00 15.52 316 LEU A C 1
ATOM 2405 O O . LEU A 1 316 ? 17.993 -3.230 21.032 1.00 17.54 316 LEU A O 1
ATOM 2410 N N . GLN A 1 317 ? 19.248 -2.787 22.852 1.00 14.38 317 GLN A N 1
ATOM 2411 C CA . GLN A 1 317 ? 18.174 -3.082 23.791 1.00 13.61 317 GLN A CA 1
ATOM 2412 C C . GLN A 1 317 ? 17.315 -1.818 23.892 1.00 17.34 317 GLN A C 1
ATOM 2413 O O . GLN A 1 317 ? 17.793 -0.723 23.642 1.00 15.40 317 GLN A O 1
ATOM 2419 N N . SER A 1 318 ? 16.049 -1.979 24.255 1.00 16.63 318 SER A N 1
ATOM 2420 C CA . SER A 1 318 ? 15.152 -0.836 24.421 1.00 15.95 318 SER A CA 1
ATOM 2421 C C . SER A 1 318 ? 14.041 -1.307 25.323 1.00 20.74 318 SER A C 1
ATOM 2422 O O . SER A 1 318 ? 13.903 -2.515 25.565 1.00 20.00 318 SER A O 1
ATOM 2425 N N . GLU A 1 319 ? 13.235 -0.371 25.804 1.00 17.56 319 GLU A N 1
ATOM 2426 C CA . GLU A 1 319 ? 12.141 -0.741 26.695 1.00 20.45 319 GLU A CA 1
ATOM 2427 C C . GLU A 1 319 ? 11.123 -1.631 25.987 1.00 24.67 319 GLU A C 1
ATOM 2428 O O . GLU A 1 319 ? 10.326 -2.309 26.639 1.00 27.07 319 GLU A O 1
ATOM 2434 N N . ALA A 1 320 ? 11.156 -1.637 24.658 1.00 23.69 320 ALA A N 1
ATOM 2435 C CA . ALA A 1 320 ? 10.226 -2.442 23.870 1.00 29.76 320 ALA A CA 1
ATOM 2436 C C . ALA A 1 320 ? 10.882 -3.701 23.320 1.00 27.80 320 ALA A C 1
ATOM 2437 O O . ALA A 1 320 ? 10.349 -4.338 22.417 1.00 34.69 320 ALA A O 1
ATOM 2439 N N . GLY A 1 321 ? 12.036 -4.051 23.865 1.00 25.10 321 GLY A N 1
ATOM 2440 C CA . GLY A 1 321 ? 12.731 -5.237 23.403 1.00 29.26 321 GLY A CA 1
ATOM 2441 C C . GLY A 1 321 ? 13.875 -4.903 22.470 1.00 28.35 321 GLY A C 1
ATOM 2442 O O . GLY A 1 321 ? 14.176 -3.733 22.245 1.00 22.60 321 GLY A O 1
ATOM 2443 N N . GLN A 1 322 ? 14.500 -5.936 21.918 1.00 27.94 322 GLN A N 1
ATOM 2444 C CA . GLN A 1 322 ? 15.629 -5.764 21.008 1.00 25.64 322 GLN A CA 1
ATOM 2445 C C . GLN A 1 322 ? 15.248 -5.085 19.709 1.00 21.43 322 GLN A C 1
ATOM 2446 O O . GLN A 1 322 ? 14.211 -5.384 19.104 1.00 22.67 322 GLN A O 1
ATOM 2452 N N . VAL A 1 323 ? 16.097 -4.155 19.285 1.00 16.93 323 VAL A N 1
ATOM 2453 C CA . VAL A 1 323 ? 15.907 -3.425 18.048 1.00 15.14 323 VAL A CA 1
ATOM 2454 C C . VAL A 1 323 ? 17.042 -3.828 17.123 1.00 17.71 323 VAL A C 1
ATOM 2455 O O . VAL A 1 323 ? 18.187 -3.422 17.339 1.00 19.60 323 VAL A O 1
ATOM 2459 N N . ARG A 1 324 ? 16.748 -4.627 16.098 1.00 17.41 324 ARG A N 1
ATOM 2460 C CA . ARG A 1 324 ? 17.812 -5.007 15.171 1.00 18.09 324 ARG A CA 1
ATOM 2461 C C . ARG A 1 324 ? 17.938 -4.013 14.017 1.00 18.00 324 ARG A C 1
ATOM 2462 O O . ARG A 1 324 ? 16.940 -3.461 13.528 1.00 19.94 324 ARG A O 1
ATOM 2470 N N . LEU A 1 325 ? 19.173 -3.807 13.582 1.00 16.05 325 LEU A N 1
ATOM 2471 C CA . LEU A 1 325 ? 19.501 -2.867 12.506 1.00 16.85 325 LEU A CA 1
ATOM 2472 C C . LEU A 1 325 ? 20.249 -3.603 11.406 1.00 16.01 325 LEU A C 1
ATOM 2473 O O . LEU A 1 325 ? 21.464 -3.526 11.307 1.00 16.44 325 LEU A O 1
ATOM 2478 N N . PRO A 1 326 ? 19.518 -4.346 10.560 1.00 17.24 326 PRO A N 1
ATOM 2479 C CA . PRO A 1 326 ? 20.168 -5.088 9.479 1.00 18.41 326 PRO A CA 1
ATOM 2480 C C . PRO A 1 326 ? 20.906 -4.182 8.498 1.00 17.02 326 PRO A C 1
ATOM 2481 O O . PRO A 1 326 ? 21.909 -4.583 7.894 1.00 19.89 326 PRO A O 1
ATOM 2485 N N . HIS A 1 327 ? 20.410 -2.957 8.355 1.00 16.53 327 HIS A N 1
ATOM 2486 C CA . HIS A 1 327 ? 21.045 -1.968 7.489 1.00 17.99 327 HIS A CA 1
ATOM 2487 C C . HIS A 1 327 ? 21.167 -0.679 8.286 1.00 18.89 327 HIS A C 1
ATOM 2488 O O . HIS A 1 327 ? 20.295 -0.348 9.099 1.00 20.57 327 HIS A O 1
ATOM 2495 N N . LEU A 1 328 ? 22.266 0.028 8.075 1.00 14.39 328 LEU A N 1
ATOM 2496 C CA . LEU A 1 328 ? 22.498 1.300 8.749 1.00 13.56 328 LEU A CA 1
ATOM 2497 C C . LEU A 1 328 ? 22.357 2.392 7.701 1.00 13.63 328 LEU A C 1
ATOM 2498 O O . LEU A 1 328 ? 22.911 2.268 6.613 1.00 14.25 328 LEU A O 1
ATOM 2503 N N . TYR A 1 329 ? 21.615 3.453 8.031 1.00 11.89 329 TYR A N 1
ATOM 2504 C CA . TYR A 1 329 ? 21.439 4.561 7.092 1.00 11.74 329 TYR A CA 1
ATOM 2505 C C . TYR A 1 329 ? 21.658 5.887 7.785 1.00 13.65 329 TYR A C 1
ATOM 2506 O O . TYR A 1 329 ? 21.231 6.054 8.926 1.00 13.69 329 TYR A O 1
ATOM 2515 N N . VAL A 1 330 ? 22.304 6.811 7.084 1.00 15.53 330 VAL A N 1
ATOM 2516 C CA . VAL A 1 330 ? 22.511 8.165 7.590 1.00 12.92 330 VAL A CA 1
ATOM 2517 C C . VAL A 1 330 ? 21.551 9.007 6.757 1.00 14.03 330 VAL A C 1
ATOM 2518 O O . VAL A 1 330 ? 21.494 8.874 5.534 1.00 15.48 330 VAL A O 1
ATOM 2522 N N . PRO A 1 331 ? 20.789 9.897 7.409 1.00 12.34 331 PRO A N 1
ATOM 2523 C CA . PRO A 1 331 ? 19.840 10.739 6.677 1.00 11.68 331 PRO A CA 1
ATOM 2524 C C . PRO A 1 331 ? 20.452 12.027 6.148 1.00 12.58 331 PRO A C 1
ATOM 2525 O O . PRO A 1 331 ? 21.362 12.596 6.747 1.00 12.36 331 PRO A O 1
ATOM 2529 N N . MET A 1 332 ? 19.984 12.435 4.971 1.00 10.14 332 MET A N 1
ATOM 2530 C CA . MET A 1 332 ? 20.398 13.706 4.369 1.00 10.20 332 MET A CA 1
ATOM 2531 C C . MET A 1 332 ? 19.056 14.248 3.938 1.00 10.96 332 MET A C 1
ATOM 2532 O O . MET A 1 332 ? 18.543 13.899 2.867 1.00 10.84 332 MET A O 1
ATOM 2537 N N . GLY A 1 333 ? 18.481 15.104 4.767 1.00 9.99 333 GLY A N 1
ATOM 2538 C CA . GLY A 1 333 ? 17.144 15.582 4.449 1.00 9.20 333 GLY A CA 1
ATOM 2539 C C . GLY A 1 333 ? 16.237 14.358 4.416 1.00 12.48 333 GLY A C 1
ATOM 2540 O O . GLY A 1 333 ? 16.280 13.500 5.311 1.00 12.40 333 GLY A O 1
ATOM 2541 N N . LYS A 1 334 ? 15.410 14.247 3.383 1.00 9.83 334 LYS A N 1
ATOM 2542 C CA . LYS A 1 334 ? 14.501 13.118 3.287 1.00 10.82 334 LYS A CA 1
ATOM 2543 C C . LYS A 1 334 ? 15.116 11.822 2.774 1.00 13.64 334 LYS A C 1
ATOM 2544 O O . LYS A 1 334 ? 14.439 10.787 2.780 1.00 14.38 334 LYS A O 1
ATOM 2550 N N . ASP A 1 335 ? 16.379 11.863 2.341 1.00 13.31 335 ASP A N 1
ATOM 2551 C CA . ASP A 1 335 ? 17.038 10.668 1.795 1.00 12.68 335 ASP A CA 1
ATOM 2552 C C . ASP A 1 335 ? 17.749 9.855 2.874 1.00 17.94 335 ASP A C 1
ATOM 2553 O O . ASP A 1 335 ? 18.217 10.410 3.863 1.00 18.63 335 ASP A O 1
ATOM 2558 N N . LEU A 1 336 ? 17.784 8.532 2.705 1.00 14.24 336 LEU A N 1
ATOM 2559 C CA . LEU A 1 336 ? 18.495 7.663 3.649 1.00 13.97 336 LEU A CA 1
ATOM 2560 C C . LEU A 1 336 ? 19.641 7.057 2.860 1.00 14.88 336 LEU A C 1
ATOM 2561 O O . LEU A 1 336 ? 19.419 6.394 1.840 1.00 19.82 336 LEU A O 1
ATOM 2566 N N . LEU A 1 337 ? 20.868 7.296 3.318 1.00 13.07 337 LEU A N 1
ATOM 2567 C CA . LEU A 1 337 ? 22.057 6.807 2.625 1.00 13.92 337 LEU A CA 1
ATOM 2568 C C . LEU A 1 337 ? 22.648 5.637 3.410 1.00 14.71 337 LEU A C 1
ATOM 2569 O O . LEU A 1 337 ? 22.976 5.780 4.580 1.00 14.79 337 LEU A O 1
ATOM 2574 N N . GLU A 1 338 ? 22.804 4.484 2.763 1.00 17.51 338 GLU A N 1
ATOM 2575 C CA . GLU A 1 338 ? 23.322 3.329 3.480 1.00 15.88 338 GLU A CA 1
ATOM 2576 C C . GLU A 1 338 ? 24.818 3.439 3.768 1.00 16.14 338 GLU A C 1
ATOM 2577 O O . GLU A 1 338 ? 25.608 3.908 2.937 1.00 18.07 338 GLU A O 1
ATOM 2583 N N . VAL A 1 339 ? 25.198 3.039 4.974 1.00 16.30 339 VAL A N 1
ATOM 2584 C CA . VAL A 1 339 ? 26.589 3.070 5.383 1.00 13.83 339 VAL A CA 1
ATOM 2585 C C . VAL A 1 339 ? 26.936 1.700 5.941 1.00 15.17 339 VAL A C 1
ATOM 2586 O O . VAL A 1 339 ? 26.051 0.930 6.279 1.00 15.69 339 VAL A O 1
ATOM 2590 N N . GLU A 1 340 ? 28.226 1.409 6.028 1.00 18.31 340 GLU A N 1
ATOM 2591 C CA . GLU A 1 340 ? 28.662 0.110 6.509 1.00 19.48 340 GLU A CA 1
ATOM 2592 C C . GLU A 1 340 ? 29.097 0.090 7.968 1.00 16.48 340 GLU A C 1
ATOM 2593 O O . GLU A 1 340 ? 29.448 -0.970 8.487 1.00 15.90 340 GLU A O 1
ATOM 2599 N N . GLU A 1 341 ? 29.091 1.250 8.624 1.00 14.43 341 GLU A N 1
ATOM 2600 C CA . GLU A 1 341 ? 29.426 1.321 10.037 1.00 14.56 341 GLU A CA 1
ATOM 2601 C C . GLU A 1 341 ? 28.955 2.665 10.544 1.00 17.72 341 GLU A C 1
ATOM 2602 O O . GLU A 1 341 ? 28.749 3.582 9.754 1.00 16.12 341 GLU A O 1
ATOM 2608 N N . ALA A 1 342 ? 28.780 2.764 11.852 1.00 13.63 342 ALA A N 1
ATOM 2609 C CA . ALA A 1 342 ? 28.376 4.015 12.481 1.00 11.32 342 ALA A CA 1
ATOM 2610 C C . ALA A 1 342 ? 29.174 4.141 13.770 1.00 14.75 342 ALA A C 1
ATOM 2611 O O . ALA A 1 342 ? 29.338 3.167 14.501 1.00 19.19 342 ALA A O 1
ATOM 2613 N N . GLU A 1 343 ? 29.680 5.331 14.052 1.00 13.95 343 GLU A N 1
ATOM 2614 C CA . GLU A 1 343 ? 30.483 5.542 15.259 1.00 17.48 343 GLU A CA 1
ATOM 2615 C C . GLU A 1 343 ? 29.772 6.594 16.095 1.00 16.13 343 GLU A C 1
ATOM 2616 O O . GLU A 1 343 ? 28.869 7.262 15.599 1.00 12.45 343 GLU A O 1
ATOM 2622 N N . ALA A 1 344 ? 30.187 6.775 17.342 1.00 12.39 344 ALA A N 1
ATOM 2623 C CA . ALA A 1 344 ? 29.537 7.782 18.188 1.00 11.47 344 ALA A CA 1
ATOM 2624 C C . ALA A 1 344 ? 29.596 9.127 17.457 1.00 11.56 344 ALA A C 1
ATOM 2625 O O . ALA A 1 344 ? 30.633 9.505 16.902 1.00 13.29 344 ALA A O 1
ATOM 2627 N N . GLY A 1 345 ? 28.465 9.838 17.475 1.00 12.78 345 GLY A N 1
ATOM 2628 C CA . GLY A 1 345 ? 28.367 11.115 16.781 1.00 13.17 345 GLY A CA 1
ATOM 2629 C C . GLY A 1 345 ? 27.440 10.982 15.575 1.00 13.78 345 GLY A C 1
ATOM 2630 O O . GLY A 1 345 ? 26.837 11.957 15.122 1.00 12.33 345 GLY A O 1
ATOM 2631 N N . PHE A 1 346 ? 27.332 9.771 15.046 1.00 9.62 346 PHE A N 1
ATOM 2632 C CA . PHE A 1 346 ? 26.442 9.545 13.909 1.00 11.43 346 PHE A CA 1
ATOM 2633 C C . PHE A 1 346 ? 24.988 9.738 14.293 1.00 9.33 346 PHE A C 1
ATOM 2634 O O . PHE A 1 346 ? 24.580 9.557 15.451 1.00 10.30 346 PHE A O 1
ATOM 2642 N N . VAL A 1 347 ? 24.209 10.122 13.282 1.00 11.04 347 VAL A N 1
ATOM 2643 C CA . VAL A 1 347 ? 22.775 10.193 13.405 1.00 11.79 347 VAL A CA 1
ATOM 2644 C C . VAL A 1 347 ? 22.336 9.197 12.344 1.00 9.96 347 VAL A C 1
ATOM 2645 O O . VAL A 1 347 ? 22.814 9.226 11.211 1.00 13.29 347 VAL A O 1
ATOM 2649 N N . LEU A 1 348 ? 21.476 8.269 12.743 1.00 12.35 348 LEU A N 1
ATOM 2650 C CA . LEU A 1 348 ? 20.980 7.258 11.827 1.00 11.07 348 LEU A CA 1
ATOM 2651 C C . LEU A 1 348 ? 19.503 7.419 11.570 1.00 12.92 348 LEU A C 1
ATOM 2652 O O . LEU A 1 348 ? 18.769 7.906 12.427 1.00 14.86 348 LEU A O 1
ATOM 2657 N N . GLY A 1 349 ? 19.068 7.002 10.383 1.00 10.54 349 GLY A N 1
ATOM 2658 C CA . GLY A 1 349 ? 17.648 7.028 10.074 1.00 13.04 349 GLY A CA 1
ATOM 2659 C C . GLY A 1 349 ? 17.258 5.561 10.004 1.00 12.84 349 GLY A C 1
ATOM 2660 O O . GLY A 1 349 ? 17.848 4.819 9.216 1.00 17.53 349 GLY A O 1
ATOM 2661 N N . VAL A 1 350 ? 16.293 5.142 10.810 1.00 12.12 350 VAL A N 1
ATOM 2662 C CA . VAL A 1 350 ? 15.853 3.740 10.842 1.00 10.96 350 VAL A CA 1
ATOM 2663 C C . VAL A 1 350 ? 14.486 3.644 10.167 1.00 13.83 350 VAL A C 1
ATOM 2664 O O . VAL A 1 350 ? 13.517 4.175 10.688 1.00 12.84 350 VAL A O 1
ATOM 2668 N N . PRO A 1 351 ? 14.401 2.989 8.992 1.00 16.18 351 PRO A N 1
ATOM 2669 C CA . PRO A 1 351 ? 13.106 2.858 8.300 1.00 16.14 351 PRO A CA 1
ATOM 2670 C C . PRO A 1 351 ? 12.243 1.758 8.915 1.00 16.75 351 PRO A C 1
ATOM 2671 O O . PRO A 1 351 ? 12.724 0.984 9.742 1.00 18.36 351 PRO A O 1
ATOM 2675 N N . LYS A 1 352 ? 10.970 1.705 8.520 1.00 17.83 352 LYS A N 1
ATOM 2676 C CA . LYS A 1 352 ? 10.008 0.727 9.051 1.00 20.75 352 LYS A CA 1
ATOM 2677 C C . LYS A 1 352 ? 10.084 0.770 10.570 1.00 22.17 352 LYS A C 1
ATOM 2678 O O . LYS A 1 352 ? 10.096 -0.259 11.241 1.00 22.54 352 LYS A O 1
ATOM 2684 N N . ALA A 1 353 ? 10.120 1.980 11.111 1.00 22.73 353 ALA A N 1
ATOM 2685 C CA . ALA A 1 353 ? 10.265 2.172 12.544 1.00 18.50 353 ALA A CA 1
ATOM 2686 C C . ALA A 1 353 ? 8.980 2.409 13.331 1.00 18.87 353 ALA A C 1
ATOM 2687 O O . ALA A 1 353 ? 8.994 3.130 14.315 1.00 21.05 353 ALA A O 1
ATOM 2689 N N . GLU A 1 354 ? 7.870 1.803 12.921 1.00 18.97 354 GLU A N 1
ATOM 2690 C CA . GLU A 1 354 ? 6.626 2.016 13.640 1.00 18.43 354 GLU A CA 1
ATOM 2691 C C . GLU A 1 354 ? 6.699 1.744 15.154 1.00 24.31 354 GLU A C 1
ATOM 2692 O O . GLU A 1 354 ? 5.922 2.303 15.925 1.00 30.11 354 GLU A O 1
ATOM 2698 N N . GLY A 1 355 ? 7.629 0.908 15.590 1.00 25.82 355 GLY A N 1
ATOM 2699 C CA . GLY A 1 355 ? 7.717 0.647 17.022 1.00 27.41 355 GLY A CA 1
ATOM 2700 C C . GLY A 1 355 ? 8.689 1.517 17.801 1.00 29.53 355 GLY A C 1
ATOM 2701 O O . GLY A 1 355 ? 8.840 1.345 19.013 1.00 26.17 355 GLY A O 1
ATOM 2702 N N . LEU A 1 356 ? 9.331 2.463 17.126 1.00 17.78 356 LEU A N 1
ATOM 2703 C CA . LEU A 1 356 ? 10.323 3.342 17.767 1.00 15.66 356 LEU A CA 1
ATOM 2704 C C . LEU A 1 356 ? 9.746 4.747 17.885 1.00 17.79 356 LEU A C 1
ATOM 2705 O O . LEU A 1 356 ? 9.431 5.372 16.877 1.00 23.90 356 LEU A O 1
ATOM 2710 N N . HIS A 1 357 ? 9.640 5.239 19.116 1.00 14.63 357 HIS A N 1
ATOM 2711 C CA . HIS A 1 357 ? 9.034 6.540 19.375 1.00 14.89 357 HIS A CA 1
ATOM 2712 C C . HIS A 1 357 ? 9.995 7.595 19.861 1.00 15.50 357 HIS A C 1
ATOM 2713 O O . HIS A 1 357 ? 11.049 7.284 20.426 1.00 15.80 357 HIS A O 1
ATOM 2720 N N . ARG A 1 358 ? 9.620 8.859 19.680 1.00 12.87 358 ARG A N 1
ATOM 2721 C CA . ARG A 1 358 ? 10.469 9.948 20.130 1.00 12.94 358 ARG A CA 1
ATOM 2722 C C . ARG A 1 358 ? 10.758 9.785 21.625 1.00 13.82 358 ARG A C 1
ATOM 2723 O O . ARG A 1 358 ? 9.845 9.498 22.406 1.00 14.17 358 ARG A O 1
ATOM 2731 N N . GLY A 1 359 ? 12.028 9.963 22.004 1.00 15.71 359 GLY A N 1
ATOM 2732 C CA . GLY A 1 359 ? 12.427 9.893 23.398 1.00 15.78 359 GLY A CA 1
ATOM 2733 C C . GLY A 1 359 ? 12.916 8.543 23.890 1.00 12.29 359 GLY A C 1
ATOM 2734 O O . GLY A 1 359 ? 13.420 8.424 25.018 1.00 15.92 359 GLY A O 1
ATOM 2735 N N . MET A 1 360 ? 12.767 7.535 23.052 1.00 13.69 360 MET A N 1
ATOM 2736 C CA . MET A 1 360 ? 13.167 6.170 23.393 1.00 11.58 360 MET A CA 1
ATOM 2737 C C . MET A 1 360 ? 14.689 6.047 23.469 1.00 16.17 360 MET A C 1
ATOM 2738 O O . MET A 1 360 ? 15.411 6.468 22.560 1.00 14.16 360 MET A O 1
ATOM 2743 N N . VAL A 1 361 ? 15.176 5.452 24.556 1.00 12.70 361 VAL A N 1
ATOM 2744 C CA . VAL A 1 361 ? 16.608 5.254 24.751 1.00 12.44 361 VAL A CA 1
ATOM 2745 C C . VAL A 1 361 ? 16.972 3.840 24.301 1.00 12.63 361 VAL A C 1
ATOM 2746 O O . VAL A 1 361 ? 16.186 2.893 24.469 1.00 13.82 361 VAL A O 1
ATOM 2750 N N . LEU A 1 362 ? 18.137 3.702 23.674 1.00 13.87 362 LEU A N 1
ATOM 2751 C CA . LEU A 1 362 ? 18.599 2.403 23.197 1.00 13.33 362 LEU A CA 1
ATOM 2752 C C . LEU A 1 362 ? 20.000 2.185 23.744 1.00 11.72 362 LEU A C 1
ATOM 2753 O O . LEU A 1 362 ? 20.788 3.121 23.858 1.00 13.81 362 LEU A O 1
ATOM 2758 N N . TRP A 1 363 ? 20.332 0.942 24.068 1.00 11.35 363 TRP A N 1
ATOM 2759 C CA . TRP A 1 363 ? 21.640 0.712 24.648 1.00 11.53 363 TRP A CA 1
ATOM 2760 C C . TRP A 1 363 ? 22.084 -0.732 24.515 1.00 12.70 363 TRP A C 1
ATOM 2761 O O . TRP A 1 363 ? 21.326 -1.593 24.096 1.00 15.35 363 TRP A O 1
ATOM 2772 N N . GLN A 1 364 ? 23.334 -0.960 24.910 1.00 14.59 364 GLN A N 1
ATOM 2773 C CA . GLN A 1 364 ? 23.864 -2.313 25.036 1.00 16.67 364 GLN A CA 1
ATOM 2774 C C . GLN A 1 364 ? 24.434 -2.317 26.455 1.00 16.79 364 GLN A C 1
ATOM 2775 O O . GLN A 1 364 ? 24.822 -1.273 26.979 1.00 19.05 364 GLN A O 1
ATOM 2781 N N . GLY A 1 365 ? 24.435 -3.476 27.097 1.00 21.96 365 GLY A N 1
ATOM 2782 C CA . GLY A 1 365 ? 24.960 -3.541 28.450 1.00 21.03 365 GLY A CA 1
ATOM 2783 C C . GLY A 1 365 ? 23.959 -3.032 29.473 1.00 19.06 365 GLY A C 1
ATOM 2784 O O . GLY A 1 365 ? 22.741 -3.176 29.299 1.00 24.19 365 GLY A O 1
ATOM 2785 N N . GLU A 1 366 ? 24.477 -2.429 30.538 1.00 22.60 366 GLU A N 1
ATOM 2786 C CA . GLU A 1 366 ? 23.642 -1.909 31.622 1.00 23.92 366 GLU A CA 1
ATOM 2787 C C . GLU A 1 366 ? 22.790 -0.736 31.134 1.00 21.28 366 GLU A C 1
ATOM 2788 O O . GLU A 1 366 ? 23.301 0.190 30.516 1.00 23.42 366 GLU A O 1
ATOM 2794 N N . LYS A 1 367 ? 21.493 -0.782 31.423 1.00 22.54 367 LYS A N 1
ATOM 2795 C CA . LYS A 1 367 ? 20.592 0.289 31.000 1.00 22.32 367 LYS A CA 1
ATOM 2796 C C . LYS A 1 367 ? 20.968 1.608 31.658 1.00 23.41 367 LYS A C 1
ATOM 2797 O O . LYS A 1 367 ? 21.373 1.641 32.822 1.00 22.32 367 LYS A O 1
ATOM 2803 N N . PRO A 1 368 ? 20.866 2.724 30.914 1.00 17.71 368 PRO A N 1
ATOM 2804 C CA . PRO A 1 368 ? 21.206 4.016 31.509 1.00 17.21 368 PRO A CA 1
ATOM 2805 C C . PRO A 1 368 ? 20.132 4.505 32.470 1.00 15.12 368 PRO A C 1
ATOM 2806 O O . PRO A 1 368 ? 18.959 4.140 32.351 1.00 16.91 368 PRO A O 1
ATOM 2810 N N . GLU A 1 369 ? 20.562 5.321 33.428 1.00 17.96 369 GLU A N 1
ATOM 2811 C CA . GLU A 1 369 ? 19.658 5.949 34.387 1.00 18.54 369 GLU A CA 1
ATOM 2812 C C . GLU A 1 369 ? 19.444 7.358 33.832 1.00 18.45 369 GLU A C 1
ATOM 2813 O O . GLU A 1 369 ? 20.127 7.752 32.886 1.00 17.88 369 GLU A O 1
ATOM 2819 N N . SER A 1 370 ? 18.520 8.125 34.404 1.00 17.16 370 SER A N 1
ATOM 2820 C CA . SER A 1 370 ? 18.217 9.449 33.865 1.00 20.08 370 SER A CA 1
ATOM 2821 C C . SER A 1 370 ? 19.367 10.436 33.727 1.00 16.98 370 SER A C 1
ATOM 2822 O O . SER A 1 370 ? 19.369 11.229 32.793 1.00 21.58 370 SER A O 1
ATOM 2825 N N . GLU A 1 371 ? 20.349 10.388 34.626 1.00 18.39 371 GLU A N 1
ATOM 2826 C CA . GLU A 1 371 ? 21.470 11.319 34.558 1.00 20.20 371 GLU A CA 1
ATOM 2827 C C . GLU A 1 371 ? 22.406 11.082 33.377 1.00 18.44 371 GLU A C 1
ATOM 2828 O O . GLU A 1 371 ? 23.161 11.967 32.999 1.00 22.91 371 GLU A O 1
ATOM 2834 N N . GLU A 1 372 ? 22.344 9.892 32.797 1.00 15.53 372 GLU A N 1
ATOM 2835 C CA . GLU A 1 372 ? 23.238 9.533 31.701 1.00 17.67 372 GLU A CA 1
ATOM 2836 C C . GLU A 1 372 ? 22.745 9.866 30.297 1.00 17.98 372 GLU A C 1
ATOM 2837 O O . GLU A 1 372 ? 23.517 9.815 29.344 1.00 20.67 372 GLU A O 1
ATOM 2843 N N . VAL A 1 373 ? 21.475 10.235 30.185 1.00 15.96 373 VAL A N 1
ATOM 2844 C CA . VAL A 1 373 ? 20.857 10.524 28.884 1.00 13.20 373 VAL A CA 1
ATOM 2845 C C . VAL A 1 373 ? 20.410 11.975 28.750 1.00 11.50 373 VAL A C 1
ATOM 2846 O O . VAL A 1 373 ? 19.628 12.446 29.562 1.00 15.60 373 VAL A O 1
ATOM 2850 N N . PRO A 1 374 ? 20.888 12.702 27.715 1.00 13.34 374 PRO A N 1
ATOM 2851 C CA . PRO A 1 374 ? 20.456 14.101 27.565 1.00 12.81 374 PRO A CA 1
ATOM 2852 C C . PRO A 1 374 ? 18.933 14.177 27.489 1.00 13.59 374 PRO A C 1
ATOM 2853 O O . PRO A 1 374 ? 18.288 13.332 26.866 1.00 15.29 374 PRO A O 1
ATOM 2857 N N . PHE A 1 375 ? 18.344 15.187 28.114 1.00 13.67 375 PHE A N 1
ATOM 2858 C CA . PHE A 1 375 ? 16.904 15.302 28.087 1.00 11.54 375 PHE A CA 1
ATOM 2859 C C . PHE A 1 375 ? 16.491 16.756 28.173 1.00 13.76 375 PHE A C 1
ATOM 2860 O O . PHE A 1 375 ? 16.932 17.486 29.061 1.00 15.19 375 PHE A O 1
ATOM 2868 N N . ALA A 1 376 ? 15.647 17.170 27.231 1.00 15.33 376 ALA A N 1
ATOM 2869 C CA . ALA A 1 376 ? 15.116 18.519 27.230 1.00 15.67 376 ALA A CA 1
ATOM 2870 C C . ALA A 1 376 ? 13.604 18.366 27.251 1.00 15.69 376 ALA A C 1
ATOM 2871 O O . ALA A 1 376 ? 12.999 17.838 26.304 1.00 16.48 376 ALA A O 1
ATOM 2873 N N . ARG A 1 377 ? 13.004 18.808 28.352 1.00 13.79 377 ARG A N 1
ATOM 2874 C CA . ARG A 1 377 ? 11.569 18.739 28.560 1.00 15.42 377 ARG A CA 1
ATOM 2875 C C . ARG A 1 377 ? 10.851 19.646 27.562 1.00 16.01 377 ARG A C 1
ATOM 2876 O O . ARG A 1 377 ? 11.347 20.718 27.252 1.00 18.36 377 ARG A O 1
ATOM 2884 N N . LEU A 1 378 ? 9.707 19.203 27.046 1.00 15.94 378 LEU A N 1
ATOM 2885 C CA . LEU A 1 378 ? 8.912 20.055 26.166 1.00 15.70 378 LEU A CA 1
ATOM 2886 C C . LEU A 1 378 ? 7.813 20.710 27.012 1.00 15.91 378 LEU A C 1
ATOM 2887 O O . LEU A 1 378 ? 7.140 20.039 27.799 1.00 22.44 378 LEU A O 1
ATOM 2892 N N . PRO A 1 379 ? 7.646 22.039 26.893 1.00 16.88 379 PRO A N 1
ATOM 2893 C CA . PRO A 1 379 ? 6.606 22.740 27.650 1.00 14.16 379 PRO A CA 1
ATOM 2894 C C . PRO A 1 379 ? 5.275 22.244 27.087 1.00 17.18 379 PRO A C 1
ATOM 2895 O O . PRO A 1 379 ? 5.197 21.926 25.912 1.00 15.72 379 PRO A O 1
ATOM 2899 N N . ASP A 1 380 ? 4.231 22.159 27.901 1.00 16.47 380 ASP A N 1
ATOM 2900 C CA . ASP A 1 380 ? 2.949 21.691 27.362 1.00 16.21 380 ASP A CA 1
ATOM 2901 C C . ASP A 1 380 ? 2.409 22.686 26.328 1.00 17.66 380 ASP A C 1
ATOM 2902 O O . ASP A 1 380 ? 2.593 23.899 26.470 1.00 16.42 380 ASP A O 1
ATOM 2907 N N . PRO A 1 381 ? 1.725 22.187 25.284 1.00 15.61 381 PRO A N 1
ATOM 2908 C CA . PRO A 1 381 ? 1.158 23.093 24.274 1.00 16.38 381 PRO A CA 1
ATOM 2909 C C . PRO A 1 381 ? 0.007 23.830 24.970 1.00 19.93 381 PRO A C 1
ATOM 2910 O O . PRO A 1 381 ? -0.711 23.238 25.780 1.00 20.19 381 PRO A O 1
ATOM 2914 N N . ASN A 1 382 ? -0.196 25.098 24.633 1.00 14.96 382 ASN A N 1
ATOM 2915 C CA . ASN A 1 382 ? -1.215 25.880 25.324 1.00 16.14 382 ASN A CA 1
ATOM 2916 C C . ASN A 1 382 ? -2.262 26.527 24.447 1.00 19.04 382 ASN A C 1
ATOM 2917 O O . ASN A 1 382 ? -3.059 27.315 24.955 1.00 20.28 382 ASN A O 1
ATOM 2922 N N . VAL A 1 383 ? -2.256 26.219 23.153 1.00 13.86 383 VAL A N 1
ATOM 2923 C CA . VAL A 1 383 ? -3.233 26.810 22.224 1.00 16.73 383 VAL A CA 1
ATOM 2924 C C . VAL A 1 383 ? -4.177 25.724 21.766 1.00 15.98 383 VAL A C 1
ATOM 2925 O O . VAL A 1 383 ? -3.797 24.825 21.013 1.00 14.61 383 VAL A O 1
ATOM 2929 N N . PRO A 1 384 ? -5.440 25.803 22.199 1.00 16.17 384 PRO A N 1
ATOM 2930 C CA . PRO A 1 384 ? -6.397 24.776 21.813 1.00 14.62 384 PRO A CA 1
ATOM 2931 C C . PRO A 1 384 ? -7.351 25.125 20.691 1.00 15.82 384 PRO A C 1
ATOM 2932 O O . PRO A 1 384 ? -7.764 26.271 20.551 1.00 17.13 384 PRO A O 1
ATOM 2936 N N . VAL A 1 385 ? -7.672 24.115 19.897 1.00 14.23 385 VAL A N 1
ATOM 2937 C CA . VAL A 1 385 ? -8.691 24.254 18.859 1.00 11.78 385 VAL A CA 1
ATOM 2938 C C . VAL A 1 385 ? -9.518 22.974 18.908 1.00 15.22 385 VAL A C 1
ATOM 2939 O O . VAL A 1 385 ? -9.023 21.921 19.296 1.00 17.79 385 VAL A O 1
ATOM 2943 N N . ALA A 1 386 ? -10.803 23.053 18.558 1.00 12.84 386 ALA A N 1
ATOM 2944 C CA . ALA A 1 386 ? -11.615 21.847 18.507 1.00 14.90 386 ALA A CA 1
ATOM 2945 C C . ALA A 1 386 ? -11.488 21.356 17.065 1.00 14.78 386 ALA A C 1
ATOM 2946 O O . ALA A 1 386 ? -11.527 22.158 16.136 1.00 16.26 386 ALA A O 1
ATOM 2948 N N . LEU A 1 387 ? -11.302 20.047 16.894 1.00 15.95 387 LEU A N 1
ATOM 2949 C CA . LEU A 1 387 ? -11.114 19.420 15.583 1.00 17.01 387 LEU A CA 1
ATOM 2950 C C . LEU A 1 387 ? -12.376 18.804 15.027 1.00 21.23 387 LEU A C 1
ATOM 2951 O O . LEU A 1 387 ? -13.111 18.137 15.756 1.00 21.79 387 LEU A O 1
ATOM 2956 N N . HIS A 1 388 ? -12.608 18.985 13.729 1.00 17.29 388 HIS A N 1
ATOM 2957 C CA . HIS A 1 388 ? -13.783 18.419 13.077 1.00 21.40 388 HIS A CA 1
ATOM 2958 C C . HIS A 1 388 ? -13.427 17.833 11.706 1.00 20.47 388 HIS A C 1
ATOM 2959 O O . HIS A 1 388 ? -12.809 18.508 10.892 1.00 21.54 388 HIS A O 1
ATOM 2966 N N . PRO A 1 389 ? -13.769 16.565 11.447 1.00 18.29 389 PRO A N 1
ATOM 2967 C CA . PRO A 1 389 ? -13.438 16.061 10.112 1.00 17.66 389 PRO A CA 1
ATOM 2968 C C . PRO A 1 389 ? -14.389 16.781 9.155 1.00 18.51 389 PRO A C 1
ATOM 2969 O O . PRO A 1 389 ? -15.544 17.059 9.511 1.00 19.78 389 PRO A O 1
ATOM 2973 N N . LYS A 1 390 ? -13.916 17.083 7.951 1.00 16.04 390 LYS A N 1
ATOM 2974 C CA . LYS A 1 390 ? -14.745 17.809 6.985 1.00 15.64 390 LYS A CA 1
ATOM 2975 C C . LYS A 1 390 ? -15.974 17.018 6.545 1.00 15.77 390 LYS A C 1
ATOM 2976 O O . LYS A 1 390 ? -17.101 17.555 6.515 1.00 18.87 390 LYS A O 1
ATOM 2982 N N . GLY A 1 391 ? -15.758 15.754 6.207 1.00 17.50 391 GLY A N 1
ATOM 2983 C CA . GLY A 1 391 ? -16.861 14.913 5.784 1.00 19.42 391 GLY A CA 1
ATOM 2984 C C . GLY A 1 391 ? -16.649 13.456 6.149 1.00 25.57 391 GLY A C 1
ATOM 2985 O O . GLY A 1 391 ? -15.721 13.087 6.868 1.00 20.69 391 GLY A O 1
ATOM 2986 N N . ARG A 1 392 ? -17.536 12.628 5.624 1.00 25.92 392 ARG A N 1
ATOM 2987 C CA . ARG A 1 392 ? -17.548 11.187 5.836 1.00 28.68 392 ARG A CA 1
ATOM 2988 C C . ARG A 1 392 ? -16.205 10.479 5.649 1.00 25.36 392 ARG A C 1
ATOM 2989 O O . ARG A 1 392 ? -15.768 9.741 6.538 1.00 32.40 392 ARG A O 1
ATOM 2997 N N . THR A 1 393 ? -15.556 10.690 4.505 1.00 22.99 393 THR A N 1
ATOM 2998 C CA . THR A 1 393 ? -14.267 10.062 4.217 1.00 25.66 393 THR A CA 1
ATOM 2999 C C . THR A 1 393 ? -13.253 10.471 5.283 1.00 26.10 393 THR A C 1
ATOM 3000 O O . THR A 1 393 ? -12.463 9.660 5.764 1.00 22.28 393 THR A O 1
ATOM 3004 N N . ASP A 1 394 ? -13.280 11.741 5.658 1.00 21.38 394 ASP A N 1
ATOM 3005 C CA . ASP A 1 394 ? -12.338 12.220 6.667 1.00 18.90 394 ASP A CA 1
ATOM 3006 C C . ASP A 1 394 ? -12.557 11.613 8.052 1.00 20.95 394 ASP A C 1
ATOM 3007 O O . ASP A 1 394 ? -11.591 11.269 8.732 1.00 18.23 394 ASP A O 1
ATOM 3012 N N . GLU A 1 395 ? -13.807 11.472 8.476 1.00 20.71 395 GLU A N 1
ATOM 3013 C CA . GLU A 1 395 ? -14.069 10.899 9.791 1.00 18.62 395 GLU A CA 1
ATOM 3014 C C . GLU A 1 395 ? -13.535 9.463 9.867 1.00 21.02 395 GLU A C 1
ATOM 3015 O O . GLU A 1 395 ? -12.970 9.067 10.878 1.00 24.32 395 GLU A O 1
ATOM 3021 N N . ALA A 1 396 ? -13.684 8.704 8.787 1.00 22.93 396 ALA A N 1
ATOM 3022 C CA . ALA A 1 396 ? -13.224 7.316 8.770 1.00 25.95 396 ALA A CA 1
ATOM 3023 C C . ALA A 1 396 ? -11.705 7.184 8.802 1.00 26.90 396 ALA A C 1
ATOM 3024 O O . ALA A 1 396 ? -11.164 6.187 9.286 1.00 27.38 396 ALA A O 1
ATOM 3026 N N . ARG A 1 397 ? -11.022 8.191 8.276 1.00 20.57 397 ARG A N 1
ATOM 3027 C CA . ARG A 1 397 ? -9.565 8.184 8.199 1.00 19.32 397 ARG A CA 1
ATOM 3028 C C . ARG A 1 397 ? -8.889 8.983 9.309 1.00 14.66 397 ARG A C 1
ATOM 3029 O O . ARG A 1 397 ? -7.671 8.885 9.486 1.00 16.17 397 ARG A O 1
ATOM 3037 N N . LEU A 1 398 ? -9.664 9.756 10.057 1.00 16.56 398 LEU A N 1
ATOM 3038 C CA . LEU A 1 398 ? -9.084 10.643 11.063 1.00 16.86 398 LEU A CA 1
ATOM 3039 C C . LEU A 1 398 ? -8.240 10.001 12.145 1.00 18.49 398 LEU A C 1
ATOM 3040 O O . LEU A 1 398 ? -7.130 10.468 12.423 1.00 17.54 398 LEU A O 1
ATOM 3045 N N . GLY A 1 399 ? -8.754 8.937 12.751 1.00 17.23 399 GLY A N 1
ATOM 3046 C CA . GLY A 1 399 ? -7.996 8.298 13.817 1.00 18.46 399 GLY A CA 1
ATOM 3047 C C . GLY A 1 399 ? -6.580 7.924 13.426 1.00 18.13 399 GLY A C 1
ATOM 3048 O O . GLY A 1 399 ? -5.633 8.230 14.155 1.00 15.92 399 GLY A O 1
ATOM 3049 N N . GLU A 1 400 ? -6.417 7.256 12.284 1.00 15.91 400 GLU A N 1
ATOM 3050 C CA . GLU A 1 400 ? -5.096 6.834 11.864 1.00 19.05 400 GLU A CA 1
ATOM 3051 C C . GLU A 1 400 ? -4.210 8.010 11.468 1.00 15.58 400 GLU A C 1
ATOM 3052 O O . GLU A 1 400 ? -3.002 8.007 11.720 1.00 16.35 400 GLU A O 1
ATOM 3058 N N . ALA A 1 401 ? -4.800 9.026 10.852 1.00 15.97 401 ALA A N 1
ATOM 3059 C CA . ALA A 1 401 ? -3.998 10.185 10.453 1.00 15.28 401 ALA A CA 1
ATOM 3060 C C . ALA A 1 401 ? -3.496 10.922 11.702 1.00 12.58 401 ALA A C 1
ATOM 3061 O O . ALA A 1 401 ? -2.351 11.418 11.723 1.00 13.50 401 ALA A O 1
ATOM 3063 N N . LEU A 1 402 ? -4.336 10.992 12.735 1.00 12.13 402 LEU A N 1
ATOM 3064 C CA . LEU A 1 402 ? -3.929 11.642 13.983 1.00 13.11 402 LEU A CA 1
ATOM 3065 C C . LEU A 1 402 ? -2.860 10.817 14.660 1.00 14.04 402 LEU A C 1
ATOM 3066 O O . LEU A 1 402 ? -1.954 11.372 15.278 1.00 13.26 402 LEU A O 1
ATOM 3071 N N . ARG A 1 403 ? -2.971 9.491 14.566 1.00 13.81 403 ARG A N 1
ATOM 3072 C CA . ARG A 1 403 ? -1.942 8.644 15.174 1.00 15.38 403 ARG A CA 1
ATOM 3073 C C . ARG A 1 403 ? -0.579 8.989 14.541 1.00 14.44 403 ARG A C 1
ATOM 3074 O O . ARG A 1 403 ? 0.424 9.186 15.253 1.00 15.79 403 ARG A O 1
ATOM 3082 N N . LYS A 1 404 ? -0.535 9.053 13.212 1.00 12.75 404 LYS A N 1
ATOM 3083 C CA . LYS A 1 404 ? 0.694 9.391 12.494 1.00 12.48 404 LYS A CA 1
ATOM 3084 C C . LYS A 1 404 ? 1.184 10.794 12.885 1.00 13.57 404 LYS A C 1
ATOM 3085 O O . LYS A 1 404 ? 2.371 11.016 13.123 1.00 12.91 404 LYS A O 1
ATOM 3091 N N . LEU A 1 405 ? 0.257 11.742 12.929 1.00 12.05 405 LEU A N 1
ATOM 3092 C CA . LEU A 1 405 ? 0.609 13.119 13.265 1.00 11.31 405 LEU A CA 1
ATOM 3093 C C . LEU A 1 405 ? 1.253 13.229 14.636 1.00 11.27 405 LEU A C 1
ATOM 3094 O O . LEU A 1 405 ? 2.249 13.948 14.799 1.00 13.13 405 LEU A O 1
ATOM 3099 N N . LEU A 1 406 ? 0.697 12.529 15.626 1.00 11.33 406 LEU A N 1
ATOM 3100 C CA . LEU A 1 406 ? 1.246 12.606 16.979 1.00 10.64 406 LEU A CA 1
ATOM 3101 C C . LEU A 1 406 ? 2.529 11.797 17.125 1.00 13.97 406 LEU A C 1
ATOM 3102 O O . LEU A 1 406 ? 3.315 12.067 18.029 1.00 13.61 406 LEU A O 1
ATOM 3107 N N . GLU A 1 407 ? 2.742 10.797 16.271 1.00 13.89 407 GLU A N 1
ATOM 3108 C CA . GLU A 1 407 ? 4.013 10.058 16.316 1.00 14.03 407 GLU A CA 1
ATOM 3109 C C . GLU A 1 407 ? 5.094 11.005 15.834 1.00 13.84 407 GLU A C 1
ATOM 3110 O O . GLU A 1 407 ? 6.187 11.090 16.412 1.00 14.45 407 GLU A O 1
ATOM 3116 N N . GLU A 1 408 ? 4.802 11.704 14.740 1.00 11.43 408 GLU A N 1
ATOM 3117 C CA . GLU A 1 408 ? 5.751 12.620 14.154 1.00 12.75 408 GLU A CA 1
ATOM 3118 C C . GLU A 1 408 ? 5.930 13.847 15.032 1.00 12.58 408 GLU A C 1
ATOM 3119 O O . GLU A 1 408 ? 7.041 14.371 15.167 1.00 15.35 408 GLU A O 1
ATOM 3125 N N . ASP A 1 409 ? 4.852 14.287 15.683 1.00 12.12 409 ASP A N 1
ATOM 3126 C CA . ASP A 1 409 ? 4.941 15.495 16.492 1.00 10.62 409 ASP A CA 1
ATOM 3127 C C . ASP A 1 409 ? 4.300 15.378 17.860 1.00 12.01 409 ASP A C 1
ATOM 3128 O O . ASP A 1 409 ? 3.148 15.738 18.067 1.00 10.57 409 ASP A O 1
ATOM 3133 N N . PRO A 1 410 ? 5.058 14.848 18.828 1.00 12.16 410 PRO A N 1
ATOM 3134 C CA . PRO A 1 410 ? 4.573 14.679 20.200 1.00 13.15 410 PRO A CA 1
ATOM 3135 C C . PRO A 1 410 ? 4.457 16.001 20.973 1.00 12.40 410 PRO A C 1
ATOM 3136 O O . PRO A 1 410 ? 4.140 15.996 22.175 1.00 14.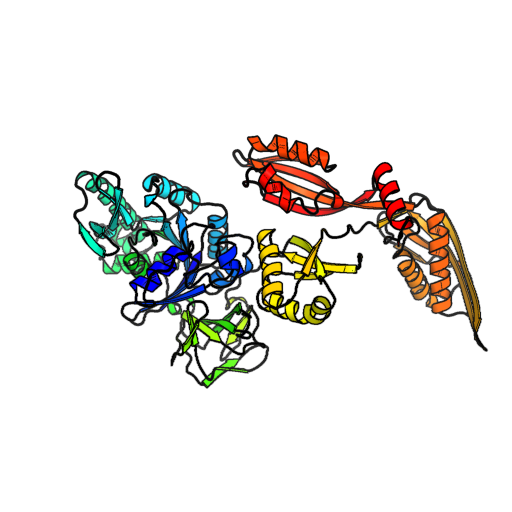69 410 PRO A O 1
ATOM 3140 N N . SER A 1 411 ? 4.736 17.131 20.308 1.00 10.71 411 SER A N 1
ATOM 3141 C CA . SER A 1 411 ? 4.585 18.425 20.973 1.00 10.07 411 SER A CA 1
ATOM 3142 C C . SER A 1 411 ? 3.131 18.893 20.878 1.00 14.14 411 SER A C 1
ATOM 3143 O O . SER A 1 411 ? 2.769 19.917 21.451 1.00 14.54 411 SER A O 1
ATOM 3146 N N . LEU A 1 412 ? 2.320 18.165 20.112 1.00 12.04 412 LEU A N 1
ATOM 3147 C CA . LEU A 1 412 ? 0.887 18.440 20.041 1.00 11.12 412 LEU A CA 1
ATOM 3148 C C . LEU A 1 412 ? 0.254 17.555 21.133 1.00 15.20 412 LEU A C 1
ATOM 3149 O O . LEU A 1 412 ? 0.849 16.551 21.532 1.00 17.32 412 LEU A O 1
ATOM 3154 N N . LYS A 1 413 ? -0.931 17.920 21.616 1.00 14.46 413 LYS A N 1
ATOM 3155 C CA . LYS A 1 413 ? -1.634 17.084 22.600 1.00 13.78 413 LYS A CA 1
ATOM 3156 C C . LYS A 1 413 ? -3.055 16.926 22.075 1.00 14.28 413 LYS A C 1
ATOM 3157 O O . LYS A 1 413 ? -3.670 17.883 21.649 1.00 15.64 413 LYS A O 1
ATOM 3163 N N . LEU A 1 414 ? -3.570 15.712 22.105 1.00 13.27 414 LEU A N 1
ATOM 3164 C CA . LEU A 1 414 ? -4.912 15.456 21.610 1.00 17.87 414 LEU A CA 1
ATOM 3165 C C . LEU A 1 414 ? -5.711 14.983 22.813 1.00 23.41 414 LEU A C 1
ATOM 3166 O O . LEU A 1 414 ? -5.274 14.075 23.509 1.00 22.57 414 LEU A O 1
ATOM 3171 N N . GLU A 1 415 ? -6.855 15.611 23.069 1.00 19.68 415 GL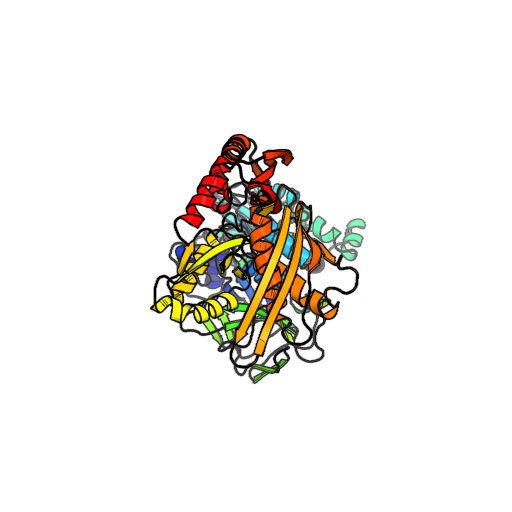U A N 1
ATOM 3172 C CA . GLU A 1 415 ? -7.675 15.223 24.214 1.00 26.97 415 GLU A CA 1
ATOM 3173 C C . GLU A 1 415 ? -9.172 15.347 23.973 1.00 28.26 415 GLU A C 1
ATOM 3174 O O . GLU A 1 415 ? -9.639 16.248 23.286 1.00 23.97 415 GLU A O 1
ATOM 3180 N N . ARG A 1 416 ? -9.916 14.434 24.580 1.00 26.18 416 ARG A N 1
ATOM 3181 C CA . ARG A 1 416 ? -11.368 14.421 24.498 1.00 27.96 416 ARG A CA 1
ATOM 3182 C C . ARG A 1 416 ? -11.813 15.258 25.688 1.00 30.92 416 ARG A C 1
ATOM 3183 O O . ARG A 1 416 ? -11.637 14.838 26.836 1.00 34.97 416 ARG A O 1
ATOM 3191 N N . GLN A 1 417 ? -12.370 16.437 25.429 1.00 26.04 417 GLN A N 1
ATOM 3192 C CA . GLN A 1 417 ? -12.803 17.316 26.510 1.00 25.38 417 GLN A CA 1
ATOM 3193 C C . GLN A 1 417 ? -14.003 16.671 27.211 1.00 34.81 417 GLN A C 1
ATOM 3194 O O . GLN A 1 417 ? -15.125 16.734 26.725 1.00 28.05 417 GLN A O 1
ATOM 3200 N N . GLU A 1 418 ? -13.746 16.048 28.354 1.00 43.14 418 GLU A N 1
ATOM 3201 C CA . GLU A 1 418 ? -14.779 15.363 29.129 1.00 46.95 418 GLU A CA 1
ATOM 3202 C C . GLU A 1 418 ? -16.091 16.138 29.215 1.00 39.45 418 GLU A C 1
ATOM 3203 O O . GLU A 1 418 ? -17.163 15.635 28.879 1.00 43.45 418 GLU A O 1
ATOM 3209 N N . GLU A 1 419 ? -15.975 17.375 29.669 1.00 29.60 419 GLU A N 1
ATOM 3210 C CA . GLU A 1 419 ? -17.104 18.262 29.887 1.00 29.96 419 GLU A CA 1
ATOM 3211 C C . GLU A 1 419 ? -17.909 18.743 28.673 1.00 33.26 419 GLU A C 1
ATOM 3212 O O . GLU A 1 419 ? -19.134 18.651 28.670 1.00 29.33 419 GLU A O 1
ATOM 3218 N N . THR A 1 420 ? -17.235 19.247 27.642 1.00 27.33 420 THR A N 1
ATOM 3219 C CA . THR A 1 420 ? -17.928 19.749 26.452 1.00 24.35 420 THR A CA 1
ATOM 3220 C C . THR A 1 420 ? -18.118 18.711 25.347 1.00 23.93 420 THR A C 1
ATOM 3221 O O . THR A 1 420 ? -18.900 18.916 24.414 1.00 27.03 420 THR A O 1
ATOM 3225 N N . GLY A 1 421 ? -17.381 17.609 25.444 1.00 23.48 421 GLY A N 1
ATOM 3226 C CA . GLY A 1 421 ? -17.469 16.553 24.449 1.00 26.00 421 GLY A CA 1
ATOM 3227 C C . GLY A 1 421 ? -16.610 16.758 23.206 1.00 28.44 421 GLY A C 1
ATOM 3228 O O . GLY A 1 421 ? -16.527 15.874 22.361 1.00 24.58 421 GLY A O 1
ATOM 3229 N N . GLU A 1 422 ? -15.946 17.902 23.087 1.00 19.83 422 GLU A N 1
ATOM 3230 C CA . GLU A 1 422 ? -15.145 18.136 21.889 1.00 18.97 422 GLU A CA 1
ATOM 3231 C C . GLU A 1 422 ? -13.801 17.415 21.879 1.00 23.46 422 GLU A C 1
ATOM 3232 O O . GLU A 1 422 ? -13.262 17.070 22.930 1.00 23.52 422 GLU A O 1
ATOM 3238 N N . LEU A 1 423 ? -13.281 17.179 20.674 1.00 16.87 423 LEU A N 1
ATOM 3239 C CA . LEU A 1 423 ? -11.967 16.574 20.493 1.00 16.61 423 LEU A CA 1
ATOM 3240 C C . LEU A 1 423 ? -11.045 17.782 20.305 1.00 18.61 423 LEU A C 1
ATOM 3241 O O . LEU A 1 423 ? -11.148 18.508 19.314 1.00 18.45 423 LEU A O 1
ATOM 3246 N N . LEU A 1 424 ? -10.138 17.999 21.249 1.00 15.68 424 LEU A N 1
ATOM 3247 C CA . LEU A 1 424 ? -9.268 19.161 21.167 1.00 14.57 424 LEU A CA 1
ATOM 3248 C C . LEU A 1 424 ? -7.864 18.811 20.764 1.00 17.69 424 LEU A C 1
ATOM 3249 O O . LEU A 1 424 ? -7.341 17.768 21.146 1.00 15.03 424 LEU A O 1
ATOM 3254 N N . LEU A 1 425 ? -7.273 19.692 19.965 1.00 14.08 425 LEU A N 1
ATOM 3255 C CA . LEU A 1 425 ? -5.878 19.561 19.555 1.00 12.79 425 LEU A CA 1
ATOM 3256 C C . LEU A 1 425 ? -5.189 20.781 20.167 1.00 16.21 425 LEU A C 1
ATOM 3257 O O . LEU A 1 425 ? -5.629 21.915 19.988 1.00 13.38 425 LEU A O 1
ATOM 3262 N N . TRP A 1 426 ? -4.137 20.545 20.938 1.00 12.64 426 TRP A N 1
ATOM 3263 C CA . TRP A 1 426 ? -3.389 21.625 21.568 1.00 13.43 426 TRP A CA 1
ATOM 3264 C C . TRP A 1 426 ? -2.041 21.764 20.898 1.00 13.33 426 TRP A C 1
ATOM 3265 O O . TRP A 1 426 ? -1.332 20.769 20.723 1.00 15.05 426 TRP A O 1
ATOM 3276 N N . GLY A 1 427 ? -1.680 22.994 20.545 1.00 10.76 427 GLY A N 1
ATOM 3277 C CA . GLY A 1 427 ? -0.409 23.242 19.887 1.00 10.84 427 GLY A CA 1
ATOM 3278 C C . GLY A 1 427 ? 0.335 24.405 20.514 1.00 14.21 427 GLY A C 1
ATOM 3279 O O . GLY A 1 427 ? -0.122 24.983 21.511 1.00 14.25 427 GLY A O 1
ATOM 3280 N N . HIS A 1 428 ? 1.456 24.776 19.903 1.00 10.26 428 HIS A N 1
ATOM 3281 C CA . HIS A 1 428 ? 2.293 25.837 20.447 1.00 12.46 428 HIS A CA 1
ATOM 3282 C C . HIS A 1 428 ? 2.160 27.189 19.802 1.00 16.18 428 HIS A C 1
ATOM 3283 O O . HIS A 1 428 ? 2.922 28.105 20.119 1.00 17.90 428 HIS A O 1
ATOM 3290 N N . GLY A 1 429 ? 1.191 27.329 18.903 1.00 13.16 429 GLY A N 1
ATOM 3291 C CA . GLY A 1 429 ? 1.005 28.609 18.253 1.00 13.47 429 GLY A CA 1
ATOM 3292 C C . GLY A 1 429 ? 0.111 28.449 17.048 1.00 13.16 429 GLY A C 1
ATOM 3293 O O . GLY A 1 429 ? -0.221 27.331 16.649 1.00 13.29 429 GLY A O 1
ATOM 3294 N N . GLU A 1 430 ? -0.274 29.577 16.456 1.00 11.69 430 GLU A N 1
ATOM 3295 C CA . GLU A 1 430 ? -1.120 29.569 15.270 1.00 11.61 430 GLU A CA 1
ATOM 3296 C C . GLU A 1 430 ? -0.426 28.860 14.091 1.00 13.25 430 GLU A C 1
ATOM 3297 O O . GLU A 1 430 ? -1.036 28.060 13.383 1.00 13.05 430 GLU A O 1
ATOM 3303 N N . LEU A 1 431 ? 0.856 29.153 13.882 1.00 12.08 431 LEU A N 1
ATOM 3304 C CA . LEU A 1 431 ? 1.595 28.534 12.796 1.00 9.96 431 LEU A CA 1
ATOM 3305 C C . LEU A 1 431 ? 1.741 27.049 13.058 1.00 12.28 431 LEU A C 1
AT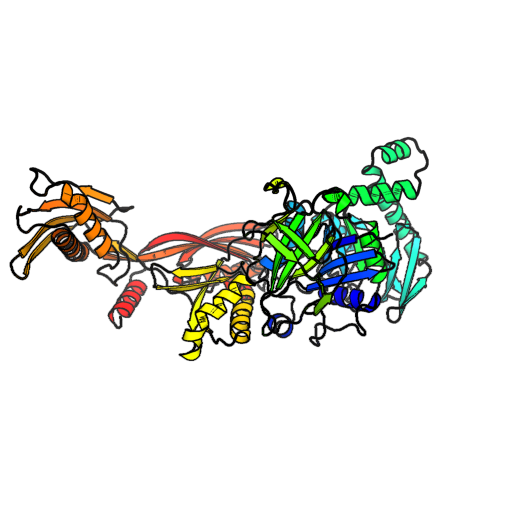OM 3306 O O . LEU A 1 431 ? 1.567 26.229 12.146 1.00 9.95 431 LEU A O 1
ATOM 3311 N N . HIS A 1 432 ? 2.036 26.688 14.304 1.00 10.36 432 HIS A N 1
ATOM 3312 C CA . HIS A 1 432 ? 2.170 25.259 14.620 1.00 8.86 432 HIS A CA 1
ATOM 3313 C C . HIS A 1 432 ? 0.889 24.509 14.215 1.00 11.10 432 HIS A C 1
ATOM 3314 O O . HIS A 1 432 ? 0.946 23.491 13.514 1.00 11.52 432 HIS A O 1
ATOM 3321 N N . LEU A 1 433 ? -0.264 25.014 14.651 1.00 10.37 433 LEU A N 1
ATOM 3322 C CA . LEU A 1 433 ? -1.542 24.354 14.347 1.00 8.89 433 LEU A CA 1
ATOM 3323 C C . LEU A 1 433 ? -1.840 24.347 12.852 1.00 10.72 433 LEU A C 1
ATOM 3324 O O . LEU A 1 433 ? -2.394 23.382 12.320 1.00 10.92 433 LEU A O 1
ATOM 3329 N N . ALA A 1 434 ? -1.448 25.407 12.148 1.00 10.56 434 ALA A N 1
ATOM 3330 C CA . ALA A 1 434 ? -1.663 25.431 10.710 1.00 10.89 434 ALA A CA 1
ATOM 3331 C C . ALA A 1 434 ? -0.858 24.303 10.057 1.00 11.46 434 ALA A C 1
ATOM 3332 O O . ALA A 1 434 ? -1.354 23.614 9.167 1.00 10.93 434 ALA A O 1
ATOM 3334 N N . THR A 1 435 ? 0.382 24.100 10.505 1.00 10.99 435 THR A N 1
ATOM 3335 C CA . THR A 1 435 ? 1.184 23.036 9.909 1.00 9.72 435 THR A CA 1
ATOM 3336 C C . THR A 1 435 ? 0.627 21.660 10.241 1.00 12.24 435 THR A C 1
ATOM 3337 O O . THR A 1 435 ? 0.820 20.727 9.468 1.00 12.15 435 THR A O 1
ATOM 3341 N N . ALA A 1 436 ? -0.074 21.536 11.365 1.00 9.76 436 ALA A N 1
ATOM 3342 C CA . ALA A 1 436 ? -0.668 20.235 11.729 1.00 11.41 436 ALA A CA 1
ATOM 3343 C C . ALA A 1 436 ? -1.869 19.965 10.812 1.00 11.26 436 ALA A C 1
ATOM 3344 O O . ALA A 1 436 ? -2.081 18.840 10.364 1.00 11.80 436 ALA A O 1
ATOM 3346 N N . LYS A 1 437 ? -2.664 20.997 10.561 1.00 9.46 437 LYS A N 1
ATOM 3347 C CA . LYS A 1 437 ? -3.818 20.843 9.675 1.00 11.14 437 LYS A CA 1
ATOM 3348 C C . LYS A 1 437 ? -3.328 20.419 8.296 1.00 12.89 437 LYS A C 1
ATOM 3349 O O . LYS A 1 437 ? -3.911 19.545 7.646 1.00 11.79 437 LYS A O 1
ATOM 3355 N N . GLU A 1 438 ? -2.266 21.071 7.837 1.00 10.82 438 GLU A N 1
ATOM 3356 C CA . GLU A 1 438 ? -1.674 20.757 6.544 1.00 10.67 438 GLU A CA 1
ATOM 3357 C C . GLU A 1 438 ? -1.121 19.347 6.518 1.00 12.73 438 GLU A C 1
ATOM 3358 O O . GLU A 1 438 ? -1.234 18.662 5.509 1.00 12.13 438 GLU A O 1
ATOM 3364 N N . ARG A 1 439 ? -0.505 18.917 7.624 1.00 10.30 439 ARG A N 1
ATOM 3365 C CA . ARG A 1 439 ? 0.059 17.586 7.639 1.00 8.81 439 ARG A CA 1
ATOM 3366 C C . ARG A 1 439 ? -1.036 16.520 7.547 1.00 9.95 439 ARG A C 1
ATOM 3367 O O . ARG A 1 439 ? -0.842 15.517 6.856 1.00 9.97 439 ARG A O 1
ATOM 3375 N N . LEU A 1 440 ? -2.162 16.737 8.229 1.00 11.77 440 LEU A N 1
ATOM 3376 C CA . LEU A 1 440 ? -3.286 15.804 8.167 1.00 10.73 440 LEU A CA 1
ATOM 3377 C C . LEU A 1 440 ? -3.744 15.741 6.696 1.00 13.49 440 LEU A C 1
ATOM 3378 O O . LEU A 1 440 ? -4.081 14.668 6.183 1.00 11.62 440 LEU A O 1
ATOM 3383 N N . GLN A 1 441 ? -3.731 16.887 6.015 1.00 10.52 441 GLN A N 1
ATOM 3384 C CA . GLN A 1 441 ? -4.103 16.925 4.586 1.00 10.54 441 GLN A CA 1
ATOM 3385 C C . GLN A 1 441 ? -3.114 16.070 3.759 1.00 14.23 441 GLN A C 1
ATOM 3386 O O . GLN A 1 441 ? -3.503 15.403 2.804 1.00 14.88 441 GLN A O 1
ATOM 3392 N N . ASP A 1 442 ? -1.826 16.087 4.112 1.00 11.75 442 ASP A N 1
ATOM 3393 C CA . ASP A 1 442 ? -0.840 15.290 3.390 1.00 13.34 442 ASP A CA 1
ATOM 3394 C C . ASP A 1 442 ? -1.157 13.823 3.554 1.00 12.84 442 ASP A C 1
ATOM 3395 O O . ASP A 1 442 ? -0.842 13.019 2.675 1.00 15.18 442 ASP A O 1
ATOM 3400 N N . TYR A 1 443 ? -1.740 13.487 4.703 1.00 13.85 443 TYR A N 1
ATOM 3401 C CA . TYR A 1 443 ? -2.090 12.097 5.010 1.00 11.89 443 TYR A CA 1
ATOM 3402 C C . TYR A 1 443 ? -3.449 11.723 4.419 1.00 15.08 443 TYR A C 1
ATOM 3403 O O . TYR A 1 443 ? -3.939 10.611 4.638 1.00 18.32 443 TYR A O 1
ATOM 3412 N N . GLY A 1 444 ? -4.054 12.652 3.689 1.00 13.02 444 GLY A N 1
ATOM 3413 C CA . GLY A 1 444 ? -5.338 12.368 3.035 1.00 14.27 444 GLY A CA 1
ATOM 3414 C C . GLY A 1 444 ? -6.604 12.735 3.798 1.00 16.02 444 GLY A C 1
ATOM 3415 O O . GLY A 1 444 ? -7.711 12.332 3.431 1.00 16.55 444 GLY A O 1
ATOM 3416 N N . VAL A 1 445 ? -6.465 13.536 4.839 1.00 13.15 445 VAL A N 1
ATOM 3417 C CA . VAL A 1 445 ? -7.606 13.887 5.658 1.00 10.05 445 VAL A CA 1
ATOM 3418 C C . VAL A 1 445 ? -7.833 15.379 5.755 1.00 13.81 445 VAL A C 1
ATOM 3419 O O . VAL A 1 445 ? -6.924 16.126 6.087 1.00 14.38 445 VAL A O 1
ATOM 3423 N N . GLU A 1 446 ? -9.051 15.814 5.443 1.00 11.07 446 GLU A N 1
ATOM 3424 C CA . GLU A 1 446 ? -9.394 17.225 5.575 1.00 9.35 446 GLU A CA 1
ATOM 3425 C C . GLU A 1 446 ? -10.048 17.450 6.934 1.00 12.77 446 GLU A C 1
ATOM 3426 O O . GLU A 1 446 ? -11.078 16.845 7.250 1.00 14.95 446 GLU A O 1
ATOM 3432 N N . VAL A 1 447 ? -9.454 18.318 7.750 1.00 10.49 447 VAL A N 1
ATOM 3433 C CA . VAL A 1 447 ? -10.027 18.618 9.057 1.00 11.37 447 VAL A CA 1
ATOM 3434 C C . VAL A 1 447 ? -10.198 20.117 9.184 1.00 17.11 447 VAL A C 1
ATOM 3435 O O . VAL A 1 447 ? -9.528 20.886 8.495 1.00 21.62 447 VAL A O 1
ATOM 3439 N N . GLU A 1 448 ? -11.123 20.534 10.038 1.00 13.79 448 GLU A N 1
ATOM 3440 C CA . GLU A 1 448 ? -11.338 21.959 10.253 1.00 15.26 448 GLU A CA 1
ATOM 3441 C C . GLU A 1 448 ? -11.195 22.234 11.738 1.00 13.54 448 GLU A C 1
ATOM 3442 O O . GLU A 1 448 ? -11.548 21.387 12.556 1.00 16.59 448 GLU A O 1
ATOM 3448 N N . PHE A 1 449 ? -10.695 23.422 12.070 1.00 16.13 449 PHE A N 1
ATOM 3449 C CA . PHE A 1 449 ? -10.550 23.853 13.459 1.00 14.04 449 PHE A CA 1
ATOM 3450 C C . PHE A 1 449 ? -11.638 24.867 13.810 1.00 18.44 449 PHE A C 1
ATOM 3451 O O . PHE A 1 449 ? -12.038 25.675 12.968 1.00 18.35 449 PHE A O 1
ATOM 3459 N N . SER A 1 450 ? -12.114 24.827 15.052 1.00 16.99 450 SER A N 1
ATOM 3460 C CA . SER A 1 450 ? -13.063 25.828 15.528 1.00 17.50 450 SER A CA 1
ATOM 3461 C C . SER A 1 450 ? -12.611 26.283 16.920 1.00 17.45 450 SER A C 1
ATOM 3462 O O . SER A 1 450 ? -11.762 25.648 17.554 1.00 16.27 450 SER A O 1
ATOM 3465 N N . VAL A 1 451 ? -13.146 27.405 17.391 1.00 17.84 451 VAL A N 1
ATOM 3466 C CA . VAL A 1 451 ? -12.804 27.880 18.717 1.00 20.22 451 VAL A CA 1
ATOM 3467 C C . VAL A 1 451 ? -13.508 26.921 19.676 1.00 20.31 451 VAL A C 1
ATOM 3468 O O . VAL A 1 451 ? -14.703 26.644 19.522 1.00 22.30 451 VAL A O 1
ATOM 3472 N N . PRO A 1 452 ? -12.784 26.395 20.676 1.00 15.47 452 PRO A N 1
ATOM 3473 C CA . PRO A 1 452 ? -13.418 25.467 21.622 1.00 15.17 452 PRO A CA 1
ATOM 3474 C C . PRO A 1 452 ? -14.597 26.091 22.355 1.00 16.50 452 PRO A C 1
ATOM 3475 O O . PRO A 1 452 ? -14.607 27.294 22.633 1.00 20.85 452 PRO A O 1
ATOM 3479 N N . LYS A 1 453 ? -15.568 25.250 22.684 1.00 18.90 453 LYS A N 1
ATOM 3480 C CA . LYS A 1 453 ? -16.732 25.684 23.452 1.00 22.38 453 LYS A CA 1
ATOM 3481 C C . LYS A 1 453 ? -16.265 25.966 24.879 1.00 22.04 453 LYS A C 1
ATOM 3482 O O . LYS A 1 453 ? -15.380 25.286 25.391 1.00 23.17 453 LYS A O 1
ATOM 3488 N N . VAL A 1 454 ? -16.858 26.969 25.519 1.00 21.39 454 VAL A N 1
ATOM 3489 C CA . VAL A 1 454 ? -16.487 27.323 26.883 1.00 23.15 454 VAL A CA 1
ATOM 3490 C C . VAL A 1 454 ? -17.194 26.398 27.863 1.00 23.17 454 VAL A C 1
ATOM 3491 O O . VAL A 1 454 ? -18.385 26.126 27.728 1.00 22.75 454 VAL A O 1
ATOM 3495 N N . PRO A 1 455 ? -16.457 25.884 28.851 1.00 20.13 455 PRO A N 1
ATOM 3496 C CA . PRO A 1 455 ? -17.068 24.988 29.835 1.00 23.04 455 PRO A CA 1
ATOM 3497 C C . PRO A 1 455 ? -17.815 25.752 30.932 1.00 20.60 455 PRO A C 1
ATOM 3498 O O . PRO A 1 455 ? -17.341 25.868 32.067 1.00 21.47 455 PRO A O 1
ATOM 3502 N N . TYR A 1 456 ? -18.978 26.285 30.576 1.00 23.39 456 TYR A N 1
ATOM 3503 C CA . TYR A 1 456 ? -19.804 27.013 31.533 1.00 22.42 456 TYR A CA 1
ATOM 3504 C C . TYR A 1 456 ? -20.270 26.037 32.604 1.00 25.49 456 TYR A C 1
ATOM 3505 O O . TYR A 1 456 ? -20.288 24.823 32.402 1.00 20.57 456 TYR A O 1
ATOM 3514 N N . ARG A 1 457 ? -20.637 26.573 33.757 1.00 24.57 457 ARG A N 1
ATOM 3515 C CA . ARG A 1 457 ? -21.124 25.733 34.832 1.00 21.75 457 ARG A CA 1
ATOM 3516 C C . ARG A 1 457 ? -22.278 26.454 35.486 1.00 28.10 457 ARG A C 1
ATOM 3517 O O . ARG A 1 457 ? -22.681 27.525 35.029 1.00 24.11 457 ARG A O 1
ATOM 3525 N N . GLU A 1 458 ? -22.829 25.856 36.535 1.00 20.91 458 GLU A N 1
ATOM 3526 C CA . GLU A 1 458 ? -23.955 26.461 37.228 1.00 22.98 458 GLU A CA 1
ATOM 3527 C C . GLU A 1 458 ? -23.793 26.290 38.724 1.00 20.66 458 GLU A C 1
ATOM 3528 O O . GLU A 1 458 ? -23.009 25.468 39.176 1.00 21.23 458 GLU A O 1
ATOM 3534 N N . THR A 1 459 ? -24.533 27.089 39.486 1.00 23.87 459 THR A N 1
ATOM 3535 C CA . THR A 1 459 ? -24.513 26.977 40.936 1.00 23.05 459 THR A CA 1
ATOM 3536 C C . THR A 1 459 ? -25.824 27.535 41.470 1.00 22.31 459 THR A C 1
ATOM 3537 O O . THR A 1 459 ? -26.715 27.895 40.688 1.00 26.17 459 THR A O 1
ATOM 3541 N N . ILE A 1 460 ? -25.956 27.590 42.790 1.00 25.06 460 ILE A N 1
ATOM 3542 C CA . ILE A 1 460 ? -27.185 28.091 43.394 1.00 25.39 460 ILE A CA 1
ATOM 3543 C C . ILE A 1 460 ? -26.942 29.287 44.308 1.00 23.25 460 ILE A C 1
ATOM 3544 O O . ILE A 1 460 ? -25.869 29.424 44.888 1.00 23.30 460 ILE A O 1
ATOM 3549 N N . LYS A 1 461 ? -27.957 30.141 44.450 1.00 24.45 461 LYS A N 1
ATOM 3550 C CA . LYS A 1 461 ? -27.834 31.332 45.282 1.00 33.33 461 LYS A CA 1
ATOM 3551 C C . LYS A 1 461 ? -28.610 31.297 46.601 1.00 32.49 461 LYS A C 1
ATOM 3552 O O . LYS A 1 461 ? -28.355 32.110 47.496 1.00 30.36 461 LYS A O 1
ATOM 3558 N N . LYS A 1 462 ? -29.549 30.367 46.729 1.00 30.51 462 LYS A N 1
ATOM 3559 C CA . LYS A 1 462 ? -30.311 30.270 47.967 1.00 32.47 462 LYS A CA 1
ATOM 3560 C C . LYS A 1 462 ? -30.569 28.832 48.388 1.00 32.21 462 LYS A C 1
ATOM 3561 O O . LYS A 1 462 ? -30.516 27.900 47.578 1.00 24.38 462 LYS A O 1
ATOM 3567 N N . VAL A 1 463 ? -30.826 28.660 49.679 1.00 30.62 463 VAL A N 1
ATOM 3568 C CA . VAL A 1 463 ? -31.085 27.344 50.236 1.00 23.14 463 VAL A CA 1
ATOM 3569 C C . VAL A 1 463 ? -32.461 26.862 49.814 1.00 23.16 463 VAL A C 1
ATOM 3570 O O . VAL A 1 463 ? -33.390 27.656 49.664 1.00 25.62 463 VAL A O 1
ATOM 3574 N N . ALA A 1 464 ? -32.584 25.553 49.621 1.00 19.00 464 ALA A N 1
ATOM 3575 C CA . ALA A 1 464 ? -33.850 24.946 49.260 1.00 21.61 464 ALA A CA 1
ATOM 3576 C C . ALA A 1 464 ? -33.815 23.476 49.658 1.00 19.94 464 ALA A C 1
ATOM 3577 O O . ALA A 1 464 ? -32.745 22.893 49.819 1.00 20.28 464 ALA A O 1
ATOM 3579 N N . GLU A 1 465 ? -34.985 22.882 49.831 1.00 22.31 465 GLU A N 1
ATOM 3580 C CA . GLU A 1 465 ? -35.041 21.478 50.195 1.00 20.07 465 GLU A CA 1
ATOM 3581 C C . GLU A 1 465 ? -36.323 20.856 49.692 1.00 22.40 465 GLU A C 1
ATOM 3582 O O . GLU A 1 465 ? -37.316 21.539 49.435 1.00 22.15 465 GLU A O 1
ATOM 3588 N N . GLY A 1 466 ? -36.287 19.548 49.531 1.00 17.38 466 GLY A N 1
ATOM 3589 C CA . GLY A 1 466 ? -37.437 18.859 49.020 1.00 21.88 466 GLY A CA 1
ATOM 3590 C C . GLY A 1 466 ? -37.220 17.382 48.884 1.00 18.43 466 GLY A C 1
ATOM 3591 O O . GLY A 1 466 ? -36.164 16.837 49.227 1.00 21.91 466 GLY A O 1
ATOM 3592 N N . GLN A 1 467 ? -38.223 16.733 48.321 1.00 22.76 467 GLN A N 1
ATOM 3593 C CA . GLN A 1 467 ? -38.210 15.299 48.199 1.00 16.17 467 GLN A CA 1
ATOM 3594 C C . GLN A 1 467 ? -38.060 14.732 46.815 1.00 24.27 467 GLN A C 1
ATOM 3595 O O . GLN A 1 467 ? -38.571 15.273 45.837 1.00 26.01 467 GLN A O 1
ATOM 3601 N N . GLY A 1 468 ? -37.356 13.612 46.773 1.00 22.40 468 GLY A N 1
ATOM 3602 C CA . GLY A 1 468 ? -37.143 12.879 45.547 1.00 25.87 468 GLY A CA 1
ATOM 3603 C C . GLY A 1 468 ? -37.642 11.481 45.837 1.00 22.00 468 GLY A C 1
ATOM 3604 O O . GLY A 1 468 ? -37.158 10.806 46.749 1.00 21.03 468 GLY A O 1
ATOM 3605 N N . LYS A 1 469 ? -38.628 11.021 45.078 1.00 24.08 469 LYS A N 1
ATOM 3606 C CA . LYS A 1 469 ? -39.125 9.689 45.346 1.00 21.64 469 LYS A CA 1
ATOM 3607 C C . LYS A 1 469 ? -39.383 8.871 44.089 1.00 29.53 469 LYS A C 1
ATOM 3608 O O . LYS A 1 469 ? -39.913 9.376 43.100 1.00 32.97 469 LYS A O 1
ATOM 3614 N N . TYR A 1 470 ? -38.997 7.604 44.147 1.00 23.32 470 TYR A N 1
ATOM 3615 C CA . TYR A 1 470 ? -39.173 6.687 43.024 1.00 33.71 470 TYR A CA 1
ATOM 3616 C C . TYR A 1 470 ? -39.808 5.375 43.481 1.00 32.77 470 TYR A C 1
ATOM 3617 O O . TYR A 1 470 ? -39.239 4.668 44.309 1.00 29.34 470 TYR A O 1
ATOM 3626 N N . LYS A 1 471 ? -40.978 5.047 42.939 1.00 35.22 471 LYS A N 1
ATOM 3627 C CA . LYS A 1 471 ? -41.641 3.792 43.287 1.00 42.17 471 LYS A CA 1
ATOM 3628 C C . LYS A 1 471 ? -42.410 3.210 42.101 1.00 45.54 471 LYS A C 1
ATOM 3629 O O . LYS A 1 471 ? -43.381 3.798 41.623 1.00 52.78 471 LYS A O 1
ATOM 3635 N N . LYS A 1 472 ? -41.956 2.052 41.632 1.00 49.26 472 LYS A N 1
ATOM 3636 C CA . LYS A 1 472 ? -42.570 1.359 40.501 1.00 56.09 472 LYS A CA 1
ATOM 3637 C C . LYS A 1 472 ? -42.326 -0.140 40.624 1.00 59.44 472 LYS A C 1
ATOM 3638 O O . LYS A 1 472 ? -41.432 -0.570 41.350 1.00 56.19 472 LYS A O 1
ATOM 3644 N N . GLN A 1 473 ? -43.123 -0.937 39.919 1.00 64.44 473 GLN A N 1
ATOM 3645 C CA . GLN A 1 473 ? -42.963 -2.387 39.960 1.00 68.35 473 GLN A CA 1
ATOM 3646 C C . GLN A 1 473 ? -42.859 -2.947 38.548 1.00 68.50 473 GLN A C 1
ATOM 3647 O O . GLN A 1 473 ? -43.723 -2.696 37.710 1.00 67.99 473 GLN A O 1
ATOM 3653 N N . THR A 1 474 ? -41.794 -3.703 38.296 1.00 69.41 474 THR A N 1
ATOM 3654 C CA . THR A 1 474 ? -41.556 -4.297 36.984 1.00 69.71 474 THR A CA 1
ATOM 3655 C C . THR A 1 474 ? -41.535 -5.817 37.069 1.00 70.65 474 THR A C 1
ATOM 3656 O O . THR A 1 474 ? -40.550 -6.412 37.508 1.00 70.87 474 THR A O 1
ATOM 3660 N N . GLY A 1 475 ? -42.627 -6.441 36.641 1.00 71.33 475 GLY A N 1
ATOM 3661 C CA . GLY A 1 475 ? -42.718 -7.888 36.691 1.00 71.96 475 GLY A CA 1
ATOM 3662 C C . GLY A 1 475 ? -43.126 -8.350 38.076 1.00 72.35 475 GLY A C 1
ATOM 3663 O O . GLY A 1 475 ? -44.227 -8.051 38.540 1.00 72.46 475 GLY A O 1
ATOM 3664 N N . GLY A 1 476 ? -42.239 -9.078 38.742 1.00 71.71 476 GLY A N 1
ATOM 3665 C CA . GLY A 1 476 ? -42.541 -9.555 40.077 1.00 71.89 476 GLY A CA 1
ATOM 3666 C C . GLY A 1 476 ? -41.681 -8.870 41.118 1.00 70.91 476 GLY A C 1
ATOM 3667 O O . GLY A 1 476 ? -41.632 -9.295 42.273 1.00 71.13 476 GLY A O 1
ATOM 3668 N N . HIS A 1 477 ? -41.004 -7.801 40.711 1.00 69.89 477 HIS A N 1
ATOM 3669 C CA . HIS A 1 477 ? -40.131 -7.065 41.615 1.00 68.25 477 HIS A CA 1
ATOM 3670 C C . HIS A 1 477 ? -40.292 -5.561 41.435 1.00 64.32 477 HIS A C 1
ATOM 3671 O O . HIS A 1 477 ? -40.264 -5.052 40.314 1.00 65.25 477 HIS A O 1
ATOM 3678 N N . GLY A 1 478 ? -40.466 -4.856 42.551 1.00 58.71 478 GLY A N 1
ATOM 3679 C CA . GLY A 1 478 ? -40.650 -3.416 42.498 1.00 47.11 478 GLY A CA 1
ATOM 3680 C C . GLY A 1 478 ? -39.436 -2.588 42.887 1.00 36.37 478 GLY A C 1
ATOM 3681 O O . GLY A 1 478 ? -38.369 -3.122 43.177 1.00 35.06 478 GLY A O 1
ATOM 3682 N N . GLN A 1 479 ? -39.614 -1.272 42.884 1.00 33.90 479 GLN A N 1
ATOM 3683 C CA . GLN A 1 479 ? -38.547 -0.342 43.239 1.00 30.25 479 GLN A CA 1
ATOM 3684 C C . GLN A 1 479 ? -39.041 0.704 44.212 1.00 27.92 479 GLN A C 1
ATOM 3685 O O . GLN A 1 479 ? -40.178 1.167 44.110 1.00 25.78 479 GLN A O 1
ATOM 3691 N N . TYR A 1 480 ? -38.186 1.088 45.161 1.00 25.43 480 TYR A N 1
ATOM 3692 C CA . TYR A 1 480 ? -38.580 2.116 46.108 1.00 21.56 480 TYR A CA 1
ATOM 3693 C C . TYR A 1 480 ? -37.382 2.883 46.665 1.00 16.31 480 TYR A C 1
ATOM 3694 O O . TYR A 1 480 ? -36.466 2.292 47.228 1.00 20.02 480 TYR A O 1
ATOM 3703 N N . GLY A 1 481 ? -37.413 4.201 46.460 1.00 24.78 481 GLY A N 1
ATOM 3704 C CA . GLY A 1 481 ? -36.379 5.092 46.965 1.00 19.69 481 GLY A CA 1
ATOM 3705 C C . GLY A 1 481 ? -37.068 6.357 47.430 1.00 20.03 481 GLY A C 1
ATOM 3706 O O . GLY A 1 481 ? -37.931 6.889 46.733 1.00 20.63 481 GLY A O 1
ATOM 3707 N N . ASP A 1 482 ? -36.695 6.859 48.610 1.00 18.47 482 ASP A N 1
ATOM 3708 C CA . ASP A 1 482 ? -37.330 8.061 49.146 1.00 18.74 482 ASP A CA 1
ATOM 3709 C C . ASP A 1 482 ? -36.231 8.857 49.828 1.00 16.99 482 ASP A C 1
ATOM 3710 O O . ASP A 1 482 ? -35.664 8.421 50.838 1.00 16.80 482 ASP A O 1
ATOM 3715 N N . VAL A 1 483 ? -35.931 10.015 49.257 1.00 19.35 483 VAL A N 1
ATOM 3716 C CA . VAL A 1 483 ? -34.859 10.867 49.753 1.00 19.25 483 VAL A CA 1
ATOM 3717 C C . VAL A 1 483 ? -35.278 12.309 49.966 1.00 18.87 483 VAL A C 1
ATOM 3718 O O . VAL A 1 483 ? -35.904 12.918 49.095 1.00 19.11 483 VAL A O 1
ATOM 3722 N N . TRP A 1 484 ? -34.958 12.861 51.135 1.00 15.31 484 TRP A N 1
ATOM 3723 C CA . TRP A 1 484 ? -35.219 14.261 51.372 1.00 15.78 484 TRP A CA 1
ATOM 3724 C C . TRP A 1 484 ? -33.839 14.921 51.312 1.00 14.06 484 TRP A C 1
ATOM 3725 O O . TRP A 1 484 ? -32.918 14.568 52.068 1.00 14.50 484 TRP A O 1
ATOM 3736 N N . LEU A 1 485 ? -33.728 15.896 50.418 1.00 15.62 485 LEU A N 1
ATOM 3737 C CA . LEU A 1 485 ? -32.481 16.602 50.143 1.00 14.74 485 LEU A CA 1
ATOM 3738 C C . LEU A 1 485 ? -32.544 18.113 50.352 1.00 16.18 485 LEU A C 1
ATOM 3739 O O . LEU A 1 485 ? -33.479 18.770 49.908 1.00 17.59 485 LEU A O 1
ATOM 3744 N N . ARG A 1 486 ? -31.534 18.656 51.023 1.00 14.74 486 ARG A N 1
ATOM 3745 C CA . ARG A 1 486 ? -31.430 20.099 51.220 1.00 14.83 486 ARG A CA 1
ATOM 3746 C C . ARG A 1 486 ? -30.147 20.514 50.485 1.00 16.08 486 ARG A C 1
ATOM 3747 O O . ARG A 1 486 ? -29.105 19.886 50.652 1.00 15.21 486 ARG A O 1
ATOM 3755 N N . LEU A 1 487 ? -30.240 21.558 49.662 1.00 18.72 487 LEU A N 1
ATOM 3756 C CA . LEU A 1 487 ? -29.089 22.086 48.925 1.00 18.16 487 LEU A CA 1
ATOM 3757 C C . LEU A 1 487 ? -28.771 23.473 49.462 1.00 20.64 487 LEU A C 1
ATOM 3758 O O . LEU A 1 487 ? -29.663 24.299 49.649 1.00 21.09 487 LEU A O 1
ATOM 3763 N N . GLU A 1 488 ? -27.498 23.737 49.710 1.00 20.34 488 GLU A N 1
ATOM 3764 C CA . GLU A 1 488 ? -27.107 25.042 50.220 1.00 22.08 488 GLU A CA 1
ATOM 3765 C C . GLU A 1 488 ? -25.942 25.574 49.421 1.00 22.74 488 GLU A C 1
ATOM 3766 O O . GLU A 1 488 ? -25.024 24.823 49.070 1.00 23.38 488 GLU A O 1
ATOM 3772 N N . PRO A 1 489 ? -25.959 26.876 49.109 1.00 25.85 489 PRO A N 1
ATOM 3773 C CA . PRO A 1 489 ? -24.843 27.438 48.348 1.00 25.62 489 PRO A CA 1
ATOM 3774 C C . PRO A 1 489 ? -23.586 27.185 49.173 1.00 24.99 489 PRO A C 1
ATOM 3775 O O . PRO A 1 489 ? -23.631 27.258 50.398 1.00 25.30 489 PRO A O 1
ATOM 3779 N N . ALA A 1 490 ? -22.473 26.868 48.518 1.00 21.32 490 ALA A N 1
ATOM 3780 C CA . ALA A 1 490 ? -21.226 26.616 49.239 1.00 24.03 490 ALA A CA 1
ATOM 3781 C C . ALA A 1 490 ? -20.040 26.908 48.320 1.00 24.49 490 ALA A C 1
ATOM 3782 O O . ALA A 1 490 ? -20.177 26.882 47.103 1.00 26.29 490 ALA A O 1
ATOM 3784 N N . SER A 1 491 ? -18.877 27.174 48.901 1.00 24.38 491 SER A N 1
ATOM 3785 C CA . SER A 1 491 ? -17.705 27.483 48.083 1.00 31.53 491 SER A CA 1
ATOM 3786 C C . SER A 1 491 ? -17.190 26.239 47.377 1.00 32.46 491 SER A C 1
ATOM 3787 O O . SER A 1 491 ? -16.608 26.327 46.297 1.00 31.62 491 SER A O 1
ATOM 3790 N N . GLU A 1 492 ? -17.404 25.082 47.995 1.00 31.41 492 GLU A N 1
ATOM 3791 C CA . GLU A 1 492 ? -16.947 23.820 47.431 1.00 31.69 492 GLU A CA 1
ATOM 3792 C C . GLU A 1 492 ? -17.988 22.736 47.668 1.00 28.86 492 GLU A C 1
ATOM 3793 O O . GLU A 1 492 ? -18.788 22.834 48.597 1.00 29.64 492 GLU A O 1
ATOM 3799 N N . TYR A 1 493 ? -17.958 21.700 46.836 1.00 28.38 493 TYR A N 1
ATOM 3800 C CA . TYR A 1 493 ? -18.897 20.598 46.965 1.00 24.44 493 TYR A CA 1
ATOM 3801 C C . TYR A 1 493 ? -18.741 19.874 48.292 1.00 28.28 493 TYR A C 1
ATOM 3802 O O . TYR A 1 493 ? -17.633 19.696 48.801 1.00 24.46 493 TYR A O 1
ATOM 3811 N N . GLY A 1 494 ? -19.873 19.445 48.839 1.00 23.33 494 GLY A N 1
ATOM 3812 C CA . GLY A 1 494 ? -19.868 18.711 50.081 1.00 22.31 494 GLY A CA 1
ATOM 3813 C C . GLY A 1 494 ? -21.126 17.867 50.145 1.00 18.49 494 GLY A C 1
ATOM 3814 O O . GLY A 1 494 ? -22.178 18.297 49.688 1.00 19.60 494 GLY A O 1
ATOM 3815 N N . PHE A 1 495 ? -21.004 16.659 50.679 1.00 19.81 495 PHE A N 1
ATOM 3816 C CA . PHE A 1 495 ? -22.152 15.776 50.846 1.00 18.74 495 PHE A CA 1
ATOM 3817 C C . PHE A 1 495 ? -22.220 15.459 52.331 1.00 19.46 495 PHE A C 1
ATOM 3818 O O . PHE A 1 495 ? -21.224 15.042 52.931 1.00 21.91 495 PHE A O 1
ATOM 3826 N N . GLU A 1 496 ? -23.392 15.667 52.924 1.00 17.38 496 GLU A N 1
ATOM 3827 C CA . GLU A 1 496 ? -23.588 15.393 54.345 1.00 17.30 496 GLU A CA 1
ATOM 3828 C C . GLU A 1 496 ? -24.679 14.367 54.582 1.00 16.11 496 GLU A C 1
ATOM 3829 O O . GLU A 1 496 ? -25.801 14.547 54.130 1.00 18.49 496 GLU A O 1
ATOM 3835 N N . TRP A 1 497 ? -24.351 13.292 55.284 1.00 16.82 497 TRP A N 1
ATOM 3836 C CA . TRP A 1 497 ? -25.350 12.295 55.637 1.00 14.75 497 TRP A CA 1
ATOM 3837 C C . TRP A 1 497 ? -25.891 12.729 56.997 1.00 15.71 497 TRP A C 1
ATOM 3838 O O . TRP A 1 497 ? -25.163 12.724 57.998 1.00 18.35 497 TRP A O 1
ATOM 3849 N N . ARG A 1 498 ? -27.158 13.122 57.041 1.00 13.99 498 ARG A N 1
ATOM 3850 C CA . ARG A 1 498 ? -27.768 13.541 58.298 1.00 15.35 498 ARG A CA 1
ATOM 3851 C C . ARG A 1 498 ? -29.011 12.713 58.583 1.00 16.17 498 ARG A C 1
ATOM 3852 O O . ARG A 1 498 ? -29.941 13.165 59.235 1.00 15.44 498 ARG A O 1
ATOM 3860 N N . ILE A 1 499 ? -29.011 11.477 58.088 1.00 15.41 499 ILE A N 1
ATOM 3861 C CA . ILE A 1 499 ? -30.126 10.575 58.314 1.00 15.84 499 ILE A CA 1
ATOM 3862 C C . ILE A 1 499 ? -30.123 10.153 59.773 1.00 14.32 499 ILE A C 1
ATOM 3863 O O . ILE A 1 499 ? -29.063 9.848 60.326 1.00 18.63 499 ILE A O 1
ATOM 3868 N N . THR A 1 500 ? -31.301 10.166 60.394 1.00 16.70 500 THR A N 1
ATOM 3869 C CA . THR A 1 500 ? -31.436 9.769 61.785 1.00 17.42 500 THR A CA 1
ATOM 3870 C C . THR A 1 500 ? -32.437 8.623 61.930 1.00 17.45 500 THR A C 1
ATOM 3871 O O . THR A 1 500 ? -33.245 8.364 61.029 1.00 17.06 500 THR A O 1
ATOM 3875 N N . GLY A 1 501 ? -32.356 7.920 63.054 1.00 16.70 501 GLY A N 1
ATOM 3876 C CA . GLY A 1 501 ? -33.288 6.839 63.325 1.00 16.98 501 GLY A CA 1
ATOM 3877 C C . GLY A 1 501 ? -33.184 5.661 62.383 1.00 16.64 501 GLY A C 1
ATOM 3878 O O . GLY A 1 501 ? -34.055 4.791 62.376 1.00 17.62 501 GLY A O 1
ATOM 3879 N N . GLY A 1 502 ? -32.125 5.638 61.576 1.00 16.69 502 GLY A N 1
ATOM 3880 C CA . GLY A 1 502 ? -31.941 4.553 60.625 1.00 17.42 502 GLY A CA 1
ATOM 3881 C C . GLY A 1 502 ? -33.044 4.476 59.578 1.00 18.56 502 GLY A C 1
ATOM 3882 O O . GLY A 1 502 ? -33.292 3.389 59.017 1.00 17.06 502 GLY A O 1
ATOM 3883 N N . VAL A 1 503 ? -33.695 5.603 59.286 1.00 15.67 503 VAL A N 1
ATOM 3884 C CA . VAL A 1 503 ? -34.792 5.596 58.311 1.00 13.00 503 VAL A CA 1
ATOM 3885 C C . VAL A 1 503 ? -34.312 5.208 56.917 1.00 17.13 503 VAL A C 1
ATOM 3886 O O . VAL A 1 503 ? -35.113 4.767 56.094 1.00 17.54 503 VAL A O 1
ATOM 3890 N N . ILE A 1 504 ? -33.029 5.423 56.639 1.00 16.25 504 ILE A N 1
ATOM 3891 C CA . ILE A 1 504 ? -32.415 4.937 55.389 1.00 21.42 504 ILE A CA 1
ATOM 3892 C C . ILE A 1 504 ? -31.139 4.267 55.889 1.00 21.66 504 ILE A C 1
ATOM 3893 O O . ILE A 1 504 ? -30.341 4.879 56.615 1.00 20.14 504 ILE A O 1
ATOM 3898 N N . PRO A 1 505 ? -30.919 2.998 55.520 1.00 18.25 505 PRO A N 1
ATOM 3899 C CA . PRO A 1 505 ? -29.707 2.313 55.976 1.00 18.11 505 PRO A CA 1
ATOM 3900 C C . PRO A 1 505 ? -28.461 2.948 55.381 1.00 16.04 505 PRO A C 1
ATOM 3901 O O . PRO A 1 505 ? -28.491 3.466 54.256 1.00 20.05 505 PRO A O 1
ATOM 3905 N N . SER A 1 506 ? -27.368 2.896 56.132 1.00 19.31 506 SER A N 1
ATOM 3906 C CA . SER A 1 506 ? -26.108 3.483 55.692 1.00 23.73 506 SER A CA 1
ATOM 3907 C C . SER A 1 506 ? -25.602 2.873 54.393 1.00 27.06 506 SER A C 1
ATOM 3908 O O . SER A 1 506 ? -24.850 3.508 53.660 1.00 28.48 506 SER A O 1
ATOM 3911 N N . LYS A 1 507 ? -26.018 1.648 54.097 1.00 28.91 507 LYS A N 1
ATOM 3912 C CA . LYS A 1 507 ? -25.571 0.994 52.871 1.00 32.80 507 LYS A CA 1
ATOM 3913 C C . LYS A 1 507 ? -26.047 1.700 51.607 1.00 34.53 507 LYS A C 1
ATOM 3914 O O . LYS A 1 507 ? -25.559 1.405 50.520 1.00 33.32 507 LYS A O 1
ATOM 3920 N N . TYR A 1 508 ? -27.009 2.609 51.727 1.00 23.95 508 TYR A N 1
ATOM 3921 C CA . TYR A 1 508 ? -27.478 3.322 50.543 1.00 23.01 508 TYR A CA 1
ATOM 3922 C C . TYR A 1 508 ? -26.845 4.702 50.399 1.00 19.09 508 TYR A C 1
ATOM 3923 O O . TYR A 1 508 ? -27.143 5.421 49.448 1.00 22.99 508 TYR A O 1
ATOM 3932 N N . GLN A 1 509 ? -25.963 5.072 51.327 1.00 21.06 509 GLN A N 1
ATOM 3933 C CA . GLN A 1 509 ? -25.339 6.390 51.255 1.00 20.80 509 GLN A CA 1
ATOM 3934 C C . GLN A 1 509 ? -24.553 6.583 49.960 1.00 22.16 509 GLN A C 1
ATOM 3935 O O . GLN A 1 509 ? -24.643 7.626 49.323 1.00 21.26 509 GLN A O 1
ATOM 3941 N N . GLU A 1 510 ? -23.781 5.578 49.566 1.00 24.46 510 GLU A N 1
ATOM 3942 C CA . GLU A 1 510 ? -22.994 5.685 48.337 1.00 25.91 510 GLU A CA 1
ATOM 3943 C C . GLU A 1 510 ? -23.891 5.882 47.106 1.00 25.03 510 GLU A C 1
ATOM 3944 O O . GLU A 1 510 ? -23.602 6.709 46.239 1.00 24.88 510 GLU A O 1
ATOM 3950 N N . ALA A 1 511 ? -24.981 5.118 47.020 1.00 24.47 511 ALA A N 1
ATOM 3951 C CA . ALA A 1 511 ? -25.892 5.241 45.883 1.00 23.69 511 ALA A CA 1
ATOM 3952 C C . ALA A 1 511 ? -26.566 6.601 45.837 1.00 23.26 511 ALA A C 1
ATOM 3953 O O . ALA A 1 511 ? -26.801 7.155 44.766 1.00 23.47 511 ALA A O 1
ATOM 3955 N N . ILE A 1 512 ? -26.904 7.131 47.008 1.00 17.35 512 ILE A N 1
ATOM 3956 C CA . ILE A 1 512 ? -27.556 8.420 47.068 1.00 17.42 512 ILE A CA 1
ATOM 3957 C C . ILE A 1 512 ? -26.580 9.491 46.600 1.00 16.89 512 ILE A C 1
ATOM 3958 O O . ILE A 1 512 ? -26.934 10.323 45.765 1.00 19.44 512 ILE A O 1
ATOM 3963 N N . GLU A 1 513 ? -25.356 9.475 47.112 1.00 18.12 513 GLU A N 1
ATOM 3964 C CA . GLU A 1 513 ? -24.390 10.473 46.664 1.00 18.74 513 GLU A CA 1
ATOM 3965 C C . GLU A 1 513 ? -24.157 10.345 45.160 1.00 18.06 513 GLU A C 1
ATOM 3966 O O . GLU A 1 513 ? -24.034 11.349 44.461 1.00 19.91 513 GLU A O 1
ATOM 3972 N N . GLU A 1 514 ? -24.099 9.115 44.660 1.00 19.71 514 GLU A N 1
ATOM 3973 C CA . GLU A 1 514 ? -23.905 8.893 43.220 1.00 23.01 514 GLU A CA 1
ATOM 3974 C C . GLU A 1 514 ? -24.994 9.580 42.407 1.00 21.12 514 GLU A C 1
ATOM 3975 O O . GLU A 1 514 ? -24.717 10.230 41.404 1.00 22.02 514 GLU A O 1
ATOM 3981 N N . GLY A 1 515 ? -26.246 9.408 42.833 1.00 19.41 515 GLY A N 1
ATOM 3982 C CA . GLY A 1 515 ? -27.366 10.016 42.136 1.00 19.65 515 GLY A CA 1
ATOM 3983 C C . GLY A 1 515 ? -27.324 11.532 42.127 1.00 18.60 515 GLY A C 1
ATOM 3984 O O . GLY A 1 515 ? -27.722 12.177 41.162 1.00 21.93 515 GLY A O 1
ATOM 3985 N N . ILE A 1 516 ? -26.869 12.118 43.227 1.00 17.62 516 ILE A N 1
ATOM 3986 C CA . ILE A 1 516 ? -26.760 13.567 43.293 1.00 16.84 516 ILE A CA 1
ATOM 3987 C C . ILE A 1 516 ? -25.651 14.017 42.356 1.00 17.29 516 ILE A C 1
ATOM 3988 O O . ILE A 1 516 ? -25.826 14.970 41.597 1.00 19.91 516 ILE A O 1
ATOM 3993 N N . LYS A 1 517 ? -24.511 13.332 42.403 1.00 18.54 517 LYS A N 1
ATOM 3994 C CA . LYS A 1 517 ? -23.407 13.711 41.531 1.00 21.07 517 LYS A CA 1
ATOM 3995 C C . LYS A 1 517 ? -23.801 13.579 40.058 1.00 24.66 517 LYS A C 1
ATOM 3996 O O . LYS A 1 517 ? -23.460 14.430 39.237 1.00 21.57 517 LYS A O 1
ATOM 4002 N N . GLU A 1 518 ? -24.547 12.531 39.727 1.00 25.02 518 GLU A N 1
ATOM 4003 C CA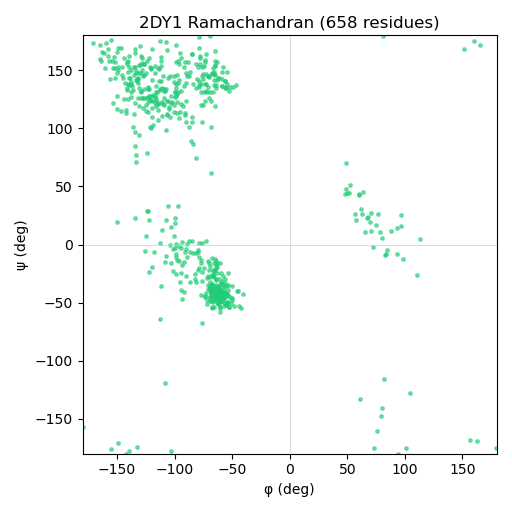 . GLU A 1 518 ? -24.969 12.330 38.345 1.00 28.66 518 GLU A CA 1
ATOM 4004 C C . GLU A 1 518 ? -25.909 13.429 37.858 1.00 26.81 518 GLU A C 1
ATOM 4005 O O . GLU A 1 518 ? -25.756 13.933 36.743 1.00 29.66 518 GLU A O 1
ATOM 4011 N N . ALA A 1 519 ? -26.862 13.836 38.693 1.00 23.21 519 ALA A N 1
ATOM 4012 C CA . ALA A 1 519 ? -27.794 14.878 38.301 1.00 21.75 519 ALA A CA 1
ATOM 4013 C C . ALA A 1 519 ? -27.081 16.220 38.240 1.00 26.83 519 ALA A C 1
ATOM 4014 O O . ALA A 1 519 ? -27.480 17.114 37.490 1.00 29.88 519 ALA A O 1
ATOM 4016 N N . ALA A 1 520 ? -26.017 16.362 39.025 1.00 23.54 520 ALA A N 1
ATOM 4017 C CA . ALA A 1 520 ? -25.291 17.620 39.043 1.00 20.78 520 ALA A CA 1
ATOM 4018 C C . ALA A 1 520 ? -24.509 17.840 37.750 1.00 23.76 520 ALA A C 1
ATOM 4019 O O . ALA A 1 520 ? -24.073 18.955 37.476 1.00 24.54 520 ALA A O 1
ATOM 4021 N N . LYS A 1 521 ? -24.353 16.789 36.952 1.00 23.07 521 LYS A N 1
ATOM 4022 C CA . LYS A 1 521 ? -23.628 16.907 35.686 1.00 25.45 521 LYS A CA 1
ATOM 4023 C C . LYS A 1 521 ? -24.384 17.801 34.709 1.00 29.33 521 LYS A C 1
ATOM 4024 O O . LYS A 1 521 ? -23.785 18.415 33.817 1.00 25.42 521 LYS A O 1
ATOM 4030 N N . LYS A 1 522 ? -25.701 17.878 34.879 1.00 28.20 522 LYS A N 1
ATOM 4031 C CA . LYS A 1 522 ? -26.533 18.699 34.013 1.00 27.90 522 LYS A CA 1
ATOM 4032 C C . LYS A 1 522 ? -27.480 19.606 34.796 1.00 28.19 522 LYS A C 1
ATOM 4033 O O . LYS A 1 522 ? -28.580 19.198 35.163 1.00 32.01 522 LYS A O 1
ATOM 4039 N N . GLY A 1 523 ? -27.049 20.841 35.030 1.00 26.36 523 GLY A N 1
ATOM 4040 C CA . GLY A 1 523 ? -27.850 21.799 35.773 1.00 28.28 523 GLY A CA 1
ATOM 4041 C C . GLY A 1 523 ? -29.175 22.181 35.142 1.00 30.61 523 GLY A C 1
ATOM 4042 O O . GLY A 1 523 ? -29.357 22.085 33.924 1.00 29.34 523 GLY A O 1
ATOM 4043 N N . VAL A 1 524 ? -30.100 22.644 35.977 1.00 26.39 524 VAL A N 1
ATOM 4044 C CA . VAL A 1 524 ? -31.427 23.026 35.507 1.00 29.75 524 VAL A CA 1
ATOM 4045 C C . VAL A 1 524 ? -31.487 24.349 34.751 1.00 29.40 524 VAL A C 1
ATOM 4046 O O . VAL A 1 524 ? -32.436 24.589 34.004 1.00 32.97 524 VAL A O 1
ATOM 4050 N N . LEU A 1 525 ? -30.493 25.211 34.932 1.00 33.71 525 LEU A N 1
ATOM 4051 C CA . LEU A 1 525 ? -30.513 26.510 34.264 1.00 32.40 525 LEU A CA 1
ATOM 4052 C C . LEU A 1 525 ? -30.257 26.422 32.766 1.00 34.67 525 LEU A C 1
ATOM 4053 O O . LEU A 1 525 ? -31.021 26.962 31.965 1.00 37.13 525 LEU A O 1
ATOM 4058 N N . ALA A 1 526 ? -29.188 25.737 32.384 1.00 29.92 526 ALA A N 1
ATOM 4059 C CA . ALA A 1 526 ? -28.851 25.612 30.975 1.00 31.26 526 ALA A CA 1
ATOM 4060 C C . ALA A 1 526 ? -28.138 24.301 30.666 1.00 32.54 526 ALA A C 1
ATOM 4061 O O . ALA A 1 526 ? -27.456 24.183 29.650 1.00 36.10 526 ALA A O 1
ATOM 4063 N N . GLY A 1 527 ? -28.279 23.325 31.558 1.00 32.23 527 GLY A N 1
ATOM 4064 C CA . GLY A 1 527 ? -27.669 22.019 31.345 1.00 25.85 527 GLY A CA 1
ATOM 4065 C C . GLY A 1 527 ? -26.162 21.846 31.529 1.00 26.19 527 GLY A C 1
ATOM 4066 O O . GLY A 1 527 ? -25.601 20.846 31.082 1.00 27.15 527 GLY A O 1
ATOM 4067 N N . PHE A 1 528 ? -25.506 22.787 32.198 1.00 27.69 528 PHE A N 1
ATOM 4068 C CA . PHE A 1 528 ? -24.061 22.693 32.429 1.00 24.53 528 PHE A CA 1
ATOM 4069 C C . PHE A 1 528 ? -23.784 22.050 33.795 1.00 27.19 528 PHE A C 1
ATOM 4070 O O . PHE A 1 528 ? -24.675 22.020 34.647 1.00 23.76 528 PHE A O 1
ATOM 4078 N N . PRO A 1 529 ? -22.559 21.521 34.017 1.00 24.68 529 PRO A N 1
ATOM 4079 C CA . PRO A 1 529 ? -22.244 20.898 35.313 1.00 26.46 529 PRO A CA 1
ATOM 4080 C C . PRO A 1 529 ? -22.491 21.874 36.454 1.00 23.78 529 PRO A C 1
ATOM 4081 O O . PRO A 1 529 ? -22.194 23.065 36.331 1.00 22.19 529 PRO A O 1
ATOM 4085 N N . VAL A 1 530 ? -23.029 21.366 37.565 1.00 22.61 530 VAL A N 1
ATOM 4086 C CA . VAL A 1 530 ? -23.331 22.209 38.721 1.00 19.95 530 VAL A CA 1
ATOM 4087 C C . VAL A 1 530 ? -22.258 22.084 39.787 1.00 18.41 530 VAL A C 1
ATOM 4088 O O . VAL A 1 530 ? -21.748 20.992 40.045 1.00 21.21 530 VAL A O 1
ATOM 4092 N N . MET A 1 531 ? -21.916 23.210 40.397 1.00 18.06 531 MET A N 1
ATOM 4093 C CA . MET A 1 531 ? -20.908 23.245 41.440 1.00 19.83 531 MET A CA 1
ATOM 4094 C C . MET A 1 531 ? -21.310 24.234 42.537 1.00 19.42 531 MET A C 1
ATOM 4095 O O . MET A 1 531 ? -22.365 24.866 42.475 1.00 19.61 531 MET A O 1
ATOM 4100 N N . GLY A 1 532 ? -20.456 24.346 43.543 1.00 21.50 532 GLY A N 1
ATOM 4101 C CA . GLY A 1 532 ? -20.711 25.279 44.621 1.00 21.19 532 GLY A CA 1
ATOM 4102 C C . GLY A 1 532 ? -21.945 25.015 45.467 1.00 20.45 532 GLY A C 1
ATOM 4103 O O . GLY A 1 532 ? -22.709 25.938 45.756 1.00 21.91 532 GLY A O 1
ATOM 4104 N N . PHE A 1 533 ? -22.151 23.763 45.865 1.00 21.04 533 PHE A N 1
ATOM 4105 C CA . PHE A 1 533 ? -23.295 23.439 46.718 1.00 21.73 533 PHE A CA 1
ATOM 4106 C C . PHE A 1 533 ? -22.972 22.332 47.693 1.00 19.05 533 PHE A C 1
ATOM 4107 O O . PHE A 1 533 ? -22.123 21.477 47.428 1.00 19.28 533 PHE A O 1
ATOM 4115 N N . LYS A 1 534 ? -23.672 22.361 48.822 1.00 19.80 534 LYS A N 1
ATOM 4116 C CA . LYS A 1 534 ? -23.538 21.338 49.839 1.00 18.96 534 LYS A CA 1
ATOM 4117 C C . LYS A 1 534 ? -24.858 20.592 49.729 1.00 15.46 534 LYS A C 1
ATOM 4118 O O . LYS A 1 534 ? -25.919 21.218 49.651 1.00 19.24 534 LYS A O 1
ATOM 4124 N N . ALA A 1 535 ? -24.783 19.264 49.672 1.00 16.10 535 ALA A N 1
ATOM 4125 C CA . ALA A 1 535 ? -25.967 18.426 49.576 1.00 14.74 535 ALA A CA 1
ATOM 4126 C C . ALA A 1 535 ? -26.117 17.701 50.911 1.00 16.54 535 ALA A C 1
ATOM 4127 O O . ALA A 1 535 ? -25.224 16.964 51.336 1.00 19.07 535 ALA A O 1
ATOM 4129 N N . ILE A 1 536 ? -27.255 17.914 51.559 1.00 16.04 536 ILE A N 1
ATOM 4130 C CA . ILE A 1 536 ? -27.554 17.307 52.847 1.00 15.25 536 ILE A CA 1
ATOM 4131 C C . ILE A 1 536 ? -28.752 16.361 52.713 1.00 15.04 536 ILE A C 1
ATOM 4132 O O . ILE A 1 536 ? -29.848 16.789 52.331 1.00 15.50 536 ILE A O 1
ATOM 4137 N N . VAL A 1 537 ? -28.539 15.075 53.006 1.00 14.61 537 VAL A N 1
ATOM 4138 C CA . VAL A 1 537 ? -29.631 14.099 52.957 1.00 13.41 537 VAL A CA 1
ATOM 4139 C C . VAL A 1 537 ? -30.058 13.982 54.411 1.00 15.05 537 VAL A C 1
ATOM 4140 O O . VAL A 1 537 ? -29.301 13.492 55.260 1.00 15.06 537 VAL A O 1
ATOM 4144 N N . TYR A 1 538 ? -31.276 14.442 54.691 1.00 14.95 538 TYR A N 1
ATOM 4145 C CA . TYR A 1 538 ? -31.744 14.527 56.066 1.00 15.34 538 TYR A CA 1
ATOM 4146 C C . TYR A 1 538 ? -32.949 13.720 56.490 1.00 16.48 538 TYR A C 1
ATOM 4147 O O . TYR A 1 538 ? -33.296 13.708 57.667 1.00 14.62 538 TYR A O 1
ATOM 4156 N N . ASN A 1 539 ? -33.609 13.067 55.541 1.00 16.42 539 ASN A N 1
ATOM 4157 C CA . ASN A 1 539 ? -34.765 12.254 55.885 1.00 15.90 539 ASN A CA 1
ATOM 4158 C C . ASN A 1 539 ? -35.021 11.362 54.669 1.00 14.95 539 ASN A C 1
ATOM 4159 O O . ASN A 1 539 ? -34.382 11.521 53.620 1.00 13.85 539 ASN A O 1
ATOM 4164 N N . GLY A 1 540 ? -35.932 10.414 54.818 1.00 14.60 540 GLY A N 1
ATOM 4165 C CA . GLY A 1 540 ? -36.237 9.515 53.718 1.00 15.33 540 GLY A CA 1
ATOM 4166 C C . GLY A 1 540 ? -36.823 8.248 54.300 1.00 20.33 540 GLY A C 1
ATOM 4167 O O . GLY A 1 540 ? -37.179 8.192 55.484 1.00 16.98 540 GLY A O 1
ATOM 4168 N N . SER A 1 541 ? -36.939 7.216 53.481 1.00 17.38 541 SER A N 1
ATOM 4169 C CA . SER A 1 541 ? -37.471 5.963 53.980 1.00 16.49 541 SER A CA 1
ATOM 4170 C C . SER A 1 541 ? -37.110 4.882 52.984 1.00 20.57 541 SER A C 1
ATOM 4171 O O . SER A 1 541 ? -36.695 5.182 51.857 1.00 19.69 541 SER A O 1
ATOM 4174 N N . TYR A 1 542 ? -37.247 3.632 53.405 1.00 19.09 542 TYR A N 1
ATOM 4175 C CA . TYR A 1 542 ? -36.937 2.511 52.532 1.00 19.94 542 TYR A CA 1
ATOM 4176 C C . TYR A 1 542 ? -37.810 1.320 52.881 1.00 24.36 542 TYR A C 1
ATOM 4177 O O . TYR A 1 542 ? -38.458 1.294 53.926 1.00 20.77 542 TYR A O 1
ATOM 4186 N N . HIS A 1 543 ? -37.837 0.341 51.986 1.00 22.09 543 HIS A N 1
ATOM 4187 C CA . HIS A 1 543 ? -38.592 -0.879 52.232 1.00 25.18 543 HIS A CA 1
ATOM 4188 C C . HIS A 1 543 ? -37.616 -2.003 51.963 1.00 29.15 543 HIS A C 1
ATOM 4189 O O . HIS A 1 543 ? -36.979 -2.056 50.905 1.00 30.73 543 HIS A O 1
ATOM 4196 N N . GLU A 1 544 ? -37.477 -2.870 52.954 1.00 27.42 544 GLU A N 1
ATOM 4197 C CA . GLU A 1 544 ? -36.588 -4.012 52.901 1.00 33.32 544 GLU A CA 1
ATOM 4198 C C . GLU A 1 544 ? -36.672 -4.771 51.582 1.00 37.86 544 GLU A C 1
ATOM 4199 O O . GLU A 1 544 ? -35.657 -5.200 51.033 1.00 42.04 544 GLU A O 1
ATOM 4205 N N . VAL A 1 545 ? -37.888 -4.920 51.077 1.00 33.19 545 VAL A N 1
ATOM 4206 C CA . VAL A 1 545 ? -38.117 -5.644 49.837 1.00 43.63 545 VAL A CA 1
ATOM 4207 C C . VAL A 1 545 ? -37.748 -4.906 48.541 1.00 40.43 545 VAL A C 1
ATOM 4208 O O . VAL A 1 545 ? -36.803 -5.283 47.849 1.00 47.03 545 VAL A O 1
ATOM 4212 N N . ASP A 1 546 ? -38.487 -3.846 48.231 1.00 36.37 546 ASP A N 1
ATOM 4213 C CA . ASP A 1 546 ? -38.307 -3.090 46.998 1.00 34.35 546 ASP A CA 1
ATOM 4214 C C . ASP A 1 546 ? -37.176 -2.075 46.875 1.00 34.39 546 ASP A C 1
ATOM 4215 O O . ASP A 1 546 ? -36.928 -1.583 45.774 1.00 30.70 546 ASP A O 1
ATOM 4220 N N . SER A 1 547 ? -36.507 -1.739 47.974 1.00 29.59 547 SER A N 1
ATOM 4221 C CA . SER A 1 547 ? -35.434 -0.755 47.890 1.00 24.86 547 SER A CA 1
ATOM 4222 C C . SER A 1 547 ? -34.142 -1.296 47.281 1.00 30.56 547 SER A C 1
ATOM 4223 O O . SER A 1 547 ? -33.778 -2.454 47.486 1.00 30.18 547 SER A O 1
ATOM 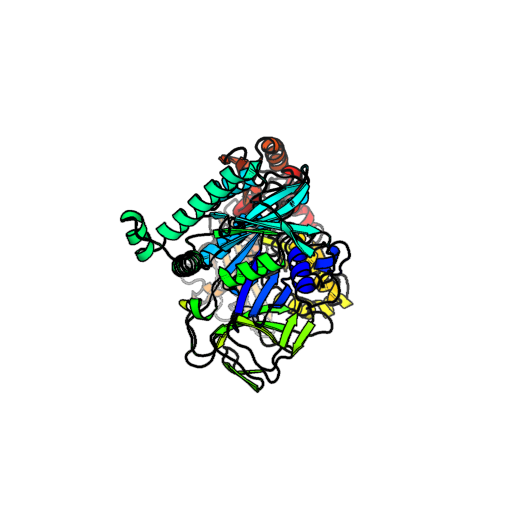4226 N N . SER A 1 548 ? -33.441 -0.442 46.541 1.00 26.61 548 SER A N 1
ATOM 4227 C CA . SER A 1 548 ? -32.194 -0.838 45.882 1.00 29.42 548 SER A CA 1
ATOM 4228 C C . SER A 1 548 ? -31.317 0.381 45.636 1.00 26.83 548 SER A C 1
ATOM 4229 O O . SER A 1 548 ? -31.737 1.507 45.890 1.00 28.64 548 SER A O 1
ATOM 4232 N N . ASP A 1 549 ? -30.112 0.159 45.122 1.00 29.30 549 ASP A N 1
ATOM 4233 C CA . ASP A 1 549 ? -29.222 1.273 44.819 1.00 22.73 549 ASP A CA 1
ATOM 4234 C C . ASP A 1 549 ? -29.804 2.089 43.670 1.00 29.10 549 ASP A C 1
ATOM 4235 O O . ASP A 1 549 ? -29.773 3.318 43.695 1.00 28.47 549 ASP A O 1
ATOM 4240 N N . LEU A 1 550 ? -30.350 1.408 42.665 1.00 24.22 550 LEU A N 1
ATOM 4241 C CA . LEU A 1 550 ? -30.933 2.109 41.524 1.00 21.90 550 LEU A CA 1
ATOM 4242 C C . LEU A 1 550 ? -32.092 2.996 41.952 1.00 22.25 550 LEU A C 1
ATOM 4243 O O . LEU A 1 550 ? -32.186 4.148 41.520 1.00 26.85 550 LEU A O 1
ATOM 4248 N N . ALA A 1 551 ? -32.984 2.459 42.787 1.00 23.15 551 ALA A N 1
ATOM 4249 C CA . ALA A 1 551 ? -34.134 3.222 43.262 1.00 22.14 551 ALA A CA 1
ATOM 4250 C C . ALA A 1 551 ? -33.652 4.448 44.026 1.00 13.52 551 ALA A C 1
ATOM 4251 O O . ALA A 1 551 ? -34.230 5.536 43.888 1.00 20.66 551 ALA A O 1
ATOM 4253 N N . PHE A 1 552 ? -32.601 4.278 44.812 1.00 21.32 552 PHE A N 1
ATOM 4254 C CA . PHE A 1 552 ? -32.084 5.417 45.567 1.00 19.77 552 PHE A CA 1
ATOM 4255 C C . PHE A 1 552 ? -31.281 6.392 44.699 1.00 21.36 552 PHE A C 1
ATOM 4256 O O . PHE A 1 552 ? -31.299 7.587 44.962 1.00 23.47 552 PHE A O 1
ATOM 4264 N N . GLN A 1 553 ? -30.606 5.903 43.655 1.00 27.70 553 GLN A N 1
ATOM 4265 C CA . GLN A 1 553 ? -29.858 6.799 42.767 1.00 20.05 553 GLN A CA 1
ATOM 4266 C C . GLN A 1 553 ? -30.870 7.676 42.054 1.00 22.86 553 GLN A C 1
ATOM 4267 O O . GLN A 1 553 ? -30.671 8.880 41.911 1.00 23.78 553 GLN A O 1
ATOM 4273 N N . ILE A 1 554 ? -31.964 7.065 41.592 1.00 21.77 554 ILE A N 1
ATOM 4274 C CA . ILE A 1 554 ? -32.995 7.824 40.901 1.00 23.05 554 ILE A CA 1
ATOM 4275 C C . ILE A 1 554 ? -33.688 8.809 41.837 1.00 19.09 554 ILE A C 1
ATOM 4276 O O . ILE A 1 554 ? -33.893 9.969 41.487 1.00 24.46 554 ILE A O 1
ATOM 4281 N N . ALA A 1 555 ? -34.081 8.340 43.021 1.00 21.34 555 ALA A N 1
ATOM 4282 C CA . ALA A 1 555 ? -34.751 9.216 43.972 1.00 22.74 555 ALA A CA 1
ATOM 4283 C C . ALA A 1 555 ? -33.853 10.414 44.292 1.00 14.22 555 ALA A C 1
ATOM 4284 O O . ALA A 1 555 ? -34.321 11.550 44.370 1.00 20.95 555 ALA A O 1
ATOM 4286 N N . ALA A 1 556 ? -32.559 10.149 44.456 1.00 21.96 556 ALA A N 1
ATOM 4287 C CA . ALA A 1 556 ? -31.599 11.208 44.766 1.00 23.31 556 ALA A CA 1
ATOM 4288 C C . ALA A 1 556 ? -31.478 12.193 43.595 1.00 18.24 556 ALA A C 1
ATOM 4289 O O . ALA A 1 556 ? -31.453 13.412 43.794 1.00 19.60 556 ALA A O 1
ATOM 4291 N N . SER A 1 557 ? -31.447 11.662 42.372 1.00 23.88 557 SER A N 1
ATOM 4292 C CA . SER A 1 557 ? -31.356 12.511 41.179 1.00 23.14 557 SER A CA 1
ATOM 4293 C C . SER A 1 557 ? -32.601 13.379 41.051 1.00 18.93 557 SER A C 1
ATOM 4294 O O . SER A 1 557 ? -32.511 14.583 40.787 1.00 25.29 557 SER A O 1
ATOM 4297 N N . LEU A 1 558 ? -33.773 12.770 41.251 1.00 21.13 558 LEU A N 1
ATOM 4298 C CA . LEU A 1 558 ? -35.036 13.498 41.187 1.00 20.78 558 LEU A CA 1
ATOM 4299 C C . LEU A 1 558 ? -35.048 14.594 42.226 1.00 17.26 558 LEU A C 1
ATOM 4300 O O . LEU A 1 558 ? -35.500 15.712 41.962 1.00 23.67 558 LEU A O 1
ATOM 4305 N N . ALA A 1 559 ? -34.540 14.276 43.418 1.00 21.87 559 ALA A N 1
ATOM 4306 C CA . ALA A 1 559 ? -34.488 15.257 44.487 1.00 22.68 559 ALA A CA 1
ATOM 4307 C C . ALA A 1 559 ? -33.574 16.405 44.074 1.00 16.97 559 ALA A C 1
ATOM 4308 O O . ALA A 1 559 ? -33.919 17.568 44.253 1.00 20.04 559 ALA A O 1
ATOM 4310 N N . PHE A 1 560 ? -32.412 16.087 43.510 1.00 17.45 560 PHE A N 1
ATOM 4311 C CA . PHE A 1 560 ? -31.504 17.149 43.096 1.00 21.46 560 PHE A CA 1
ATOM 4312 C C . PHE A 1 560 ? -32.141 18.088 42.063 1.00 18.11 560 PHE A C 1
ATOM 4313 O O . PHE A 1 560 ? -32.091 19.312 42.202 1.00 19.98 560 PHE A O 1
ATOM 4321 N N . LYS A 1 561 ? -32.748 17.518 41.029 1.00 23.08 561 LYS A N 1
ATOM 4322 C CA . LYS A 1 561 ? -33.379 18.339 39.994 1.00 24.10 561 LYS A CA 1
ATOM 4323 C C . LYS A 1 561 ? -34.463 19.259 40.552 1.00 27.03 561 LYS A C 1
ATOM 4324 O O . LYS A 1 561 ? -34.511 20.450 40.232 1.00 25.31 561 LYS A O 1
ATOM 4330 N N . LYS A 1 562 ? -35.338 18.709 41.391 1.00 24.73 562 LYS A N 1
ATOM 4331 C CA . LYS A 1 562 ? -36.413 19.499 41.983 1.00 21.37 562 LYS A CA 1
ATOM 4332 C C . LYS A 1 562 ? -35.877 20.609 42.874 1.00 22.56 562 LYS A C 1
ATOM 4333 O O . LYS A 1 562 ? -36.267 21.768 42.754 1.00 26.29 562 LYS A O 1
ATOM 4339 N N . VAL A 1 563 ? -34.964 20.253 43.775 1.00 21.34 563 VAL A N 1
ATOM 4340 C CA . VAL A 1 563 ? -34.440 21.238 44.699 1.00 20.14 563 VAL A CA 1
ATOM 4341 C C . VAL A 1 563 ? -33.586 22.333 44.063 1.00 16.55 563 VAL A C 1
ATOM 4342 O O . VAL A 1 563 ? -33.708 23.503 44.426 1.00 23.18 563 VAL A O 1
ATOM 4346 N N . MET A 1 564 ? -32.721 21.974 43.117 1.00 23.25 564 MET A N 1
ATOM 4347 C CA . MET A 1 564 ? -31.885 22.995 42.499 1.00 20.54 564 MET A CA 1
ATOM 4348 C C . MET A 1 564 ? -32.731 24.091 41.848 1.00 19.52 564 MET A C 1
ATOM 4349 O O . MET A 1 564 ? -32.354 25.266 41.863 1.00 25.07 564 MET A O 1
ATOM 4354 N N . ALA A 1 565 ? -33.873 23.712 41.291 1.00 25.62 565 ALA A N 1
ATOM 4355 C CA . ALA A 1 565 ? -34.752 24.682 40.634 1.00 27.17 565 ALA A CA 1
ATOM 4356 C C . ALA A 1 565 ? -35.347 25.703 41.607 1.00 29.16 565 ALA A C 1
ATOM 4357 O O . ALA A 1 565 ? -35.735 26.811 41.211 1.00 29.32 565 ALA A O 1
ATOM 4359 N N . GLU A 1 566 ? -35.424 25.334 42.883 1.00 26.66 566 GLU A N 1
ATOM 4360 C CA . GLU A 1 566 ? -35.969 26.226 43.898 1.00 26.11 566 GLU A CA 1
ATOM 4361 C C . GLU A 1 566 ? -34.839 26.964 44.585 1.00 24.67 566 GLU A C 1
ATOM 4362 O O . GLU A 1 566 ? -35.076 27.805 45.453 1.00 28.38 566 GLU A O 1
ATOM 4368 N N . ALA A 1 567 ? -33.605 26.670 44.184 1.00 22.53 567 ALA A N 1
ATOM 4369 C CA . ALA A 1 567 ? -32.445 27.279 44.822 1.00 27.43 567 ALA A CA 1
ATOM 4370 C C . ALA A 1 567 ? -31.811 28.462 44.090 1.00 30.54 567 ALA A C 1
ATOM 4371 O O . ALA A 1 567 ? -30.646 28.787 44.324 1.00 26.26 567 ALA A O 1
ATOM 4373 N N . HIS A 1 568 ? -32.591 29.117 43.235 1.00 32.96 568 HIS A N 1
ATOM 4374 C CA . HIS A 1 568 ? -32.116 30.269 42.468 1.00 32.05 568 HIS A CA 1
ATOM 4375 C C . HIS A 1 568 ? -30.781 30.008 41.770 1.00 29.45 568 HIS A C 1
ATOM 4376 O O . HIS A 1 568 ? -29.735 30.559 42.130 1.00 29.01 568 HIS A O 1
ATOM 4383 N N . PRO A 1 569 ? -30.810 29.148 40.754 1.00 26.17 569 PRO A N 1
ATOM 4384 C CA . PRO A 1 569 ? -29.631 28.783 39.968 1.00 33.75 569 PRO A CA 1
ATOM 4385 C C . PRO A 1 569 ? -29.115 29.951 39.127 1.00 33.73 569 PRO A C 1
ATOM 4386 O O . PRO A 1 569 ? -29.894 30.791 38.667 1.00 32.33 569 PRO A O 1
ATOM 4390 N N . VAL A 1 570 ? -27.798 30.007 38.950 1.00 29.27 570 VAL A N 1
ATOM 4391 C CA . VAL A 1 570 ? -27.169 31.058 38.163 1.00 27.42 570 VAL A CA 1
ATOM 4392 C C . VAL A 1 570 ? -26.034 30.488 37.317 1.00 35.77 570 VAL A C 1
ATOM 4393 O O . VAL A 1 570 ? -25.419 29.484 37.686 1.00 28.96 570 VAL A O 1
ATOM 4397 N N . LEU A 1 571 ? -25.758 31.148 36.192 1.00 30.79 571 LEU A N 1
ATOM 4398 C CA . LEU A 1 571 ? -24.712 30.722 35.262 1.00 30.25 571 LEU A CA 1
ATOM 4399 C C . LEU A 1 571 ? -23.330 31.214 35.666 1.00 28.52 571 LEU A C 1
ATOM 4400 O O . LEU A 1 571 ? -23.161 32.363 36.083 1.00 29.97 571 LEU A O 1
ATOM 4405 N N . LEU A 1 572 ? -22.338 30.335 35.540 1.00 28.38 572 LEU A N 1
ATOM 4406 C CA . LEU A 1 572 ? -20.958 30.667 35.879 1.00 22.16 572 LEU A CA 1
ATOM 4407 C C . LEU A 1 572 ? -20.089 30.478 34.639 1.00 22.76 572 LEU A C 1
ATOM 4408 O O . LEU A 1 572 ? -20.402 29.661 33.782 1.00 23.51 572 LEU A O 1
ATOM 4413 N N . GLU A 1 573 ? -19.008 31.244 34.548 1.00 26.39 573 GLU A N 1
ATOM 4414 C CA . GLU A 1 573 ? -18.094 31.115 33.417 1.00 22.56 573 GLU A CA 1
ATOM 4415 C C . GLU A 1 573 ? -16.676 31.098 33.943 1.00 22.88 573 GLU A C 1
ATOM 4416 O O . GLU A 1 573 ? -16.391 31.642 35.006 1.00 23.40 573 GLU A O 1
ATOM 4422 N N . PRO A 1 574 ? -15.754 30.455 33.209 1.00 20.12 574 PRO A N 1
ATOM 4423 C CA . PRO A 1 574 ? -14.392 30.451 33.735 1.00 20.77 574 PRO A CA 1
ATOM 4424 C C . PRO A 1 574 ? -13.670 31.774 33.508 1.00 24.36 574 PRO A C 1
ATOM 4425 O O . PRO A 1 574 ? -13.784 32.384 32.447 1.00 26.44 574 PRO A O 1
ATOM 4429 N N . ILE A 1 575 ? -12.948 32.208 34.539 1.00 25.22 575 ILE A N 1
ATOM 4430 C CA . ILE A 1 575 ? -12.170 33.443 34.518 1.00 27.72 575 ILE A CA 1
ATOM 4431 C C . ILE A 1 575 ? -10.698 33.051 34.532 1.00 25.61 575 ILE A C 1
ATOM 4432 O O . ILE A 1 575 ? -10.290 32.180 35.294 1.00 25.74 575 ILE A O 1
ATOM 4437 N N . TYR A 1 576 ? -9.899 33.686 33.681 1.00 30.09 576 TYR A N 1
ATOM 4438 C CA . TYR A 1 576 ? -8.478 33.381 33.603 1.00 32.19 576 TYR A CA 1
ATOM 4439 C C . TYR A 1 576 ? -7.602 34.569 33.977 1.00 32.78 576 TYR A C 1
ATOM 4440 O O . TYR A 1 576 ? -8.027 35.727 33.881 1.00 33.77 576 TYR A O 1
ATOM 4449 N N . ARG A 1 577 ? -6.396 34.270 34.449 1.00 35.51 577 ARG A N 1
ATOM 4450 C CA . ARG A 1 577 ? -5.426 35.316 34.745 1.00 41.88 577 ARG A CA 1
ATOM 4451 C C . ARG A 1 577 ? -4.644 35.513 33.454 1.00 41.19 577 ARG A C 1
ATOM 4452 O O . ARG A 1 577 ? -4.126 34.539 32.908 1.00 34.65 577 ARG A O 1
ATOM 4460 N N . LEU A 1 578 ? -4.621 36.743 32.945 1.00 41.78 578 LEU A N 1
ATOM 4461 C CA . LEU A 1 578 ? -3.941 37.036 31.691 1.00 43.46 578 LEU A CA 1
ATOM 4462 C C . LEU A 1 578 ? -2.784 38.007 31.883 1.00 47.63 578 LEU A C 1
ATOM 4463 O O . LEU A 1 578 ? -2.970 39.129 32.361 1.00 50.51 578 LEU A O 1
ATOM 4468 N N . LYS A 1 579 ? -1.588 37.565 31.505 1.00 43.88 579 LYS A N 1
ATOM 4469 C CA . LYS A 1 579 ? -0.391 38.393 31.603 1.00 46.35 579 LYS A CA 1
ATOM 4470 C C . LYS A 1 579 ? 0.013 38.773 30.186 1.00 43.66 579 LYS A C 1
ATOM 4471 O O . LYS A 1 579 ? 0.162 37.906 29.329 1.00 40.30 579 LYS A O 1
ATOM 4477 N N . VAL A 1 580 ? 0.174 40.067 29.936 1.00 42.17 580 VAL A N 1
ATOM 4478 C CA . VAL A 1 580 ? 0.558 40.524 28.608 1.00 44.54 580 VAL A CA 1
ATOM 4479 C C . VAL A 1 580 ? 1.793 41.418 28.649 1.00 42.45 580 VAL A C 1
ATOM 4480 O O . VAL A 1 580 ? 1.834 42.405 29.382 1.00 44.88 580 VAL A O 1
ATOM 4484 N N . LEU A 1 581 ? 2.802 41.050 27.866 1.00 40.13 581 LEU A N 1
ATOM 4485 C CA . LEU A 1 581 ? 4.037 41.819 27.778 1.00 45.27 581 LEU A CA 1
ATOM 4486 C C . LEU A 1 581 ? 3.930 42.580 26.463 1.00 46.57 581 LEU A C 1
ATOM 4487 O O . LEU A 1 581 ? 3.770 41.972 25.403 1.00 48.27 581 LEU A O 1
ATOM 4492 N N . ALA A 1 582 ? 4.007 43.905 26.521 1.00 48.56 582 ALA A N 1
ATOM 4493 C CA . ALA A 1 582 ? 3.887 44.696 25.304 1.00 49.99 582 ALA A CA 1
ATOM 4494 C C . ALA A 1 582 ? 4.677 45.996 25.335 1.00 52.70 582 ALA A C 1
ATOM 4495 O O . ALA A 1 582 ? 4.923 46.566 26.400 1.00 48.48 582 ALA A O 1
ATOM 4497 N N . PRO A 1 583 ? 5.085 46.479 24.150 1.00 53.24 583 PRO A N 1
ATOM 4498 C CA . PRO A 1 583 ? 5.848 47.724 24.034 1.00 54.28 583 PRO A CA 1
ATOM 4499 C C . PRO A 1 583 ? 5.074 48.831 24.729 1.00 55.33 583 PRO A C 1
ATOM 4500 O O . PRO A 1 583 ? 3.843 48.811 24.753 1.00 55.92 583 PRO A O 1
ATOM 4504 N N . GLN A 1 584 ? 5.787 49.796 25.293 1.00 58.77 584 GLN A N 1
ATOM 4505 C CA . GLN A 1 584 ? 5.126 50.886 25.991 1.00 60.54 584 GLN A CA 1
ATOM 4506 C C . GLN A 1 584 ? 4.166 51.672 25.098 1.00 59.48 584 GLN A C 1
ATOM 4507 O O . GLN A 1 584 ? 3.059 52.008 25.523 1.00 57.28 584 GLN A O 1
ATOM 4513 N N . GLU A 1 585 ? 4.573 51.952 23.861 1.00 61.24 585 GLU A N 1
ATOM 4514 C CA . GLU A 1 585 ? 3.713 52.699 22.945 1.00 62.15 585 GLU A CA 1
ATOM 4515 C C . GLU A 1 585 ? 2.503 51.874 22.494 1.00 59.78 585 GLU A C 1
ATOM 4516 O O . GLU A 1 585 ? 1.531 52.425 21.974 1.00 57.16 585 GLU A O 1
ATOM 4522 N N . ARG A 1 586 ? 2.560 50.559 22.707 1.00 58.40 586 ARG A N 1
ATOM 4523 C CA . ARG A 1 586 ? 1.462 49.666 22.328 1.00 57.51 586 ARG A CA 1
ATOM 4524 C C . ARG A 1 586 ? 0.544 49.309 23.495 1.00 56.11 586 ARG A C 1
ATOM 4525 O O . ARG A 1 586 ? -0.502 48.687 23.302 1.00 53.94 586 ARG A O 1
ATOM 4533 N N . VAL A 1 587 ? 0.937 49.698 24.703 1.00 53.91 587 VAL A N 1
ATOM 4534 C CA . VAL A 1 587 ? 0.148 49.411 25.899 1.00 46.97 587 VAL A CA 1
ATOM 4535 C C . VAL A 1 587 ? -1.288 49.916 25.800 1.00 49.73 587 VAL A C 1
ATOM 4536 O O . VAL A 1 587 ? -2.226 49.225 26.200 1.00 48.43 587 VAL A O 1
ATOM 4540 N N . GLY A 1 588 ? -1.457 51.125 25.274 1.00 49.44 588 GLY A N 1
ATOM 4541 C CA . GLY A 1 588 ? -2.789 51.691 25.138 1.00 46.44 588 GLY A CA 1
ATOM 4542 C C . GLY A 1 588 ? -3.750 50.838 24.327 1.00 47.56 588 GLY A C 1
ATOM 4543 O O . GLY A 1 588 ? -4.924 50.701 24.686 1.00 47.27 588 GLY A O 1
ATOM 4544 N N . ASP A 1 589 ? -3.261 50.271 23.228 1.00 45.39 589 ASP A N 1
ATOM 4545 C CA . ASP A 1 589 ? -4.090 49.425 22.378 1.00 48.65 589 ASP A CA 1
ATOM 4546 C C . ASP A 1 589 ? -4.416 48.124 23.101 1.00 42.99 589 ASP A C 1
ATOM 4547 O O . ASP A 1 589 ? -5.529 47.610 23.003 1.00 43.58 589 ASP A O 1
ATOM 4552 N N . VAL A 1 590 ? -3.433 47.596 23.822 1.00 43.96 590 VAL A N 1
ATOM 4553 C CA . VAL A 1 590 ? -3.613 46.364 24.579 1.00 41.98 590 VAL A CA 1
ATOM 4554 C C . VAL A 1 590 ? -4.717 46.565 25.611 1.00 43.44 590 VAL A C 1
ATOM 4555 O O . VAL A 1 590 ? -5.691 45.808 25.643 1.00 45.44 590 VAL A O 1
ATOM 4559 N N . LEU A 1 591 ? -4.569 47.590 26.447 1.00 46.48 591 LEU A N 1
ATOM 4560 C CA . LEU A 1 591 ? -5.570 47.876 27.468 1.00 47.73 591 LEU A CA 1
ATOM 4561 C C . LEU A 1 591 ? -6.912 48.157 26.811 1.00 50.95 591 LEU A C 1
ATOM 4562 O O . LEU A 1 591 ? -7.932 47.596 27.206 1.00 50.24 591 LEU A O 1
ATOM 4567 N N . SER A 1 592 ? -6.908 49.026 25.803 1.00 50.63 592 SER A N 1
ATOM 4568 C CA . SER A 1 592 ? -8.138 49.362 25.091 1.00 49.60 592 SER A CA 1
ATOM 4569 C C . SER A 1 592 ? -8.865 48.093 24.664 1.00 46.62 592 SER A C 1
ATOM 4570 O O . SER A 1 592 ? -10.069 47.952 24.876 1.00 43.68 592 SER A O 1
ATOM 4573 N N . ASP A 1 593 ? -8.118 47.170 24.066 1.00 44.41 593 ASP A N 1
ATOM 4574 C CA . ASP A 1 593 ? -8.668 45.901 23.604 1.00 41.75 593 ASP A CA 1
ATOM 4575 C C . ASP A 1 593 ? -9.090 44.997 24.771 1.00 39.70 593 ASP A C 1
ATOM 4576 O O . ASP A 1 593 ? -10.131 44.346 24.704 1.00 41.14 593 ASP A O 1
ATOM 4581 N N . LEU A 1 594 ? -8.292 44.956 25.835 1.00 41.49 594 LEU A N 1
ATOM 4582 C CA . LEU A 1 594 ? -8.639 44.136 26.993 1.00 44.24 594 LEU A CA 1
ATOM 4583 C C . LEU A 1 594 ? -9.976 44.611 27.546 1.00 49.43 594 LEU A C 1
ATOM 4584 O O . LEU A 1 594 ? -10.858 43.807 27.860 1.00 47.13 594 LEU A O 1
ATOM 4589 N N . GLN A 1 595 ? -10.123 45.927 27.656 1.00 47.34 595 GLN A N 1
ATOM 4590 C CA . GLN A 1 595 ? -11.355 46.517 28.165 1.00 52.13 595 GLN A CA 1
ATOM 4591 C C . GLN A 1 595 ? -12.560 46.014 27.373 1.00 50.23 595 GLN A C 1
ATOM 4592 O O . GLN A 1 595 ? -13.638 45.806 27.934 1.00 53.35 595 GLN A O 1
ATOM 4598 N N . ALA A 1 596 ? -12.378 45.808 26.071 1.00 47.88 596 ALA A N 1
ATOM 4599 C CA . ALA A 1 596 ? -13.463 45.324 25.223 1.00 44.37 596 ALA A CA 1
ATOM 4600 C C . ALA A 1 596 ? -13.690 43.823 25.416 1.00 44.32 596 ALA A C 1
ATOM 4601 O O . ALA A 1 596 ? -14.707 43.278 24.983 1.00 39.53 596 ALA A O 1
ATOM 4603 N N . ARG A 1 597 ? -12.738 43.158 26.064 1.00 38.19 597 ARG A N 1
ATOM 4604 C CA . ARG A 1 597 ? -12.852 41.721 26.319 1.00 42.18 597 ARG A CA 1
ATOM 4605 C C . ARG A 1 597 ? -13.320 41.486 27.757 1.00 42.64 597 ARG A C 1
ATOM 4606 O O . ARG A 1 597 ? -13.175 40.391 28.301 1.00 33.65 597 ARG A O 1
ATOM 4614 N N . ARG A 1 598 ? -13.887 42.529 28.359 1.00 40.94 598 ARG A N 1
ATOM 4615 C CA . ARG A 1 598 ? -14.380 42.473 29.730 1.00 40.65 598 ARG A CA 1
ATOM 4616 C C . ARG A 1 598 ? -13.252 42.175 30.698 1.00 40.45 598 ARG A C 1
ATOM 4617 O O . ARG A 1 598 ? -13.465 41.560 31.741 1.00 43.80 598 ARG A O 1
ATOM 4625 N N . GLY A 1 599 ? -12.050 42.617 30.352 1.00 39.01 599 GLY A N 1
ATOM 4626 C CA . GLY A 1 599 ? -10.910 42.375 31.214 1.00 41.90 599 GLY A CA 1
ATOM 4627 C C . GLY A 1 599 ? -10.815 43.324 32.394 1.00 46.37 599 GLY A C 1
ATOM 4628 O O . GLY A 1 599 ? -11.295 44.459 32.349 1.00 46.55 599 GLY A O 1
ATOM 4629 N N . ARG A 1 600 ? -10.190 42.846 33.462 1.00 47.12 600 ARG A N 1
ATOM 4630 C CA . ARG A 1 600 ? -10.002 43.639 34.660 1.00 49.77 600 ARG A CA 1
ATOM 4631 C C . ARG A 1 600 ? -8.511 43.760 34.900 1.00 52.07 600 ARG A C 1
ATOM 4632 O O . ARG A 1 600 ? -7.842 42.780 35.243 1.00 51.36 600 ARG A O 1
ATOM 4640 N N . ILE A 1 601 ? -7.987 44.963 34.706 1.00 51.90 601 ILE A N 1
ATOM 4641 C CA . ILE A 1 601 ? -6.566 45.191 34.904 1.00 54.33 601 ILE A CA 1
ATOM 4642 C C . ILE A 1 601 ? -6.273 45.112 36.394 1.00 54.83 601 ILE A C 1
ATOM 4643 O O . ILE A 1 601 ? -6.909 45.794 37.194 1.00 53.05 601 ILE A O 1
ATOM 4648 N N . LEU A 1 602 ? -5.319 44.259 36.756 1.00 55.83 602 LEU A N 1
ATOM 4649 C CA . LEU A 1 602 ? -4.931 44.074 38.148 1.00 58.25 602 LEU A CA 1
ATOM 4650 C C . LEU A 1 602 ? -3.739 44.958 38.485 1.00 61.13 602 LEU A C 1
ATOM 4651 O O . LEU A 1 602 ? -3.518 45.306 39.644 1.00 63.00 602 LEU A O 1
ATOM 4656 N N . GLY A 1 603 ? -2.972 45.318 37.463 1.00 62.74 603 GLY A N 1
ATOM 4657 C CA . GLY A 1 603 ? -1.808 46.153 37.679 1.00 64.20 603 GLY A CA 1
ATOM 4658 C C . GLY A 1 603 ? -0.836 46.036 36.527 1.00 64.56 603 GLY A C 1
ATOM 4659 O O . GLY A 1 603 ? -1.035 45.224 35.622 1.00 62.87 603 GLY A O 1
ATOM 4660 N N . MET A 1 604 ? 0.222 46.839 36.560 1.00 65.45 604 MET A N 1
ATOM 4661 C CA . MET A 1 604 ? 1.214 46.820 35.496 1.00 66.97 604 MET A CA 1
ATOM 4662 C C . MET A 1 604 ? 2.636 46.964 36.020 1.00 68.99 604 MET A C 1
ATOM 4663 O O . MET A 1 604 ? 2.873 47.610 37.039 1.00 69.41 604 MET A O 1
ATOM 4668 N N . GLU A 1 605 ? 3.577 46.348 35.314 1.00 72.52 605 GLU A N 1
ATOM 4669 C CA . GLU A 1 605 ? 4.988 46.409 35.670 1.00 75.58 605 GLU A CA 1
ATOM 4670 C C . GLU A 1 605 ? 5.786 46.829 34.442 1.00 76.89 605 GLU A C 1
ATOM 4671 O O . GLU A 1 605 ? 5.307 46.708 33.317 1.00 79.44 605 GLU A O 1
ATOM 4677 N N . GLN A 1 606 ? 7.003 47.319 34.656 1.00 77.02 606 GLN A N 1
ATOM 4678 C CA . GLN A 1 606 ? 7.847 47.742 33.546 1.00 76.86 606 GLN A CA 1
ATOM 4679 C C . GLN A 1 606 ? 9.116 46.906 33.411 1.00 78.04 606 GLN A C 1
ATOM 4680 O O . GLN A 1 606 ? 9.780 46.595 34.401 1.00 77.70 606 GLN A O 1
ATOM 4686 N N . GLU A 1 607 ? 9.434 46.547 32.171 1.00 78.65 607 GLU A N 1
ATOM 4687 C CA . GLU A 1 607 ? 10.628 45.772 31.835 1.00 79.40 607 GLU A CA 1
ATOM 4688 C C . GLU A 1 607 ? 11.272 46.475 30.645 1.00 78.06 607 GLU A C 1
ATOM 4689 O O . GLU A 1 607 ? 11.151 46.029 29.502 1.00 77.47 607 GLU A O 1
ATOM 4695 N N . GLY A 1 608 ? 11.957 47.579 30.927 1.00 77.76 608 GLY A N 1
ATOM 4696 C CA . GLY A 1 608 ? 12.572 48.354 29.869 1.00 75.85 608 GLY A CA 1
ATOM 4697 C C . GLY A 1 608 ? 11.458 49.184 29.263 1.00 76.17 608 GLY A C 1
ATOM 4698 O O . GLY A 1 608 ? 10.595 49.680 29.989 1.00 76.01 608 GLY A O 1
ATOM 4699 N N . ALA A 1 609 ? 11.458 49.338 27.945 1.00 75.08 609 ALA A N 1
ATOM 4700 C CA . ALA A 1 609 ? 10.407 50.104 27.289 1.00 73.78 609 ALA A CA 1
ATOM 4701 C C . ALA A 1 609 ? 9.167 49.226 27.195 1.00 73.35 609 ALA A C 1
ATOM 4702 O O . ALA A 1 609 ? 8.139 49.627 26.650 1.00 72.77 609 ALA A O 1
ATOM 4704 N N . LEU A 1 610 ? 9.287 48.013 27.724 1.00 71.05 610 LEU A N 1
ATOM 4705 C CA . LEU A 1 610 ? 8.188 47.060 27.734 1.00 69.33 610 LEU A CA 1
ATOM 4706 C C . LEU A 1 610 ? 7.497 47.144 29.084 1.00 68.44 610 LEU A C 1
ATOM 4707 O O . LEU A 1 610 ? 8.084 47.601 30.066 1.00 67.91 610 LEU A O 1
ATOM 4712 N N . SER A 1 611 ? 6.244 46.710 29.129 1.00 66.33 611 SER A N 1
ATOM 4713 C CA . SER A 1 611 ? 5.489 46.721 30.371 1.00 62.27 611 SER A CA 1
ATOM 4714 C C . SER A 1 611 ? 4.665 45.443 30.457 1.00 58.25 611 SER A C 1
ATOM 4715 O O . SER A 1 611 ? 4.175 44.944 29.447 1.00 51.74 611 SER A O 1
ATOM 4718 N N . VAL A 1 612 ? 4.534 44.909 31.666 1.00 57.83 612 VAL A N 1
ATOM 4719 C CA . VAL A 1 612 ? 3.762 43.693 31.890 1.00 57.09 612 VAL A CA 1
ATOM 4720 C C . VAL A 1 612 ? 2.386 44.063 32.436 1.00 54.92 612 VAL A C 1
ATOM 4721 O O . VAL A 1 612 ? 2.279 44.687 33.490 1.00 54.46 612 VAL A O 1
ATOM 4725 N N . VAL A 1 613 ? 1.339 43.686 31.710 1.00 48.03 613 VAL A N 1
ATOM 4726 C CA . VAL A 1 613 ? -0.023 43.977 32.138 1.00 47.92 613 VAL A CA 1
ATOM 4727 C C . VAL A 1 613 ? -0.658 42.721 32.732 1.00 48.36 613 VAL A C 1
ATOM 4728 O O . VAL A 1 613 ? -0.720 41.681 32.078 1.00 45.10 613 VAL A O 1
ATOM 4732 N N . HIS A 1 614 ? -1.110 42.824 33.979 1.00 47.15 614 HIS A N 1
ATOM 4733 C CA . HIS A 1 614 ? -1.752 41.708 34.671 1.00 46.63 614 HIS A CA 1
ATOM 4734 C C . HIS A 1 614 ? -3.250 41.949 34.680 1.00 46.45 614 HIS A C 1
ATOM 4735 O O . HIS A 1 614 ? -3.707 43.016 35.090 1.00 49.50 614 HIS A O 1
ATOM 4742 N N . ALA A 1 615 ? -4.018 40.962 34.241 1.00 42.48 615 ALA A N 1
ATOM 4743 C CA . ALA A 1 615 ? -5.458 41.119 34.217 1.00 40.16 615 ALA A CA 1
ATOM 4744 C C . ALA A 1 615 ? -6.186 39.800 34.422 1.00 42.44 615 ALA A C 1
ATOM 4745 O O . ALA A 1 615 ? -5.578 38.732 34.425 1.00 40.60 615 ALA A O 1
ATOM 4747 N N . GLU A 1 616 ? -7.494 39.904 34.629 1.00 41.13 616 GLU A N 1
ATOM 4748 C CA . GLU A 1 616 ? -8.363 38.747 34.773 1.00 39.25 616 GLU A CA 1
ATOM 4749 C C . GLU A 1 616 ? -9.372 38.984 33.670 1.00 40.70 616 GLU A C 1
ATOM 4750 O O . GLU A 1 616 ? -9.846 40.105 33.486 1.00 40.49 616 GLU A O 1
ATOM 4756 N N . VAL A 1 617 ? -9.691 37.937 32.923 1.00 34.61 617 VAL A N 1
ATOM 4757 C CA . VAL A 1 617 ? -10.609 38.068 31.810 1.00 35.10 617 VAL A CA 1
ATOM 4758 C C . VAL A 1 617 ? -11.362 36.765 31.602 1.00 30.53 617 VAL A C 1
ATOM 4759 O O . VAL A 1 617 ? -10.828 35.689 31.862 1.00 29.04 617 VAL A O 1
ATOM 4763 N N . PRO A 1 618 ? -12.618 36.845 31.141 1.00 32.30 618 PRO A N 1
ATOM 4764 C CA . PRO A 1 618 ? -13.407 35.636 30.907 1.00 26.01 618 PRO A CA 1
ATOM 4765 C C . PRO A 1 618 ? -12.748 34.817 29.803 1.00 30.25 618 PRO A C 1
ATOM 4766 O O . PRO A 1 618 ? -12.363 35.374 28.773 1.00 30.93 618 PRO A O 1
ATOM 4770 N N . LEU A 1 619 ? -12.621 33.510 30.005 1.00 25.20 619 LEU A N 1
ATOM 4771 C CA . LEU A 1 619 ? -12.012 32.661 28.986 1.00 22.27 619 LEU A CA 1
ATOM 4772 C C . LEU A 1 619 ? -12.721 32.857 27.648 1.00 27.70 619 LEU A C 1
ATOM 4773 O O . LEU A 1 619 ? -12.101 32.813 26.586 1.00 27.22 619 LEU A O 1
ATOM 4778 N N . ALA A 1 620 ? -14.027 33.080 27.711 1.00 23.33 620 ALA A N 1
ATOM 4779 C CA . ALA A 1 620 ? -14.846 33.247 26.523 1.00 21.18 620 ALA A CA 1
ATOM 4780 C C . ALA A 1 620 ? -14.464 34.468 25.696 1.00 20.65 620 ALA A C 1
ATOM 4781 O O . ALA A 1 620 ? -14.863 34.581 24.543 1.00 29.16 620 ALA A O 1
ATOM 4783 N N . GLU A 1 621 ? -13.699 35.373 26.291 1.00 22.88 621 GLU A N 1
ATOM 4784 C CA . GLU A 1 621 ? -13.298 36.591 25.590 1.00 31.41 621 GLU A CA 1
ATOM 4785 C C . GLU A 1 621 ? -11.876 36.526 25.052 1.00 33.68 621 GLU A C 1
ATOM 4786 O O . GLU A 1 621 ? -11.429 37.459 24.377 1.00 32.28 621 GLU A O 1
ATOM 4792 N N . VAL A 1 622 ? -11.167 35.435 25.339 1.00 31.06 622 VAL A N 1
ATOM 4793 C CA . VAL A 1 622 ? -9.773 35.298 24.917 1.00 26.05 622 VAL A CA 1
ATOM 4794 C C . VAL A 1 622 ? -9.374 33.956 24.303 1.00 25.51 622 VAL A C 1
ATOM 4795 O O . VAL A 1 622 ? -8.198 33.610 24.314 1.00 24.79 622 VAL A O 1
ATOM 4799 N N . LEU A 1 623 ? -10.323 33.205 23.765 1.00 22.73 623 LEU A N 1
ATOM 4800 C CA . LEU A 1 623 ? -9.968 31.914 23.189 1.00 25.07 623 LEU A CA 1
ATOM 4801 C C . LEU A 1 623 ? -9.088 32.056 21.952 1.00 23.03 623 LEU A C 1
ATOM 4802 O O . LEU A 1 623 ? -8.389 31.116 21.566 1.00 22.12 623 LEU A O 1
ATOM 4807 N N . GLU A 1 624 ? -9.129 33.227 21.319 1.00 23.34 624 GLU A N 1
ATOM 4808 C CA . GLU A 1 624 ? -8.283 33.462 20.157 1.00 21.08 624 GLU A CA 1
ATOM 4809 C C . GLU A 1 624 ? -7.406 34.672 20.377 1.00 23.62 624 GLU A C 1
ATOM 4810 O O . GLU A 1 624 ? -7.013 35.341 19.423 1.00 24.62 624 GLU A O 1
ATOM 4816 N N . TYR A 1 625 ? -7.081 34.950 21.635 1.00 21.04 625 TYR A N 1
ATOM 4817 C CA . TYR A 1 625 ? -6.231 36.085 21.937 1.00 26.56 625 TYR A CA 1
ATOM 4818 C C . TYR A 1 625 ? -4.894 35.880 21.212 1.00 25.79 625 TYR A C 1
ATOM 4819 O O . TYR A 1 625 ? -4.277 36.840 20.754 1.00 25.81 625 TYR A O 1
ATOM 4828 N N . TYR A 1 626 ? -4.467 34.623 21.077 1.00 22.48 626 TYR A N 1
ATOM 4829 C CA . TYR A 1 626 ? -3.204 34.325 20.408 1.00 23.77 626 TYR A CA 1
ATOM 4830 C C . TYR A 1 626 ? -3.172 34.848 18.970 1.00 19.58 626 TYR A C 1
ATOM 4831 O O . TYR A 1 626 ? -2.102 35.149 18.452 1.00 24.44 626 TYR A O 1
ATOM 4840 N N . LYS A 1 627 ? -4.336 34.972 18.336 1.00 19.14 627 LYS A N 1
ATOM 4841 C CA . LYS A 1 627 ? -4.395 35.465 16.956 1.00 19.51 627 LYS A CA 1
ATOM 4842 C C . LYS A 1 627 ? -4.356 36.985 16.878 1.00 25.36 627 LYS A C 1
ATOM 4843 O O . LYS A 1 627 ? -3.849 37.548 15.911 1.00 28.51 627 LYS A O 1
ATOM 4849 N N . ALA A 1 628 ? -4.875 37.643 17.906 1.00 27.43 628 ALA A N 1
ATOM 4850 C CA . ALA A 1 628 ? -4.943 39.099 17.930 1.00 27.84 628 ALA A CA 1
ATOM 4851 C C . ALA A 1 628 ? -3.744 39.812 18.541 1.00 31.77 628 ALA A C 1
ATOM 4852 O O . ALA A 1 628 ? -3.452 40.956 18.182 1.00 34.13 628 ALA A O 1
ATOM 4854 N N . LEU A 1 629 ? -3.044 39.153 19.455 1.00 30.16 629 LEU A N 1
ATOM 4855 C CA . LEU A 1 629 ? -1.913 39.794 20.120 1.00 31.49 629 LEU A CA 1
ATOM 4856 C C . LEU A 1 629 ? -0.867 40.417 19.199 1.00 36.52 629 LEU A C 1
ATOM 4857 O O . LEU A 1 629 ? -0.413 41.535 19.441 1.00 35.74 629 LEU A O 1
ATOM 4862 N N . PRO A 1 630 ? -0.453 39.701 18.140 1.00 36.56 630 PRO A N 1
ATOM 4863 C CA . PRO A 1 630 ? 0.550 40.270 17.233 1.00 37.02 630 PRO A CA 1
ATOM 4864 C C . PRO A 1 630 ? 0.159 41.658 16.711 1.00 38.59 630 PRO A C 1
ATOM 4865 O O . PRO A 1 630 ? 0.923 42.615 16.843 1.00 39.74 630 PRO A O 1
ATOM 4869 N N . GLY A 1 631 ? -1.032 41.761 16.129 1.00 38.58 631 GLY A N 1
ATOM 4870 C CA . GLY A 1 631 ? -1.494 43.034 15.601 1.00 43.72 631 GLY A CA 1
ATOM 4871 C C . GLY A 1 631 ? -1.563 44.142 16.638 1.00 49.01 631 GLY A C 1
ATOM 4872 O O . GLY A 1 631 ? -1.362 45.315 16.321 1.00 49.91 631 GLY A O 1
ATOM 4873 N N . LEU A 1 632 ? -1.842 43.771 17.883 1.00 49.27 632 LEU A N 1
ATOM 4874 C CA . LEU A 1 632 ? -1.947 44.733 18.976 1.00 48.20 632 LEU A CA 1
ATOM 4875 C C . LEU A 1 632 ? -0.590 45.173 19.515 1.00 48.89 632 LEU A C 1
ATOM 4876 O O . LEU A 1 632 ? -0.472 46.240 20.124 1.00 48.08 632 LEU A O 1
ATOM 4881 N N . THR A 1 633 ? 0.435 44.356 19.295 1.00 48.18 633 THR A N 1
ATOM 4882 C CA . THR A 1 633 ? 1.764 44.680 19.798 1.00 44.76 633 THR A CA 1
ATOM 4883 C C . THR A 1 633 ? 2.829 44.751 18.713 1.00 43.48 633 THR A C 1
ATOM 4884 O O . THR A 1 633 ? 4.020 44.635 19.003 1.00 45.31 633 THR A O 1
ATOM 4888 N N . GLY A 1 634 ? 2.403 44.945 17.471 1.00 44.44 634 GLY A N 1
ATOM 4889 C CA . GLY A 1 634 ? 3.353 45.022 16.376 1.00 45.88 634 GLY A CA 1
ATOM 4890 C C . GLY A 1 634 ? 4.233 43.788 16.293 1.00 47.68 634 GLY A C 1
ATOM 4891 O O . GLY A 1 634 ? 5.360 43.852 15.801 1.00 46.52 634 GLY A O 1
ATOM 4892 N N . GLY A 1 635 ? 3.717 42.663 16.781 1.00 46.82 635 GLY A N 1
ATOM 4893 C CA . GLY A 1 635 ? 4.468 41.421 16.747 1.00 46.92 635 GLY A CA 1
ATOM 4894 C C . GLY A 1 635 ? 5.497 41.276 17.853 1.00 46.16 635 GLY A C 1
ATOM 4895 O O . GLY A 1 635 ? 6.252 40.304 17.875 1.00 47.20 635 GLY A O 1
ATOM 4896 N N . ALA A 1 636 ? 5.526 42.229 18.778 1.00 47.11 636 ALA A N 1
ATOM 4897 C CA . ALA A 1 636 ? 6.485 42.202 19.879 1.00 50.16 636 ALA A CA 1
ATOM 4898 C C . ALA A 1 636 ? 5.902 41.643 21.176 1.00 51.25 636 ALA A C 1
ATOM 4899 O O . ALA A 1 636 ? 6.642 41.324 22.109 1.00 49.76 636 ALA A O 1
ATOM 4901 N N . GLY A 1 637 ? 4.582 41.516 21.230 1.00 48.81 637 GLY A N 1
ATOM 4902 C CA . GLY A 1 637 ? 3.945 41.019 22.435 1.00 45.59 637 GLY A CA 1
ATOM 4903 C C . GLY A 1 637 ? 3.998 39.520 22.684 1.00 44.81 637 GLY A C 1
ATOM 4904 O O . GLY A 1 637 ? 4.222 38.718 21.777 1.00 44.76 637 GLY A O 1
ATOM 4905 N N . ALA A 1 638 ? 3.788 39.158 23.945 1.00 41.01 638 ALA A N 1
ATOM 4906 C CA . ALA A 1 638 ? 3.766 37.770 24.392 1.00 39.42 638 ALA A CA 1
ATOM 4907 C C . ALA A 1 638 ? 2.684 37.730 25.467 1.00 37.91 638 ALA A C 1
ATOM 4908 O O . ALA A 1 638 ? 2.314 38.770 26.016 1.00 36.01 638 ALA A O 1
ATOM 4910 N N . TYR A 1 639 ? 2.174 36.546 25.779 1.00 35.24 639 TYR A N 1
ATOM 4911 C CA . TYR A 1 639 ? 1.118 36.455 26.780 1.00 35.99 639 TYR A CA 1
ATOM 4912 C C . TYR A 1 639 ? 1.038 35.067 27.396 1.00 33.11 639 TYR A C 1
ATOM 4913 O O . TYR A 1 639 ? 1.549 34.099 26.836 1.00 30.98 639 TYR A O 1
ATOM 4922 N N . THR A 1 640 ? 0.382 34.986 28.548 1.00 32.42 640 THR A N 1
ATOM 4923 C CA . THR A 1 640 ? 0.155 33.713 29.222 1.00 32.47 640 THR A CA 1
ATOM 4924 C C . THR A 1 640 ? -1.261 33.778 29.791 1.00 29.32 640 THR A C 1
ATOM 4925 O O . THR A 1 640 ? -1.687 34.815 30.307 1.00 34.29 640 THR A O 1
ATOM 4929 N N . LEU A 1 641 ? -1.995 32.677 29.667 1.00 30.49 641 LEU A N 1
ATOM 4930 C CA . LEU A 1 641 ? -3.352 32.579 30.188 1.00 27.47 641 LEU A CA 1
ATOM 4931 C C . LEU A 1 641 ? -3.393 31.392 31.137 1.00 27.04 641 LEU A C 1
ATOM 4932 O O . LEU A 1 641 ? -2.873 30.323 30.821 1.00 31.37 641 LEU A O 1
ATOM 4937 N N . GLU A 1 642 ? -3.990 31.582 32.309 1.00 28.57 642 GLU A N 1
ATOM 4938 C CA . GLU A 1 642 ? -4.094 30.496 33.278 1.00 30.36 642 GLU A CA 1
ATOM 4939 C C . GLU A 1 642 ? -5.429 30.585 33.994 1.00 27.10 642 GLU A C 1
ATOM 4940 O O . GLU A 1 642 ? -5.887 31.678 34.330 1.00 28.79 642 GLU A O 1
ATOM 4946 N N . PHE A 1 643 ? -6.056 29.433 34.214 1.00 28.59 643 PHE A N 1
ATOM 4947 C CA . PHE A 1 643 ? -7.346 29.379 34.896 1.00 32.41 643 PHE A CA 1
ATOM 4948 C C . PHE A 1 643 ? -7.256 29.991 36.284 1.00 31.16 643 PHE A C 1
ATOM 4949 O O . PHE A 1 643 ? -6.310 29.737 37.034 1.00 34.61 643 PHE A O 1
ATOM 4957 N N . SER A 1 644 ? -8.256 30.795 36.620 1.00 33.10 644 SER A N 1
ATOM 4958 C CA . SER A 1 644 ? -8.304 31.456 37.915 1.00 33.59 644 SER A CA 1
ATOM 4959 C C . SER A 1 644 ? -9.458 30.926 38.768 1.00 31.54 644 SER A C 1
ATOM 4960 O O . SER A 1 644 ? -9.245 30.319 39.816 1.00 28.40 644 SER A O 1
ATOM 4963 N N . HIS A 1 645 ? -10.681 31.141 38.305 1.00 30.10 645 HIS A N 1
ATOM 4964 C CA . HIS A 1 645 ? -11.848 30.703 39.057 1.00 30.60 645 HIS A CA 1
ATOM 4965 C C . HIS A 1 645 ? -13.081 30.886 38.196 1.00 28.45 645 HIS A C 1
ATOM 4966 O O . HIS A 1 645 ? -13.004 31.453 37.109 1.00 26.58 645 HIS A O 1
ATOM 4973 N N . TYR A 1 646 ? -14.221 30.408 38.690 1.00 29.84 646 TYR A N 1
ATOM 4974 C CA . TYR A 1 646 ? -15.485 30.581 37.986 1.00 26.53 646 TYR A CA 1
ATOM 4975 C C . TYR A 1 646 ? -16.183 31.784 38.608 1.00 29.22 646 TYR A C 1
ATOM 4976 O O . TYR A 1 646 ? -16.053 32.038 39.806 1.00 31.97 646 TYR A O 1
ATOM 4985 N N . ALA A 1 647 ? -16.911 32.534 37.795 1.00 29.27 647 ALA A N 1
ATOM 4986 C CA . ALA A 1 647 ? -17.626 33.696 38.303 1.00 26.78 647 ALA A CA 1
ATOM 4987 C C . ALA A 1 647 ? -18.961 33.749 37.605 1.00 27.86 647 ALA A C 1
ATOM 4988 O O . ALA A 1 647 ? -19.121 33.207 36.515 1.00 30.77 647 ALA A O 1
ATOM 4990 N N . GLU A 1 648 ? -19.932 34.389 38.241 1.00 30.29 648 GLU A N 1
ATOM 4991 C CA . GLU A 1 648 ? -21.255 34.501 37.656 1.00 29.40 648 GLU A CA 1
ATOM 4992 C C . GLU A 1 648 ? -21.180 35.319 36.368 1.00 31.16 648 GLU A C 1
ATOM 4993 O O . GLU A 1 648 ? -20.494 36.348 36.306 1.00 32.73 648 GLU A O 1
ATOM 4999 N N . VAL A 1 649 ? -21.887 34.851 35.348 1.00 30.81 649 VAL A N 1
ATOM 5000 C CA . VAL A 1 649 ? -21.931 35.516 34.057 1.00 37.33 649 VAL A CA 1
ATOM 5001 C C . VAL A 1 649 ? -22.860 36.724 34.146 1.00 42.67 649 VAL A C 1
ATOM 5002 O O . VAL A 1 649 ? -23.978 36.615 34.650 1.00 40.68 649 VAL A O 1
ATOM 5006 N N . PRO A 1 650 ? -22.404 37.898 33.675 1.00 46.25 650 PRO A N 1
ATOM 5007 C CA . PRO A 1 650 ? -23.271 39.079 33.738 1.00 45.61 650 PRO A CA 1
ATOM 5008 C C . PRO A 1 650 ? -24.673 38.733 33.235 1.00 47.42 650 PRO A C 1
ATOM 5009 O O . PRO A 1 650 ? -24.829 38.040 32.230 1.00 43.67 650 PRO A O 1
ATOM 5013 N N . PRO A 1 651 ? -25.713 39.212 33.937 1.00 48.67 651 PRO A N 1
ATOM 5014 C CA . PRO A 1 651 ? -27.119 38.965 33.599 1.00 49.23 651 PRO A CA 1
ATOM 5015 C C . PRO A 1 651 ? -27.454 39.025 32.114 1.00 49.53 651 PRO A C 1
ATOM 5016 O O . PRO A 1 651 ? -28.202 38.192 31.602 1.00 49.73 651 PRO A O 1
ATOM 5020 N N . HIS A 1 652 ? -26.900 40.019 31.432 1.00 56.35 652 HIS A N 1
ATOM 5021 C CA . HIS A 1 652 ? -27.137 40.209 30.008 1.00 59.46 652 HIS A CA 1
ATOM 5022 C C . HIS A 1 652 ? -26.666 39.005 29.195 1.00 57.48 652 HIS A C 1
ATOM 5023 O O . HIS A 1 652 ? -27.451 38.381 28.475 1.00 56.85 652 HIS A O 1
ATOM 5030 N N . LEU A 1 653 ? -25.381 38.682 29.314 1.00 54.78 653 LEU A N 1
ATOM 5031 C CA . LEU A 1 653 ? -24.809 37.548 28.591 1.00 52.30 653 LEU A CA 1
ATOM 5032 C C . LEU A 1 653 ? -25.486 36.248 28.999 1.00 45.31 653 LEU A C 1
ATOM 5033 O O . LEU A 1 653 ? -25.924 35.467 28.153 1.00 44.46 653 LEU A O 1
ATOM 5038 N N . ALA A 1 654 ? -25.551 36.020 30.308 1.00 47.35 654 ALA A N 1
ATOM 5039 C CA . ALA A 1 654 ? -26.147 34.806 30.851 1.00 43.58 654 ALA A CA 1
ATOM 5040 C C . ALA A 1 654 ? -27.452 34.463 30.155 1.00 42.48 654 ALA A C 1
ATOM 5041 O O . ALA A 1 654 ? -27.636 33.346 29.671 1.00 40.03 654 ALA A O 1
ATOM 5043 N N . GLN A 1 655 ? -28.360 35.429 30.105 1.00 46.57 655 GLN A N 1
ATOM 5044 C CA . GLN A 1 655 ? -29.649 35.210 29.470 1.00 51.01 655 GLN A CA 1
ATOM 5045 C C . GLN A 1 655 ? -29.501 34.707 28.041 1.00 50.51 655 GLN A C 1
ATOM 5046 O O . GLN A 1 655 ? -30.118 33.709 27.662 1.00 49.89 655 GLN A O 1
ATOM 5052 N N . ARG A 1 656 ? -28.682 35.392 27.247 1.00 53.50 656 ARG A N 1
ATOM 5053 C CA . ARG A 1 656 ? -28.474 34.979 25.867 1.00 53.30 656 ARG A CA 1
ATOM 5054 C C . ARG A 1 656 ? -27.891 33.575 25.801 1.00 48.05 656 ARG A C 1
ATOM 5055 O O . ARG A 1 656 ? -28.320 32.763 24.983 1.00 48.75 656 ARG A O 1
ATOM 5063 N N . ILE A 1 657 ? -26.922 33.279 26.663 1.00 42.62 657 ILE A N 1
ATOM 5064 C CA . ILE A 1 657 ? -26.330 31.942 26.672 1.00 43.26 657 ILE A CA 1
ATOM 5065 C C . ILE A 1 657 ? -27.393 30.926 27.076 1.00 40.92 657 ILE A C 1
ATOM 5066 O O . ILE A 1 657 ? -27.532 29.868 26.456 1.00 40.62 657 ILE A O 1
ATOM 5071 N N . VAL A 1 658 ? -28.137 31.253 28.129 1.00 43.60 658 VAL A N 1
ATOM 5072 C CA . VAL A 1 658 ? -29.185 30.365 28.610 1.00 46.51 658 VAL A CA 1
ATOM 5073 C C . VAL A 1 658 ? -30.185 30.134 27.483 1.00 45.57 658 VAL A C 1
ATOM 5074 O O . VAL A 1 658 ? -30.608 29.005 27.240 1.00 38.98 658 VAL A O 1
ATOM 5078 N N . GLN A 1 659 ? -30.545 31.209 26.785 1.00 49.52 659 GLN A N 1
ATOM 5079 C CA . GLN A 1 659 ? -31.481 31.112 25.671 1.00 54.76 659 GLN A CA 1
ATOM 5080 C C . GLN A 1 659 ? -30.919 30.228 24.555 1.00 54.39 659 GLN A C 1
ATOM 5081 O O . GLN A 1 659 ? -31.614 29.346 24.052 1.00 54.15 659 GLN A O 1
ATOM 5087 N N . GLU A 1 660 ? -29.661 30.455 24.175 1.00 53.13 660 GLU A N 1
ATOM 5088 C CA . GLU A 1 660 ? -29.039 29.659 23.116 1.00 53.26 660 GLU A CA 1
ATOM 5089 C C . GLU A 1 660 ? -29.177 28.174 23.412 1.00 51.65 660 GLU A C 1
ATOM 5090 O O . GLU A 1 660 ? -29.670 27.407 22.589 1.00 50.03 660 GLU A O 1
ATOM 5096 N N . ARG A 1 661 ? -28.732 27.772 24.598 1.00 54.13 661 ARG A N 1
ATOM 5097 C CA . ARG A 1 661 ? -28.798 26.373 24.998 1.00 51.61 661 ARG A CA 1
ATOM 5098 C C . ARG A 1 661 ? -30.210 25.810 24.953 1.00 53.45 661 ARG A C 1
ATOM 5099 O O . ARG A 1 661 ? -30.418 24.666 24.539 1.00 49.01 661 ARG A O 1
ATOM 5107 N N . ALA A 1 662 ? -31.173 26.612 25.393 1.00 56.60 662 ALA A N 1
ATOM 5108 C CA . ALA A 1 662 ? -32.570 26.197 25.405 1.00 62.33 662 ALA A CA 1
ATOM 5109 C C . ALA A 1 662 ? -33.108 26.043 23.986 1.00 65.66 662 ALA A C 1
ATOM 5110 O O . ALA A 1 662 ? -33.635 24.993 23.619 1.00 64.34 662 ALA A O 1
ATOM 5112 N N . GLN A 1 663 ? -32.958 27.101 23.194 1.00 71.01 663 GLN A N 1
ATOM 5113 C CA . GLN A 1 663 ? -33.428 27.131 21.812 1.00 77.08 663 GLN A CA 1
ATOM 5114 C C . GLN A 1 663 ? -33.092 25.893 20.984 1.00 79.37 663 GLN A C 1
ATOM 5115 O O . GLN A 1 663 ? -33.916 25.432 20.192 1.00 79.61 663 GLN A O 1
ATOM 5121 N N . GLU A 1 664 ? -31.887 25.362 21.158 1.00 82.50 664 GLU A N 1
ATOM 5122 C CA . GLU A 1 664 ? -31.463 24.185 20.406 1.00 84.70 664 GLU A CA 1
ATOM 5123 C C . GLU A 1 664 ? -31.391 22.939 21.283 1.00 83.96 664 GLU A C 1
ATOM 5124 O O . GLU A 1 664 ? -32.399 22.512 21.847 1.00 84.23 664 GLU A O 1
ATOM 5130 N N . GLY A 1 665 ? -30.201 22.356 21.392 1.00 84.03 665 GLY A N 1
ATOM 5131 C CA . GLY A 1 665 ? -30.042 21.163 22.204 1.00 82.83 665 GLY A CA 1
ATOM 5132 C C . GLY A 1 665 ? -30.955 20.037 21.755 1.00 82.17 665 GLY A C 1
ATOM 5133 O O . GLY A 1 665 ? -31.928 19.738 22.479 1.00 80.39 665 GLY A O 1
#

Radius of gyration: 32.24 Å; Cα contacts (8 Å, |Δi|>4): 1494; chains: 1; bounding box: 100×62×70 Å

B-factor: mean 26.3, std 15.64, range [6.87, 97.42]

Nearest PDB structures (foldseek):
  1wdt-assembly1_A  TM=9.938E-01  e=0.000E+00  Thermus thermophilus
  8p2f-assembly1_E  TM=8.230E-01  e=6.302E-72  Staphylococcus aureus subsp. aureus NCTC 8325
  2xex-assembly1_A  TM=7.021E-01  e=2.756E-67  Staphylococcus aureus
  7cdw-assembly1_A  TM=6.044E-01  e=1.388E-67  Mycobacterium tuberculosis H37Rv
  1dar-assembly1_A  TM=6.727E-01  e=6.583E-61  Thermus thermophilus HB8

Foldseek 3Di:
DLFEFEEEEEEAWPLALQLLLLLQCCVQPVDPDRDDLQVQPTLQQPDPLCNVVSWRLAWFWAFGAHPNYTYTYIRFTRDPLNVLRLLLSLLQGQAYEYRAELVHAHDPSSVVSVVSNVVLQHQYAYEYENCQVPHDVVVSVVVCCVPPNAEQEQWDFDDDPRGTFATQGLQVRWIWGDDPLDIDTDHRDPVCVVVSPVSNVVNQVQLQVQDPVSVVCVVVVHDDDPVNSLVSQQVCSSRNNYHYYHYAYSVSNYCSVVVVVVCSSRGDGLCVVQNEDWWKKFQSFWACAPPFGIKTKMATSYDKDFAQDWWQWPVGIDHHNWWFAGGRPDTHTDGMGGHNTITIHGPPPPHAHGIMTTDDDDDDVVNRRDRDADAFDAKWFKAFPDDVQVVCVVVLVVNLCRRPVSWDWDQPPFPRTIMIGGNAPSSVVVSQVSSVSVPTHMDTHQDDFQKAKEFDAKWKAKFWDWAADDPAIATAIWIKIKGFAPWEAEAEAEPPPQDPPVLVVLLVLLLQVLQCQAPQQTGRYTRIYMYTHYTHDDPGRYDSVRNSRSSSRRNRVTRVVRHMFMKFWKKKKKKKAALVLVVLVVVLCVVQVKDWPDKADDDSIMITIIIGTCVSCSPVSVVNCVSHVNPMDMDIGTDGMDTDPPVVRVVSSCVSVVPD